Protein AF-0000000078435045 (afdb_homodimer)

Radius of gyration: 20.66 Å; Cα contacts (8 Å, |Δi|>4): 812; chains: 2; bounding box: 66×56×52 Å

Sequence (430 aa):
GQETTWTYKEWANRIAENFEKYFFVTETEKAPLANRKNIYKDCYGASQRWTDYQLRCNFPISMVVAPEMFNPQHAWIALEKAREHLLGPLGMKTLDPSDWNYRGNYDNSNDSTDCTVAHGANYHQGPEWVWPIGYYLRARLIFAKKCGYLNETIAETWNILKAHLKELQTSHWRGLPELTNENGSYCRDSCRTQAWSIATIMEVLHDLHALGGDVGQETTWTYKEWANRIAENFEKYFFVTETEKAPLANRKNIYKDCYGASQRWTDYQLRCNFPISMVVAPEMFNPQHAWIALEKAREHLLGPLGMKTLDPSDWNYRGNYDNSNDSTDCTVAHGANYHQGPEWVWPIGYYLRARLIFAKKCGYLNETIAETWNILKAHLKELQTSHWRGLPELTNENGSYCRDSCRTQAWSIATIMEVLHDLHALGGDV

pLDDT: mean 86.68, std 13.06, range [29.16, 98.69]

Structure (mmCIF, N/CA/C/O backbone):
data_AF-0000000078435045-model_v1
#
loop_
_entity.id
_entity.type
_entity.pdbx_description
1 polymer 'Glycogen debranching enzyme C-terminal domain-containing protein'
#
loop_
_atom_site.group_PDB
_atom_site.id
_atom_site.type_symbol
_atom_site.label_atom_id
_atom_site.label_alt_id
_atom_site.label_comp_id
_atom_site.label_asym_id
_atom_site.label_entity_id
_atom_site.label_seq_id
_atom_site.pdbx_PDB_ins_code
_atom_site.Cartn_x
_atom_site.Cartn_y
_atom_site.Cartn_z
_atom_site.occupancy
_atom_site.B_iso_or_equiv
_atom_site.auth_seq_id
_atom_site.auth_comp_id
_atom_site.auth_asym_id
_atom_site.auth_atom_id
_atom_site.pdbx_PDB_model_num
ATOM 1 N N . GLY A 1 1 ? 34.062 -12.734 -9 1 30.42 1 GLY A N 1
ATOM 2 C CA . GLY A 1 1 ? 32.875 -12.742 -9.836 1 30.42 1 GLY A CA 1
ATOM 3 C C . GLY A 1 1 ? 32.656 -11.43 -10.57 1 30.42 1 GLY A C 1
ATOM 4 O O . GLY A 1 1 ? 33.156 -10.391 -10.148 1 30.42 1 GLY A O 1
ATOM 5 N N . GLN A 1 2 ? 32.469 -11.359 -11.859 1 35.09 2 GLN A N 1
ATOM 6 C CA . GLN A 1 2 ? 32.5 -10.133 -12.648 1 35.09 2 GLN A CA 1
ATOM 7 C C . GLN A 1 2 ? 31.516 -9.109 -12.117 1 35.09 2 GLN A C 1
ATOM 9 O O . GLN A 1 2 ? 30.359 -9.445 -11.844 1 35.09 2 GLN A O 1
ATOM 14 N N . GLU A 1 3 ? 31.859 -8.109 -11.43 1 44.88 3 GLU A N 1
ATOM 15 C CA . GLU A 1 3 ? 31.062 -6.988 -10.922 1 44.88 3 GLU A CA 1
ATOM 16 C C . GLU A 1 3 ? 30.125 -6.449 -12 1 44.88 3 GLU A C 1
ATOM 18 O O . GLU A 1 3 ? 30.562 -5.805 -12.953 1 44.88 3 GLU A O 1
ATOM 23 N N . THR A 1 4 ? 29.312 -7.172 -12.609 1 48.19 4 THR A N 1
ATOM 24 C CA . THR A 1 4 ? 28.453 -6.691 -13.688 1 48.19 4 THR A CA 1
ATOM 25 C C . THR A 1 4 ? 27.688 -5.445 -13.25 1 48.19 4 THR A C 1
ATOM 27 O O . THR A 1 4 ? 26.953 -5.477 -12.25 1 48.19 4 THR A O 1
ATOM 30 N N . THR A 1 5 ? 28.141 -4.266 -13.469 1 61.06 5 THR A N 1
ATOM 31 C CA . THR A 1 5 ? 27.516 -2.961 -13.281 1 61.06 5 THR A CA 1
ATOM 32 C C . THR A 1 5 ? 26.25 -2.842 -14.125 1 61.06 5 THR A C 1
ATOM 34 O O . THR A 1 5 ? 26.312 -2.893 -15.359 1 61.06 5 THR A O 1
ATOM 37 N N . TRP A 1 6 ? 25.141 -3.311 -13.656 1 65.75 6 TRP A N 1
ATOM 38 C CA . TRP A 1 6 ? 23.891 -3.189 -14.414 1 65.75 6 TRP A CA 1
ATOM 39 C C . TRP A 1 6 ? 23.391 -1.75 -14.414 1 65.75 6 TRP A C 1
ATOM 41 O O . TRP A 1 6 ? 23.516 -1.045 -13.406 1 65.75 6 TRP A O 1
ATOM 51 N N . THR A 1 7 ? 22.969 -1.341 -15.68 1 76.94 7 THR A N 1
ATOM 52 C CA . THR A 1 7 ? 22.172 -0.123 -15.75 1 76.94 7 THR A CA 1
ATOM 53 C C . THR A 1 7 ? 20.766 -0.371 -15.242 1 76.94 7 THR A C 1
ATOM 55 O O . THR A 1 7 ? 20.359 -1.519 -15.031 1 76.94 7 THR A O 1
ATOM 58 N N . TYR A 1 8 ? 20.047 0.632 -14.914 1 75.5 8 TYR A N 1
ATOM 59 C CA . TYR A 1 8 ? 18.656 0.523 -14.484 1 75.5 8 TYR A CA 1
ATOM 60 C C . TYR A 1 8 ? 17.812 -0.187 -15.539 1 75.5 8 TYR A C 1
ATOM 62 O O . TYR A 1 8 ? 16.938 -0.989 -15.211 1 75.5 8 TYR A O 1
ATOM 70 N N . LYS A 1 9 ? 18.188 0.1 -16.703 1 76.5 9 LYS A N 1
ATOM 71 C CA . LYS A 1 9 ? 17.453 -0.537 -17.797 1 76.5 9 LYS A CA 1
ATOM 72 C C . LYS A 1 9 ? 17.688 -2.043 -17.812 1 76.5 9 LYS A C 1
ATOM 74 O O . LYS A 1 9 ? 16.75 -2.826 -17.984 1 76.5 9 LYS A O 1
ATOM 79 N N . GLU A 1 10 ? 18.891 -2.43 -17.672 1 78.81 10 GLU A N 1
ATOM 80 C CA . GLU A 1 10 ? 19.234 -3.848 -17.656 1 78.81 10 GLU A CA 1
ATOM 81 C C . GLU A 1 10 ? 18.594 -4.555 -16.469 1 78.81 10 GLU A C 1
ATOM 83 O O . GLU A 1 10 ? 18.109 -5.684 -16.594 1 78.81 10 GLU A O 1
ATOM 88 N N . TRP A 1 11 ? 18.547 -3.879 -15.484 1 76.62 11 TRP A N 1
ATOM 89 C CA . TRP A 1 11 ? 17.922 -4.414 -14.273 1 76.62 11 TRP A CA 1
ATOM 90 C C . TRP A 1 11 ? 16.422 -4.602 -14.477 1 76.62 11 TRP A C 1
ATOM 92 O O . TRP A 1 11 ? 15.883 -5.66 -14.164 1 76.62 11 TRP A O 1
ATOM 102 N N . ALA A 1 12 ? 15.828 -3.602 -14.93 1 75.44 12 ALA A N 1
ATOM 103 C CA . ALA A 1 12 ? 14.398 -3.664 -15.195 1 75.44 12 ALA A CA 1
ATOM 104 C C . ALA A 1 12 ? 14.062 -4.824 -16.125 1 75.44 12 ALA A C 1
ATOM 106 O O . ALA A 1 12 ? 13.086 -5.547 -15.906 1 75.44 12 ALA A O 1
ATOM 107 N N . ASN A 1 13 ? 14.898 -5.02 -17.078 1 78.81 13 ASN A N 1
ATOM 108 C CA . ASN A 1 13 ? 14.695 -6.109 -18.031 1 78.81 13 ASN A CA 1
ATOM 109 C C . ASN A 1 13 ? 14.828 -7.473 -17.359 1 78.81 13 ASN A C 1
ATOM 111 O O . ASN A 1 13 ? 14.047 -8.383 -17.625 1 78.81 13 ASN A O 1
ATOM 115 N N . ARG A 1 14 ? 15.781 -7.551 -16.547 1 78.56 14 ARG A N 1
ATOM 116 C CA . ARG A 1 14 ? 16 -8.812 -15.844 1 78.56 14 ARG A CA 1
ATOM 117 C C . ARG A 1 14 ? 14.844 -9.133 -14.914 1 78.56 14 ARG A C 1
ATOM 119 O O . ARG A 1 14 ? 14.43 -10.289 -14.805 1 78.56 14 ARG A O 1
ATOM 126 N N . ILE A 1 15 ? 14.398 -8.156 -14.273 1 78 15 ILE A N 1
ATOM 127 C CA . ILE A 1 15 ? 13.25 -8.352 -13.391 1 78 15 ILE A CA 1
ATOM 128 C C . ILE A 1 15 ? 12.039 -8.805 -14.203 1 78 15 ILE A C 1
ATOM 130 O O . ILE A 1 15 ? 11.375 -9.781 -13.852 1 78 15 ILE A O 1
ATOM 134 N N . ALA A 1 16 ? 11.828 -8.094 -15.219 1 76.88 16 ALA A N 1
ATOM 135 C CA . ALA A 1 16 ? 10.68 -8.414 -16.078 1 76.88 16 ALA A CA 1
ATOM 136 C C . ALA A 1 16 ? 10.766 -9.844 -16.594 1 76.88 16 ALA A C 1
ATOM 138 O O . ALA A 1 16 ? 9.758 -10.547 -16.641 1 76.88 16 ALA A O 1
ATOM 139 N N . GLU A 1 17 ? 11.93 -10.281 -16.859 1 81.06 17 GLU A N 1
ATOM 140 C CA . GLU A 1 17 ? 12.148 -11.594 -17.453 1 81.06 17 GLU A CA 1
ATOM 141 C C . GLU A 1 17 ? 11.984 -12.711 -16.422 1 81.06 17 GLU A C 1
ATOM 143 O O . GLU A 1 17 ? 11.625 -13.836 -16.766 1 81.06 17 GLU A O 1
ATOM 148 N N . ASN A 1 18 ? 12.203 -12.336 -15.227 1 83.56 18 ASN A N 1
ATOM 149 C CA . ASN A 1 18 ? 12.258 -13.398 -14.227 1 83.56 18 ASN A CA 1
ATOM 150 C C . ASN A 1 18 ? 11.078 -13.312 -13.258 1 83.56 18 ASN A C 1
ATOM 152 O O . ASN A 1 18 ? 10.852 -14.227 -12.469 1 83.56 18 ASN A O 1
ATOM 156 N N . PHE A 1 19 ? 10.32 -12.312 -13.352 1 88.88 19 PHE A N 1
ATOM 157 C CA . PHE A 1 19 ? 9.273 -12.07 -12.367 1 88.88 19 PHE A CA 1
ATOM 158 C C . PHE A 1 19 ? 8.273 -13.211 -12.344 1 88.88 19 PHE A C 1
ATOM 160 O O . PHE A 1 19 ? 7.992 -13.781 -11.289 1 88.88 19 PHE A O 1
ATOM 167 N N . GLU A 1 20 ? 7.832 -13.609 -13.523 1 90.88 20 GLU A N 1
ATOM 168 C CA . GLU A 1 20 ? 6.848 -14.68 -13.625 1 90.88 20 GLU A CA 1
ATOM 169 C C . GLU A 1 20 ? 7.391 -15.992 -13.055 1 90.88 20 GLU A C 1
ATOM 171 O O . GLU A 1 20 ? 6.672 -16.719 -12.359 1 90.88 20 GLU A O 1
ATOM 176 N N . LYS A 1 21 ? 8.57 -16.219 -13.273 1 89.06 21 LYS A N 1
ATOM 177 C CA . LYS A 1 21 ? 9.203 -17.453 -12.852 1 89.06 21 LYS A CA 1
ATOM 178 C C . LYS A 1 21 ? 9.219 -17.578 -11.328 1 89.06 21 LYS A C 1
ATOM 180 O O . LYS A 1 21 ? 8.961 -18.656 -10.789 1 89.06 21 LYS A O 1
ATOM 185 N N . TYR A 1 22 ? 9.43 -16.5 -10.664 1 88.12 22 TYR A N 1
ATOM 186 C CA . TYR A 1 22 ? 9.641 -16.562 -9.227 1 88.12 22 TYR A CA 1
ATOM 187 C C . TYR A 1 22 ? 8.352 -16.266 -8.469 1 88.12 22 TYR A C 1
ATOM 189 O O . TYR A 1 22 ? 8.141 -16.766 -7.359 1 88.12 22 TYR A O 1
ATOM 197 N N . PHE A 1 23 ? 7.434 -15.57 -9.109 1 92.94 23 PHE A N 1
ATOM 198 C CA . PHE A 1 23 ? 6.328 -15.07 -8.305 1 92.94 23 PHE A CA 1
ATOM 199 C C . PHE A 1 23 ? 5.02 -15.742 -8.703 1 92.94 23 PHE A C 1
ATOM 201 O O . PHE A 1 23 ? 4.07 -15.773 -7.914 1 92.94 23 PHE A O 1
ATOM 208 N N . PHE A 1 24 ? 4.91 -16.266 -9.875 1 95 24 PHE A N 1
ATOM 209 C CA . PHE A 1 24 ? 3.664 -16.922 -10.258 1 95 24 PHE A CA 1
ATOM 210 C C . PHE A 1 24 ? 3.674 -18.391 -9.836 1 95 24 PHE A C 1
ATOM 212 O O . PHE A 1 24 ? 4.625 -19.109 -10.125 1 95 24 PHE A O 1
ATOM 219 N N . VAL A 1 25 ? 2.658 -18.797 -9.141 1 94.38 25 VAL A N 1
ATOM 220 C CA . VAL A 1 25 ? 2.463 -20.203 -8.766 1 94.38 25 VAL A CA 1
ATOM 221 C C . VAL A 1 25 ? 1.623 -20.906 -9.828 1 94.38 25 VAL A C 1
ATOM 223 O O . VAL A 1 25 ? 0.411 -20.703 -9.914 1 94.38 25 VAL A O 1
ATOM 226 N N . THR A 1 26 ? 2.211 -21.734 -10.508 1 92.31 26 THR A N 1
ATOM 227 C CA . THR A 1 26 ? 1.578 -22.359 -11.664 1 92.31 26 THR A CA 1
ATOM 228 C C . THR A 1 26 ? 0.604 -23.453 -11.227 1 92.31 26 THR A C 1
ATOM 230 O O . THR A 1 26 ? 0.639 -23.891 -10.078 1 92.31 26 THR A O 1
ATOM 233 N N . GLU A 1 27 ? -0.237 -23.859 -12.133 1 90.31 27 GLU A N 1
ATOM 234 C CA . GLU A 1 27 ? -1.19 -24.938 -11.906 1 90.31 27 GLU A CA 1
ATOM 235 C C . GLU A 1 27 ? -0.473 -26.25 -11.586 1 90.31 27 GLU A C 1
ATOM 237 O O . GLU A 1 27 ? -0.984 -27.078 -10.828 1 90.31 27 GLU A O 1
ATOM 242 N N . THR A 1 28 ? 0.73 -26.406 -12.047 1 85.88 28 THR A N 1
ATOM 243 C CA . THR A 1 28 ? 1.452 -27.672 -11.922 1 85.88 28 THR A CA 1
ATOM 244 C C . THR A 1 28 ? 2.408 -27.625 -10.734 1 85.88 28 THR A C 1
ATOM 246 O O . THR A 1 28 ? 3.174 -28.562 -10.508 1 85.88 28 THR A O 1
ATOM 249 N N . GLU A 1 29 ? 2.361 -26.453 -10.031 1 84.19 29 GLU A N 1
ATOM 250 C CA . GLU A 1 29 ? 3.213 -26.344 -8.852 1 84.19 29 GLU A CA 1
ATOM 251 C C . GLU A 1 29 ? 3.006 -27.531 -7.918 1 84.19 29 GLU A C 1
ATOM 253 O O . GLU A 1 29 ? 1.868 -27.922 -7.648 1 84.19 29 GLU A O 1
ATOM 258 N N . LYS A 1 30 ? 4.137 -28.234 -7.5 1 76.69 30 LYS A N 1
ATOM 259 C CA . LYS A 1 30 ? 4.059 -29.453 -6.707 1 76.69 30 LYS A CA 1
ATOM 260 C C . LYS A 1 30 ? 4.484 -29.219 -5.266 1 76.69 30 LYS A C 1
ATOM 262 O O . LYS A 1 30 ? 4.34 -30.094 -4.41 1 76.69 30 LYS A O 1
ATOM 267 N N . ALA A 1 31 ? 4.922 -28.031 -5.098 1 76.38 31 ALA A N 1
ATOM 268 C CA . ALA A 1 31 ? 5.344 -27.766 -3.725 1 76.38 31 ALA A CA 1
ATOM 269 C C . ALA A 1 31 ? 4.203 -28.031 -2.742 1 76.38 31 ALA A C 1
ATOM 271 O O . ALA A 1 31 ? 3.088 -27.531 -2.932 1 76.38 31 ALA A O 1
ATOM 272 N N . PRO A 1 32 ? 4.477 -28.844 -1.753 1 75.06 32 PRO A N 1
ATOM 273 C CA . PRO A 1 32 ? 3.432 -29.141 -0.772 1 75.06 32 PRO A CA 1
ATOM 274 C C . PRO A 1 32 ? 2.922 -27.906 -0.042 1 75.06 32 PRO A C 1
ATOM 276 O O . PRO A 1 32 ? 1.813 -27.922 0.5 1 75.06 32 PRO A O 1
ATOM 279 N N . LEU A 1 33 ? 3.598 -26.875 -0.073 1 77.38 33 LEU A N 1
ATOM 280 C CA . LEU A 1 33 ? 3.285 -25.672 0.687 1 77.38 33 LEU A CA 1
ATOM 281 C C . LEU A 1 33 ? 2.316 -24.781 -0.082 1 77.38 33 LEU A C 1
ATOM 283 O O . LEU A 1 33 ? 1.733 -23.859 0.487 1 77.38 33 LEU A O 1
ATOM 287 N N . ALA A 1 34 ? 2.105 -25.172 -1.304 1 79.56 34 ALA A N 1
ATOM 288 C CA . ALA A 1 34 ? 1.229 -24.359 -2.131 1 79.56 34 ALA A CA 1
ATOM 289 C C . ALA A 1 34 ? -0.232 -24.766 -1.956 1 79.56 34 ALA A C 1
ATOM 291 O O . ALA A 1 34 ? -0.691 -25.734 -2.566 1 79.56 34 ALA A O 1
ATOM 292 N N . ASN A 1 35 ? -0.923 -24.078 -1.104 1 82.31 35 ASN A N 1
ATOM 293 C CA . ASN A 1 35 ? -2.336 -24.344 -0.854 1 82.31 35 ASN A CA 1
ATOM 294 C C . ASN A 1 35 ? -3.199 -23.969 -2.057 1 82.31 35 ASN A C 1
ATOM 296 O O . ASN A 1 35 ? -4.16 -24.672 -2.379 1 82.31 35 ASN A O 1
ATOM 300 N N . ARG A 1 36 ? -2.879 -22.859 -2.688 1 90.62 36 ARG A N 1
ATOM 301 C CA . ARG A 1 36 ? -3.574 -22.406 -3.889 1 90.62 36 ARG A CA 1
ATOM 302 C C . ARG A 1 36 ? -2.619 -22.328 -5.078 1 90.62 36 ARG A C 1
ATOM 304 O O . ARG A 1 36 ? -1.438 -22.016 -4.91 1 90.62 36 ARG A O 1
ATOM 311 N N . LYS A 1 37 ? -3.252 -22.656 -6.219 1 93.5 37 LYS A N 1
ATOM 312 C CA . LYS A 1 37 ? -2.539 -22.531 -7.484 1 93.5 37 LYS A CA 1
ATOM 313 C C . LYS A 1 37 ? -3.084 -21.359 -8.312 1 93.5 37 LYS A C 1
ATOM 315 O O . LYS A 1 37 ? -4.164 -20.844 -8.023 1 93.5 37 LYS A O 1
ATOM 320 N N . ASN A 1 38 ? -2.277 -20.906 -9.258 1 96.06 38 ASN A N 1
ATOM 321 C CA . ASN A 1 38 ? -2.635 -19.797 -10.141 1 96.06 38 ASN A CA 1
ATOM 322 C C . ASN A 1 38 ? -2.785 -18.5 -9.359 1 96.06 38 ASN A C 1
ATOM 324 O O . ASN A 1 38 ? -3.777 -17.781 -9.523 1 96.06 38 ASN A O 1
ATOM 328 N N . ILE A 1 39 ? -1.823 -18.281 -8.477 1 96.12 39 ILE A N 1
ATOM 329 C CA . ILE A 1 39 ? -1.768 -17.062 -7.68 1 96.12 39 ILE A CA 1
ATOM 330 C C . ILE A 1 39 ? -0.377 -16.438 -7.789 1 96.12 39 ILE A C 1
ATOM 332 O O . ILE A 1 39 ? 0.542 -17.047 -8.344 1 96.12 39 ILE A O 1
ATOM 336 N N . TYR A 1 40 ? -0.237 -15.234 -7.367 1 96.06 40 TYR A N 1
ATOM 337 C CA . TYR A 1 40 ? 1.063 -14.586 -7.285 1 96.06 40 TYR A CA 1
ATOM 338 C C . TYR A 1 40 ? 1.522 -14.461 -5.836 1 96.06 40 TYR A C 1
ATOM 340 O O . TYR A 1 40 ? 0.73 -14.125 -4.953 1 96.06 40 TYR A O 1
ATOM 348 N N . LYS A 1 41 ? 2.775 -14.734 -5.711 1 92.88 41 LYS A N 1
ATOM 349 C CA . LYS A 1 41 ? 3.426 -14.555 -4.414 1 92.88 41 LYS A CA 1
ATOM 350 C C . LYS A 1 41 ? 3.666 -13.07 -4.129 1 92.88 41 LYS A C 1
ATOM 352 O O . LYS A 1 41 ? 4.02 -12.305 -5.027 1 92.88 41 LYS A O 1
ATOM 357 N N . ASP A 1 42 ? 3.488 -12.672 -2.865 1 89.56 42 ASP A N 1
ATOM 358 C CA . ASP A 1 42 ? 3.885 -11.328 -2.453 1 89.56 42 ASP A CA 1
ATOM 359 C C . ASP A 1 42 ? 5.402 -11.227 -2.299 1 89.56 42 ASP A C 1
ATOM 361 O O . ASP A 1 42 ? 5.98 -10.164 -2.498 1 89.56 42 ASP A O 1
ATOM 365 N N . CYS A 1 43 ? 5.906 -12.328 -1.834 1 88.88 43 CYS A N 1
ATOM 366 C CA . CYS A 1 43 ? 7.328 -12.383 -1.521 1 88.88 43 CYS A CA 1
ATOM 367 C C . CYS A 1 43 ? 7.949 -13.68 -2.027 1 88.88 43 CYS A C 1
ATOM 369 O O . CYS A 1 43 ? 7.242 -14.664 -2.254 1 88.88 43 CYS A O 1
ATOM 371 N N . TYR A 1 44 ? 9.219 -13.648 -2.242 1 86.5 44 TYR A N 1
ATOM 372 C CA . TYR A 1 44 ? 10.023 -14.828 -2.568 1 86.5 44 TYR A CA 1
ATOM 373 C C . TYR A 1 44 ? 11.258 -14.906 -1.686 1 86.5 44 TYR A C 1
ATOM 375 O O . TYR A 1 44 ? 11.945 -13.898 -1.482 1 86.5 44 TYR A O 1
ATOM 383 N N . GLY A 1 45 ? 11.484 -16.078 -1.14 1 82.25 45 GLY A N 1
ATOM 384 C CA . GLY A 1 45 ? 12.656 -16.266 -0.299 1 82.25 45 GLY A CA 1
ATOM 385 C C . GLY A 1 45 ? 12.406 -15.93 1.158 1 82.25 45 GLY A C 1
ATOM 386 O O . GLY A 1 45 ? 13.289 -15.398 1.836 1 82.25 45 GLY A O 1
ATOM 387 N N . ALA A 1 46 ? 11.195 -16.078 1.566 1 77.62 46 ALA A N 1
ATOM 388 C CA . ALA A 1 46 ? 10.875 -15.867 2.975 1 77.62 46 ALA A CA 1
ATOM 389 C C . ALA A 1 46 ? 11.578 -16.891 3.855 1 77.62 46 ALA A C 1
ATOM 391 O O . ALA A 1 46 ? 11.898 -18 3.4 1 77.62 46 ALA A O 1
ATOM 392 N N . SER A 1 47 ? 11.867 -16.453 5.062 1 77.44 47 SER A N 1
ATOM 393 C CA . SER A 1 47 ? 12.477 -17.375 6.012 1 77.44 47 SER A CA 1
ATOM 394 C C . SER A 1 47 ? 11.609 -18.625 6.219 1 77.44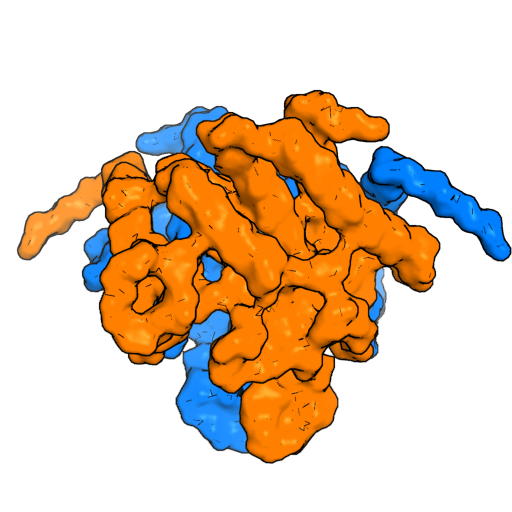 47 SER A C 1
ATOM 396 O O . SER A 1 47 ? 12.125 -19.734 6.266 1 77.44 47 SER A O 1
ATOM 398 N N . GLN A 1 48 ? 10.328 -18.375 6.414 1 76.81 48 GLN A N 1
ATOM 399 C CA . GLN A 1 48 ? 9.352 -19.469 6.391 1 76.81 48 GLN A CA 1
ATOM 400 C C . GLN A 1 48 ? 8.766 -19.641 4.992 1 76.81 48 GLN A C 1
ATOM 402 O O . GLN A 1 48 ? 7.852 -18.922 4.602 1 76.81 48 GLN A O 1
ATOM 407 N N . ARG A 1 49 ? 9.148 -20.625 4.301 1 81.19 49 ARG A N 1
ATOM 408 C CA . ARG A 1 49 ? 8.922 -20.812 2.871 1 81.19 49 ARG A CA 1
ATOM 409 C C . ARG A 1 49 ? 7.434 -20.891 2.553 1 81.19 49 ARG A C 1
ATOM 411 O O . ARG A 1 49 ? 7 -20.484 1.474 1 81.19 49 ARG A O 1
ATOM 418 N N . TRP A 1 50 ? 6.719 -21.5 3.461 1 81.75 50 TRP A N 1
ATOM 419 C CA . TRP A 1 50 ? 5.297 -21.672 3.172 1 81.75 50 TRP A CA 1
ATOM 420 C C . TRP A 1 50 ? 4.609 -20.312 3.057 1 81.75 50 TRP A C 1
ATOM 422 O O . TRP A 1 50 ? 3.553 -20.188 2.428 1 81.75 50 TRP A O 1
ATOM 432 N N . THR A 1 51 ? 5.133 -19.203 3.652 1 84.12 51 THR A N 1
ATOM 433 C CA . THR A 1 51 ? 4.539 -17.875 3.588 1 84.12 51 THR A CA 1
ATOM 434 C C . THR A 1 51 ? 4.617 -17.312 2.17 1 84.12 51 THR A C 1
ATOM 436 O O . THR A 1 51 ? 3.828 -16.453 1.796 1 84.12 51 THR A O 1
ATOM 439 N N . ASP A 1 52 ? 5.477 -17.859 1.344 1 88 52 ASP A N 1
ATOM 440 C CA . ASP A 1 52 ? 5.578 -17.453 -0.053 1 88 52 ASP A CA 1
ATOM 441 C C . ASP A 1 52 ? 4.316 -17.828 -0.829 1 88 52 ASP A C 1
ATOM 443 O O . ASP A 1 52 ? 3.965 -17.156 -1.806 1 88 52 ASP A O 1
ATOM 447 N N . TYR A 1 53 ? 3.672 -18.781 -0.339 1 90.81 53 TYR A N 1
ATOM 448 C CA . TYR A 1 53 ? 2.596 -19.375 -1.133 1 90.81 53 TYR A CA 1
ATOM 449 C C . TYR A 1 53 ? 1.232 -18.938 -0.603 1 90.81 53 TYR A C 1
ATOM 451 O O . TYR A 1 53 ? 0.199 -19.438 -1.066 1 90.81 53 TYR A O 1
ATOM 459 N N . GLN A 1 54 ? 1.223 -18.047 0.295 1 92.81 54 GLN A N 1
ATOM 460 C CA . GLN A 1 54 ? -0.042 -17.547 0.826 1 92.81 54 GLN A CA 1
ATOM 461 C C . GLN A 1 54 ? -0.716 -16.594 -0.16 1 92.81 54 GLN A C 1
ATOM 463 O O . GLN A 1 54 ? -0.069 -15.711 -0.713 1 92.81 54 GLN A O 1
ATOM 468 N N . LEU A 1 55 ? -2.002 -16.812 -0.371 1 95.69 55 LEU A N 1
ATOM 469 C CA . LEU A 1 55 ? -2.779 -15.859 -1.155 1 95.69 55 LEU A CA 1
ATOM 470 C C . LEU A 1 55 ? -3.201 -14.672 -0.301 1 95.69 55 LEU A C 1
ATOM 472 O O . LEU A 1 55 ? -3.982 -14.82 0.641 1 95.69 55 LEU A O 1
ATOM 476 N N . ARG A 1 56 ? -2.627 -13.57 -0.622 1 96 56 ARG A N 1
ATOM 477 C CA . ARG A 1 56 ? -2.93 -12.312 0.063 1 96 56 ARG A CA 1
ATOM 478 C C . ARG A 1 56 ? -3.426 -11.258 -0.919 1 96 56 ARG A C 1
ATOM 480 O O . ARG A 1 56 ? -3.438 -11.484 -2.131 1 96 56 ARG A O 1
ATOM 487 N N . CYS A 1 57 ? -3.809 -10.133 -0.466 1 97.25 57 CYS A N 1
ATOM 488 C CA . CYS A 1 57 ? -4.543 -9.195 -1.306 1 97.25 57 CYS A CA 1
ATOM 489 C C . CYS A 1 57 ? -3.609 -8.133 -1.879 1 97.25 57 CYS A C 1
ATOM 491 O O . CYS A 1 57 ? -4.059 -7.211 -2.562 1 97.25 57 CYS A O 1
ATOM 493 N N . ASN A 1 58 ? -2.309 -8.273 -1.755 1 95.56 58 ASN A N 1
ATOM 494 C CA . ASN A 1 58 ? -1.399 -7.168 -2.029 1 95.56 58 ASN A CA 1
ATOM 495 C C . ASN A 1 58 ? -0.863 -7.227 -3.457 1 95.56 58 ASN A C 1
ATOM 497 O O . ASN A 1 58 ? -0.411 -6.215 -3.996 1 95.56 58 ASN A O 1
ATOM 501 N N . PHE A 1 59 ? -0.923 -8.383 -4.133 1 95.94 59 PHE A N 1
ATOM 502 C CA . PHE A 1 59 ? -0.23 -8.555 -5.402 1 95.94 59 PHE A CA 1
ATOM 503 C C . PHE A 1 59 ? -0.808 -7.633 -6.469 1 95.94 59 PHE A C 1
ATOM 505 O O . PHE A 1 59 ? -0.099 -7.219 -7.387 1 95.94 59 PHE A O 1
ATOM 512 N N . PRO A 1 60 ? -2.082 -7.23 -6.379 1 97.62 60 PRO A N 1
ATOM 513 C CA . PRO A 1 60 ? -2.59 -6.309 -7.398 1 97.62 60 PRO A CA 1
ATOM 514 C C . PRO A 1 60 ? -1.877 -4.961 -7.383 1 97.62 60 PRO A C 1
ATOM 516 O O . PRO A 1 60 ? -1.898 -4.234 -8.383 1 97.62 60 PRO A O 1
ATOM 519 N N . ILE A 1 61 ? -1.305 -4.613 -6.23 1 95.62 61 ILE A N 1
ATOM 520 C CA . ILE A 1 61 ? -0.54 -3.373 -6.168 1 95.62 61 ILE A CA 1
ATOM 521 C C . ILE A 1 61 ? 0.553 -3.387 -7.234 1 95.62 61 ILE A C 1
ATOM 523 O O . ILE A 1 61 ? 0.667 -2.449 -8.031 1 95.62 61 ILE A O 1
ATOM 527 N N . SER A 1 62 ? 1.289 -4.5 -7.305 1 94.19 62 SER A N 1
ATOM 528 C CA . SER A 1 62 ? 2.348 -4.625 -8.297 1 94.19 62 SER A CA 1
ATOM 529 C C . SER A 1 62 ? 1.777 -4.641 -9.711 1 94.19 62 SER A C 1
ATOM 531 O O . SER A 1 62 ? 2.395 -4.113 -10.641 1 94.19 62 SER A O 1
ATOM 533 N N . MET A 1 63 ? 0.579 -5.168 -9.852 1 96.25 63 MET A N 1
ATOM 534 C CA . MET A 1 63 ? -0.053 -5.281 -11.164 1 96.25 63 MET A CA 1
ATOM 535 C C . MET A 1 63 ? -0.43 -3.904 -11.703 1 96.25 63 MET A C 1
ATOM 537 O O . MET A 1 63 ? -0.353 -3.662 -12.906 1 96.25 63 MET A O 1
ATOM 541 N N . VAL A 1 64 ? -0.848 -3.029 -10.805 1 95.69 64 VAL A N 1
ATOM 542 C CA . VAL A 1 64 ? -1.246 -1.688 -11.219 1 95.69 64 VAL A CA 1
ATOM 543 C C . VAL A 1 64 ? -0.005 -0.846 -11.508 1 95.69 64 VAL A C 1
ATOM 545 O O . VAL A 1 64 ? 0.036 -0.109 -12.492 1 95.69 64 VAL A O 1
ATOM 548 N N . VAL A 1 65 ? 1.007 -1.03 -10.672 1 90.94 65 VAL A N 1
ATOM 549 C CA . VAL A 1 65 ? 2.191 -0.179 -10.727 1 90.94 65 VAL A CA 1
ATOM 550 C C . VAL A 1 65 ? 3.066 -0.588 -11.906 1 90.94 65 VAL A C 1
ATOM 552 O O . VAL A 1 65 ? 3.623 0.267 -12.602 1 90.94 65 VAL A O 1
ATOM 555 N N . ALA A 1 66 ? 3.166 -1.912 -12.133 1 91.12 66 ALA A N 1
ATOM 556 C CA . ALA A 1 66 ? 4.031 -2.42 -13.188 1 91.12 66 ALA A CA 1
ATOM 557 C C . ALA A 1 66 ? 3.361 -3.566 -13.945 1 91.12 66 ALA A C 1
ATOM 559 O O . ALA A 1 66 ? 3.844 -4.703 -13.914 1 91.12 66 ALA A O 1
ATOM 560 N N . PRO A 1 67 ? 2.328 -3.246 -14.719 1 93.5 67 PRO A N 1
ATOM 561 C CA . PRO A 1 67 ? 1.563 -4.301 -15.391 1 93.5 67 PRO A CA 1
ATOM 562 C C . PRO A 1 67 ? 2.387 -5.047 -16.438 1 93.5 67 PRO A C 1
ATOM 564 O O . PRO A 1 67 ? 2.098 -6.211 -16.734 1 93.5 67 PRO A O 1
ATOM 567 N N . GLU A 1 68 ? 3.449 -4.488 -16.906 1 89.38 68 GLU A N 1
ATOM 568 C CA . GLU A 1 68 ? 4.242 -5.07 -17.984 1 89.38 68 GLU A CA 1
ATOM 569 C C . GLU A 1 68 ? 5.043 -6.277 -17.5 1 89.38 68 GLU A C 1
ATOM 571 O O . GLU A 1 68 ? 5.539 -7.07 -18.297 1 89.38 68 GLU A O 1
ATOM 576 N N . MET A 1 69 ? 5.156 -6.395 -16.188 1 89.81 69 MET A N 1
ATOM 577 C CA . MET A 1 69 ? 5.93 -7.496 -15.633 1 89.81 69 MET A CA 1
ATOM 578 C C . MET A 1 69 ? 5.113 -8.781 -15.617 1 89.81 69 MET A C 1
ATOM 580 O O . MET A 1 69 ? 5.66 -9.867 -15.398 1 89.81 69 MET A O 1
ATOM 584 N N . PHE A 1 70 ? 3.852 -8.656 -15.891 1 94.75 70 PHE A N 1
ATOM 585 C CA . PHE A 1 70 ? 2.957 -9.789 -15.695 1 94.75 70 PHE 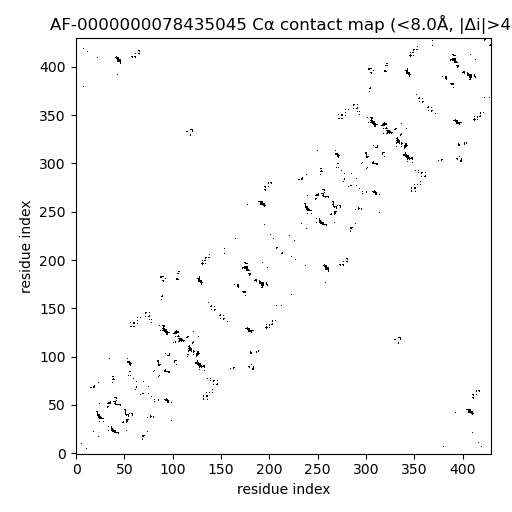A CA 1
ATOM 586 C C . PHE A 1 70 ? 2.498 -10.359 -17.031 1 94.75 70 PHE A C 1
ATOM 588 O O . PHE A 1 70 ? 2.25 -9.602 -17.984 1 94.75 70 PHE A O 1
ATOM 595 N N . ASN A 1 71 ? 2.432 -11.703 -17.125 1 95.88 71 ASN A N 1
ATOM 596 C CA . ASN A 1 71 ? 1.664 -12.344 -18.188 1 95.88 71 ASN A CA 1
ATOM 597 C C . ASN A 1 71 ? 0.169 -12.086 -18.047 1 95.88 71 ASN A C 1
ATOM 599 O O . ASN A 1 71 ? -0.418 -12.414 -17 1 95.88 71 ASN A O 1
ATOM 603 N N . PRO A 1 72 ? -0.436 -11.523 -19.062 1 97.56 72 PRO A N 1
ATOM 604 C CA . PRO A 1 72 ? -1.832 -11.102 -18.922 1 97.56 72 PRO A CA 1
ATOM 605 C C . PRO A 1 72 ? -2.764 -12.258 -18.547 1 97.56 72 PRO A C 1
ATOM 607 O O . PRO A 1 72 ? -3.684 -12.086 -17.75 1 97.56 72 PRO A O 1
ATOM 610 N N . GLN A 1 73 ? -2.553 -13.422 -19.109 1 97.62 73 GLN A N 1
ATOM 611 C CA . GLN A 1 73 ? -3.412 -14.562 -18.812 1 97.62 73 GLN A CA 1
ATOM 612 C C . GLN A 1 73 ? -3.229 -15.023 -17.359 1 97.62 73 GLN A C 1
ATOM 614 O O . GLN A 1 73 ? -4.203 -15.336 -16.672 1 97.62 73 GLN A O 1
ATOM 619 N N . HIS A 1 74 ? -2.01 -15.102 -16.953 1 97.62 74 HIS A N 1
ATOM 620 C CA . HIS A 1 74 ? -1.733 -15.445 -15.562 1 97.62 74 HIS A CA 1
ATOM 621 C C . HIS A 1 74 ? -2.35 -14.422 -14.617 1 97.62 74 HIS A C 1
ATOM 623 O O . HIS A 1 74 ? -2.953 -14.797 -13.602 1 97.62 74 HIS A O 1
ATOM 629 N N . ALA A 1 75 ? -2.121 -13.148 -14.961 1 98 75 ALA A N 1
ATOM 630 C CA . ALA A 1 75 ? -2.658 -12.062 -14.141 1 98 75 ALA A CA 1
ATOM 631 C C . ALA A 1 75 ? -4.172 -12.188 -13.992 1 98 75 ALA A C 1
ATOM 633 O O . ALA A 1 75 ? -4.703 -12.086 -12.883 1 98 75 ALA A O 1
ATOM 634 N N . TRP A 1 76 ? -4.836 -12.516 -15.07 1 98.44 76 TRP A N 1
ATOM 635 C CA . TRP A 1 76 ? -6.293 -12.594 -15.055 1 98.44 76 TRP A CA 1
ATOM 636 C C . TRP A 1 76 ? -6.766 -13.75 -14.18 1 98.44 76 TRP A C 1
ATOM 638 O O . TRP A 1 76 ? -7.672 -13.586 -13.359 1 98.44 76 TRP A O 1
ATOM 648 N N . ILE A 1 77 ? -6.156 -14.867 -14.359 1 98 77 ILE A N 1
ATOM 649 C CA . ILE A 1 77 ? -6.543 -16.047 -13.586 1 98 77 ILE A CA 1
ATOM 650 C C . ILE A 1 77 ? -6.32 -15.773 -12.102 1 98 77 ILE A C 1
ATOM 652 O O . ILE A 1 77 ? -7.148 -16.156 -11.266 1 98 77 ILE A O 1
ATOM 656 N N . ALA A 1 78 ? -5.207 -15.172 -11.773 1 98.12 78 ALA A N 1
ATOM 657 C CA . ALA A 1 78 ? -4.91 -14.836 -10.383 1 98.12 78 ALA A CA 1
ATOM 658 C C . ALA A 1 78 ? -5.941 -13.867 -9.82 1 98.12 78 ALA A C 1
ATOM 660 O O . ALA A 1 78 ? -6.352 -13.984 -8.664 1 98.12 78 ALA A O 1
ATOM 661 N N . LEU A 1 79 ? -6.316 -12.867 -10.609 1 98.62 79 LEU A N 1
ATOM 662 C CA . LEU A 1 79 ? -7.32 -11.891 -10.188 1 98.62 79 LEU A CA 1
ATOM 663 C C . LEU A 1 79 ? -8.672 -12.562 -9.961 1 98.62 79 LEU A C 1
ATOM 665 O O . LEU A 1 79 ? -9.414 -12.18 -9.055 1 98.62 79 LEU A O 1
ATOM 669 N N . GLU A 1 80 ? -8.969 -13.555 -10.734 1 98.25 80 GLU A N 1
ATOM 670 C CA . GLU A 1 80 ? -10.188 -14.328 -10.523 1 98.25 80 GLU A CA 1
ATOM 671 C C . GLU A 1 80 ? -10.109 -15.133 -9.227 1 98.25 80 GLU A C 1
ATOM 673 O O . GLU A 1 80 ? -11.117 -15.289 -8.531 1 98.25 80 GLU A O 1
ATOM 678 N N . LYS A 1 81 ? -8.969 -15.656 -8.93 1 97.81 81 LYS A N 1
ATOM 679 C CA . LYS A 1 81 ? -8.789 -16.328 -7.648 1 97.81 81 LYS A CA 1
ATOM 680 C C . LYS A 1 81 ? -9.031 -15.367 -6.488 1 97.81 81 LYS A C 1
ATOM 682 O O . LYS A 1 81 ? -9.664 -15.742 -5.496 1 97.81 81 LYS A O 1
ATOM 687 N N . ALA A 1 82 ? -8.508 -14.195 -6.645 1 98.06 82 ALA A N 1
ATOM 688 C CA . ALA A 1 82 ? -8.742 -13.18 -5.613 1 98.06 82 ALA A CA 1
ATOM 689 C C . ALA A 1 82 ? -10.227 -12.875 -5.477 1 98.06 82 ALA A C 1
ATOM 691 O O . ALA A 1 82 ? -10.734 -12.688 -4.363 1 98.06 82 ALA A O 1
ATOM 692 N N . ARG A 1 83 ? -10.945 -12.781 -6.555 1 98.06 83 ARG A N 1
ATOM 693 C CA . ARG A 1 83 ? -12.391 -12.555 -6.535 1 98.06 83 ARG A CA 1
ATOM 694 C C . ARG A 1 83 ? -13.102 -13.633 -5.73 1 98.06 83 ARG A C 1
ATOM 696 O O . ARG A 1 83 ? -13.953 -13.336 -4.891 1 98.06 83 ARG A O 1
ATOM 703 N N . GLU A 1 84 ? -12.695 -14.781 -5.957 1 97.62 84 GLU A N 1
ATOM 704 C CA . GLU A 1 84 ? -13.359 -15.945 -5.383 1 97.62 84 GLU A CA 1
ATOM 705 C C . GLU A 1 84 ? -13.086 -16.062 -3.887 1 97.62 84 GLU A C 1
ATOM 707 O O . GLU A 1 84 ? -13.969 -16.422 -3.109 1 97.62 84 GLU A O 1
ATOM 712 N N . HIS A 1 85 ? -11.906 -15.68 -3.51 1 97.5 85 HIS A N 1
ATOM 713 C CA . HIS A 1 85 ? -11.492 -16.109 -2.178 1 97.5 85 HIS A CA 1
ATOM 714 C C . HIS A 1 85 ? -11.273 -14.906 -1.259 1 97.5 85 HIS A C 1
ATOM 716 O O . HIS A 1 85 ? -11.352 -15.039 -0.035 1 97.5 85 HIS A O 1
ATOM 722 N N . LEU A 1 86 ? -10.992 -13.727 -1.827 1 98 86 LEU A N 1
ATOM 723 C CA . LEU A 1 86 ? -10.531 -12.633 -0.977 1 98 86 LEU A CA 1
ATOM 724 C C . LEU A 1 86 ? -11.531 -11.484 -0.982 1 98 86 LEU A C 1
ATOM 726 O O . LEU A 1 86 ? -11.562 -10.68 -0.05 1 98 86 LEU A O 1
ATOM 730 N N . LEU A 1 87 ? -12.32 -11.344 -2.014 1 98.06 87 LEU A N 1
ATOM 731 C CA . LEU A 1 87 ? -13.203 -10.195 -2.176 1 98.06 87 LEU A CA 1
ATOM 732 C C . LEU A 1 87 ? -14.32 -10.219 -1.135 1 98.06 87 LEU A C 1
ATOM 734 O O . LEU A 1 87 ? -15.031 -11.219 -1.001 1 98.06 87 LEU A O 1
ATOM 738 N N . GLY A 1 88 ? -14.43 -9.195 -0.358 1 96.31 88 GLY A N 1
ATOM 739 C CA . GLY A 1 88 ? -15.523 -8.961 0.567 1 96.31 88 GLY A CA 1
ATOM 740 C C . GLY A 1 88 ? -16.438 -7.828 0.139 1 96.31 88 GLY A C 1
ATOM 741 O O . GLY A 1 88 ? -16.312 -7.312 -0.974 1 96.31 88 GLY A O 1
ATOM 742 N N . PRO A 1 89 ? -17.328 -7.453 1.011 1 94.69 89 PRO A N 1
ATOM 743 C CA . PRO A 1 89 ? -18.312 -6.43 0.663 1 94.69 89 PRO A CA 1
ATOM 744 C C . PRO A 1 89 ? -17.672 -5.059 0.422 1 94.69 89 PRO A C 1
ATOM 746 O O . PRO A 1 89 ? -18.047 -4.367 -0.533 1 94.69 89 PRO A O 1
ATOM 749 N N . LEU A 1 90 ? -16.672 -4.688 1.288 1 94.5 90 LEU A N 1
ATOM 750 C CA . LEU A 1 90 ? -16.094 -3.355 1.183 1 94.5 90 LEU A CA 1
ATOM 751 C C . LEU A 1 90 ? -14.586 -3.438 0.926 1 94.5 90 LEU A C 1
ATOM 753 O O . LEU A 1 90 ? -13.984 -2.48 0.441 1 94.5 90 LEU A O 1
ATOM 757 N N . GLY A 1 91 ? -14.078 -4.547 1.272 1 96.88 91 GLY A N 1
ATOM 758 C CA . GLY A 1 91 ? -12.633 -4.68 1.194 1 96.88 91 GLY A CA 1
ATOM 759 C C . GLY A 1 91 ? -12.188 -6.059 0.749 1 96.88 91 GLY A C 1
ATOM 760 O O . GLY A 1 91 ? -12.969 -6.812 0.163 1 96.88 91 GLY A O 1
ATOM 761 N N . MET A 1 92 ? -10.906 -6.305 0.919 1 97.94 92 MET A N 1
ATOM 762 C CA . MET A 1 92 ? -10.289 -7.586 0.582 1 97.94 92 MET A CA 1
ATOM 763 C C . MET A 1 92 ? -9.734 -8.266 1.828 1 97.94 92 MET A C 1
ATOM 765 O O . MET A 1 92 ? -9.07 -7.629 2.645 1 97.94 92 MET A O 1
ATOM 769 N N . LYS A 1 93 ? -10.094 -9.555 1.926 1 97.5 93 LYS A N 1
ATOM 770 C CA . LYS A 1 93 ? -9.438 -10.32 2.988 1 97.5 93 LYS A CA 1
ATOM 771 C C . LYS A 1 93 ? -7.922 -10.273 2.846 1 97.5 93 LYS A C 1
ATOM 773 O O . LYS A 1 93 ? -7.391 -10.406 1.74 1 97.5 93 LYS A O 1
ATOM 778 N N . THR A 1 94 ? -7.23 -10.094 3.943 1 96.25 94 THR A N 1
ATOM 779 C CA . THR A 1 94 ? -5.777 -9.953 3.877 1 96.25 94 THR A CA 1
ATOM 780 C C . THR A 1 94 ? -5.102 -11.312 3.75 1 96.25 94 THR A C 1
ATOM 782 O O . THR A 1 94 ? -3.912 -11.398 3.441 1 96.25 94 THR A O 1
ATOM 785 N N . LEU A 1 95 ? -5.852 -12.32 4.023 1 95.38 95 LEU A N 1
ATOM 786 C CA . LEU A 1 95 ? -5.359 -13.688 3.9 1 95.38 95 LEU A CA 1
ATOM 787 C C . LEU A 1 95 ? -6.473 -14.633 3.457 1 95.38 95 LEU A C 1
ATOM 789 O O . LEU A 1 95 ? -7.621 -14.492 3.889 1 95.38 95 LEU A O 1
ATOM 793 N N . ASP A 1 96 ? -6.086 -15.609 2.627 1 96.12 96 ASP A N 1
ATOM 794 C CA . ASP A 1 96 ? -7.008 -16.656 2.199 1 96.12 96 ASP A CA 1
ATOM 795 C C . ASP A 1 96 ? -7.637 -17.359 3.4 1 96.12 96 ASP A C 1
ATOM 797 O O . ASP A 1 96 ? -6.93 -17.844 4.285 1 96.12 96 ASP A O 1
ATOM 801 N N . PRO A 1 97 ? -9.008 -17.484 3.398 1 95.19 97 PRO A N 1
ATOM 802 C CA . PRO A 1 97 ? -9.672 -18.109 4.543 1 95.19 97 PRO A CA 1
ATOM 803 C C . PRO A 1 97 ? -9.305 -19.578 4.711 1 95.19 97 PRO A C 1
ATOM 805 O O . PRO A 1 97 ? -9.492 -20.141 5.789 1 95.19 97 PRO A O 1
ATOM 808 N N . SER A 1 98 ? -8.82 -20.219 3.721 1 94.25 98 SER A N 1
ATOM 809 C CA . SER A 1 98 ? -8.445 -21.625 3.816 1 94.25 98 SER A CA 1
ATOM 810 C C . SER A 1 98 ? -7.062 -21.781 4.441 1 94.25 98 SER A C 1
ATOM 812 O O . SER A 1 98 ? -6.641 -22.891 4.75 1 94.25 98 SER A O 1
ATOM 814 N N . ASP A 1 99 ? -6.309 -20.688 4.605 1 91.5 99 ASP A N 1
ATOM 815 C CA . ASP A 1 99 ? -5.004 -20.734 5.262 1 91.5 99 ASP A CA 1
ATOM 816 C C . ASP A 1 99 ? -5.152 -21.031 6.754 1 91.5 99 ASP A C 1
ATOM 818 O O . ASP A 1 99 ? -6.043 -20.484 7.414 1 91.5 99 ASP A O 1
ATOM 822 N N . TRP A 1 100 ? -4.262 -21.734 7.293 1 88.69 100 TRP A N 1
ATOM 823 C CA . TRP A 1 100 ? -4.328 -22.141 8.695 1 88.69 100 TRP A CA 1
ATOM 824 C C . TRP A 1 100 ? -4.168 -20.938 9.617 1 88.69 100 TRP A C 1
ATOM 826 O O . TRP A 1 100 ? -4.676 -20.938 10.742 1 88.69 100 TRP A O 1
ATOM 836 N N . ASN A 1 101 ? -3.564 -19.922 9.156 1 86.44 101 ASN A N 1
ATOM 837 C CA . ASN A 1 101 ? -3.295 -18.75 9.969 1 86.44 101 ASN A CA 1
ATOM 838 C C . ASN A 1 101 ? -4.426 -17.719 9.859 1 86.44 101 ASN A C 1
ATOM 840 O O . ASN A 1 101 ? -4.355 -16.656 10.461 1 86.44 101 ASN A O 1
ATOM 844 N N . TYR A 1 102 ? -5.492 -18.062 9.141 1 90.75 102 TYR A N 1
ATOM 845 C CA . TYR A 1 102 ? -6.562 -17.094 8.906 1 90.75 102 TYR A CA 1
ATOM 846 C C . TYR A 1 102 ? -7.281 -16.766 10.211 1 90.75 102 TYR A C 1
ATOM 848 O O . TYR A 1 102 ? -7.703 -17.672 10.945 1 90.75 102 TYR A O 1
ATOM 856 N N . ARG A 1 103 ? -7.379 -15.461 10.523 1 89.94 103 ARG A N 1
ATOM 857 C CA . ARG A 1 103 ? -8.164 -14.875 11.602 1 89.94 103 ARG A CA 1
ATOM 858 C C . ARG A 1 103 ? -8.961 -13.664 11.109 1 89.94 103 ARG A C 1
ATOM 860 O O . ARG A 1 103 ? -8.445 -12.547 11.109 1 89.94 103 ARG A O 1
ATOM 867 N N . GLY A 1 104 ? -10.164 -13.805 10.844 1 89.5 104 GLY A N 1
ATOM 868 C CA . GLY A 1 104 ? -10.953 -12.836 10.102 1 89.5 104 GLY A CA 1
ATOM 869 C C . GLY A 1 104 ? -11.406 -11.664 10.945 1 89.5 104 GLY A C 1
ATOM 870 O O . GLY A 1 104 ? -11.859 -10.648 10.406 1 89.5 104 GLY A O 1
ATOM 871 N N . ASN A 1 105 ? -11.297 -11.773 12.258 1 88.5 105 ASN A N 1
ATOM 872 C CA . ASN A 1 105 ? -11.766 -10.711 13.133 1 88.5 105 ASN A CA 1
ATOM 873 C C . ASN A 1 105 ? -10.617 -10.055 13.891 1 88.5 105 ASN A C 1
ATOM 875 O O . ASN A 1 105 ? -9.906 -10.719 14.641 1 88.5 105 ASN A O 1
ATOM 879 N N . TYR A 1 106 ? -10.492 -8.742 13.594 1 82.62 106 TYR A N 1
ATOM 880 C CA . TYR A 1 106 ? -9.469 -7.949 14.258 1 82.62 106 TYR A CA 1
ATOM 881 C C . TYR A 1 106 ? -9.93 -7.504 15.641 1 82.62 106 TYR A C 1
ATOM 883 O O . TYR A 1 106 ? -10.969 -6.84 15.766 1 82.62 106 TYR A O 1
ATOM 891 N N . ASP A 1 107 ? -9.258 -7.98 16.672 1 75.06 107 ASP A N 1
ATOM 892 C CA . ASP A 1 107 ? -9.562 -7.594 18.047 1 75.06 107 ASP A CA 1
ATOM 893 C C . ASP A 1 107 ? -8.289 -7.219 18.797 1 75.06 107 ASP A C 1
ATOM 895 O O . ASP A 1 107 ? -7.531 -8.094 19.234 1 75.06 107 ASP A O 1
ATOM 899 N N . ASN A 1 108 ? -8.078 -5.957 18.891 1 66.94 108 ASN A N 1
ATOM 900 C CA . ASN A 1 108 ? -6.875 -5.461 19.547 1 66.94 108 ASN A CA 1
ATOM 901 C C . ASN A 1 108 ? -6.973 -5.574 21.062 1 66.94 108 ASN A C 1
ATOM 903 O O . ASN A 1 108 ? -5.969 -5.449 21.766 1 66.94 108 ASN A O 1
ATOM 907 N N . SER A 1 109 ? -8.102 -5.703 21.609 1 62.09 109 SER A N 1
ATOM 908 C CA . SER A 1 109 ? -8.297 -5.773 23.062 1 62.09 109 SER A CA 1
ATOM 909 C C . SER A 1 109 ? -8.031 -7.184 23.578 1 62.09 109 SER A C 1
ATOM 911 O O . SER A 1 109 ? -7.918 -7.391 24.797 1 62.09 109 SER A O 1
ATOM 913 N N . ASN A 1 110 ? -7.887 -8.023 22.734 1 55.81 110 ASN A N 1
ATOM 914 C CA . ASN A 1 110 ? -7.785 -9.414 23.156 1 55.81 110 ASN A CA 1
ATOM 915 C C . ASN A 1 110 ? -6.422 -9.711 23.766 1 55.81 110 ASN A C 1
ATOM 917 O O . ASN A 1 110 ? -5.398 -9.633 23.094 1 55.81 110 ASN A O 1
ATOM 921 N N . ASP A 1 111 ? -6.332 -9.625 25.016 1 56 111 ASP A N 1
ATOM 922 C CA . ASP A 1 111 ? -5.176 -10.016 25.812 1 56 111 ASP A CA 1
ATOM 923 C C . ASP A 1 111 ? -5.07 -11.539 25.922 1 56 111 ASP A C 1
ATOM 925 O O . ASP A 1 111 ? -4.457 -12.062 26.844 1 56 111 ASP A O 1
ATOM 929 N N . SER A 1 112 ? -5.715 -12.148 25.109 1 51.88 112 SER A N 1
ATOM 930 C CA . SER A 1 112 ? -5.711 -13.602 25.234 1 51.88 112 SER A CA 1
ATOM 931 C C . SER A 1 112 ? -4.312 -14.172 25.016 1 51.88 112 SER A C 1
ATOM 933 O O . SER A 1 112 ? -3.441 -13.5 24.469 1 51.88 112 SER A O 1
ATOM 935 N N . THR A 1 113 ? -3.975 -15.242 25.594 1 52.66 113 THR A N 1
ATOM 936 C CA . THR A 1 113 ? -2.75 -16.031 25.469 1 52.66 113 THR A CA 1
ATOM 937 C C . THR A 1 113 ? -2.525 -16.453 24.031 1 52.66 113 THR A C 1
ATOM 939 O O . THR A 1 113 ? -1.463 -16.969 23.688 1 52.66 113 THR A O 1
ATOM 942 N N . ASP A 1 114 ? -3.627 -16.25 23.312 1 48.75 114 ASP A N 1
ATOM 943 C CA . ASP A 1 114 ? -3.469 -16.625 21.922 1 48.75 114 ASP A CA 1
ATOM 944 C C . ASP A 1 114 ? -2.699 -15.555 21.141 1 48.75 114 ASP A C 1
ATOM 946 O O . ASP A 1 114 ? -3.236 -14.484 20.859 1 48.75 114 ASP A O 1
ATOM 950 N N . CYS A 1 115 ? -1.588 -15.852 20.891 1 54.16 115 CYS A N 1
ATOM 951 C CA . CYS A 1 115 ? -0.563 -14.961 20.344 1 54.16 115 CYS A CA 1
ATOM 952 C C . CYS A 1 115 ? -0.959 -14.445 18.969 1 54.16 115 CYS A C 1
ATOM 954 O O . CYS A 1 115 ? -0.463 -13.406 18.516 1 54.16 115 CYS A O 1
ATOM 956 N N . THR A 1 116 ? -1.841 -15.188 18.172 1 53.94 116 THR A N 1
ATOM 957 C CA . THR A 1 116 ? -2.16 -14.773 16.812 1 53.94 116 THR A CA 1
ATOM 958 C C . THR A 1 116 ? -3.07 -13.555 16.828 1 53.94 116 THR A C 1
ATOM 960 O O . THR A 1 116 ? -3.129 -12.812 15.836 1 53.94 116 THR A O 1
ATOM 963 N N . VAL A 1 117 ? -3.869 -13.422 17.891 1 55.34 117 VAL A N 1
ATOM 964 C CA . VAL A 1 117 ? -4.812 -12.305 17.938 1 55.34 117 VAL A CA 1
ATOM 965 C C . VAL A 1 117 ? -4.375 -11.305 19 1 55.34 117 VAL A C 1
ATOM 967 O O . VAL A 1 117 ? -4.859 -10.172 19.031 1 55.34 117 VAL A O 1
ATOM 970 N N . ALA A 1 118 ? -3.457 -11.781 19.844 1 52.69 118 ALA A N 1
ATOM 971 C CA . ALA A 1 118 ? -3.047 -10.898 20.938 1 52.69 118 ALA A CA 1
ATOM 972 C C . ALA A 1 118 ? -2.357 -9.648 20.406 1 52.69 118 ALA A C 1
ATOM 974 O O . ALA A 1 118 ? -1.512 -9.734 19.516 1 52.69 118 ALA A O 1
ATOM 975 N N . HIS A 1 119 ? -2.828 -8.633 20.859 1 55.12 119 HIS A N 1
ATOM 976 C CA . HIS A 1 119 ? -2.234 -7.305 20.734 1 55.12 119 HIS A CA 1
ATOM 977 C C . HIS A 1 119 ? -2.182 -6.852 19.281 1 55.12 119 HIS A C 1
ATOM 979 O O . HIS A 1 119 ? -1.198 -6.246 18.844 1 55.12 119 HIS A O 1
ATOM 985 N N . GLY A 1 120 ? -3.207 -7.332 18.438 1 61 120 GLY A N 1
ATOM 986 C CA . GLY A 1 120 ? -3.307 -6.766 17.109 1 61 120 GLY A CA 1
ATOM 987 C C . GLY A 1 120 ? -2.461 -7.5 16.094 1 61 120 GLY A C 1
ATOM 988 O O . GLY A 1 120 ? -2.324 -7.051 14.945 1 61 120 GLY A O 1
ATOM 989 N N . ALA A 1 121 ? -2.107 -8.625 16.516 1 62.81 121 ALA A N 1
ATOM 990 C CA . ALA A 1 121 ? -1.185 -9.398 15.695 1 62.81 121 ALA A CA 1
ATOM 991 C C . ALA A 1 121 ? -1.884 -9.938 14.453 1 62.81 121 ALA A C 1
ATOM 993 O O . ALA A 1 121 ? -1.23 -10.266 13.453 1 62.81 121 ALA A O 1
ATOM 994 N N . ASN A 1 122 ? -3.207 -9.82 14.438 1 78.69 122 ASN A N 1
ATOM 995 C CA . ASN A 1 122 ? -3.855 -10.477 13.305 1 78.69 122 ASN A CA 1
ATOM 996 C C . ASN A 1 122 ? -4.312 -9.461 12.266 1 78.69 122 ASN A C 1
ATOM 998 O O . ASN A 1 122 ? -5.027 -9.805 11.32 1 78.69 122 ASN A O 1
ATOM 1002 N N . TYR A 1 123 ? -3.836 -8.336 12.305 1 84.31 123 TYR A N 1
ATOM 1003 C CA . TYR A 1 123 ? -4.129 -7.266 11.359 1 84.31 123 TYR A CA 1
ATOM 1004 C C . TYR A 1 123 ? -3.877 -7.719 9.93 1 84.31 123 TYR A C 1
ATOM 1006 O O . TYR A 1 123 ? -4.578 -7.301 9 1 84.31 123 TYR A O 1
ATOM 1014 N N . HIS A 1 124 ? -3.041 -8.625 9.781 1 87.5 124 HIS A N 1
ATOM 1015 C CA . HIS A 1 124 ? -2.641 -9.055 8.445 1 87.5 124 HIS A CA 1
ATOM 1016 C C . HIS A 1 124 ? -3.104 -10.477 8.164 1 87.5 124 HIS A C 1
ATOM 1018 O O . HIS A 1 124 ? -2.682 -11.086 7.18 1 87.5 124 HIS A O 1
ATOM 1024 N N . GLN A 1 125 ? -3.928 -11.008 9.023 1 89.56 125 GLN A N 1
ATOM 1025 C CA . GLN A 1 125 ? -4.199 -12.445 8.93 1 89.56 125 GLN A CA 1
ATOM 1026 C C . GLN A 1 125 ? -5.676 -12.703 8.664 1 89.56 125 GLN A C 1
ATOM 1028 O O . GLN A 1 125 ? -6.203 -13.75 9.047 1 89.56 125 GLN A O 1
ATOM 1033 N N . GLY A 1 126 ? -6.328 -11.75 8.062 1 91.94 126 GLY A N 1
ATOM 1034 C CA . GLY A 1 126 ? -7.699 -12.141 7.766 1 91.94 126 GLY A CA 1
ATOM 1035 C C . GLY A 1 126 ? -8.641 -10.961 7.602 1 91.94 126 GLY A C 1
ATOM 1036 O O . GLY A 1 126 ? -9.406 -10.906 6.641 1 91.94 126 GLY A O 1
ATOM 1037 N N . PRO A 1 127 ? -8.625 -9.984 8.508 1 93.12 127 PRO A N 1
ATOM 1038 C CA . PRO A 1 127 ? -9.531 -8.844 8.367 1 93.12 127 PRO A CA 1
ATOM 1039 C C . PRO A 1 127 ? -9.492 -8.227 6.969 1 93.12 127 PRO A C 1
ATOM 1041 O O . PRO A 1 127 ? -8.508 -8.406 6.234 1 93.12 127 PRO A O 1
ATOM 1044 N N . GLU A 1 128 ? -10.562 -7.586 6.621 1 95.94 128 GLU A N 1
ATOM 1045 C CA . GLU A 1 128 ? -10.711 -7.047 5.27 1 95.94 128 GLU A CA 1
ATOM 1046 C C . GLU A 1 128 ? -10.25 -5.594 5.203 1 95.94 128 GLU A C 1
ATOM 1048 O O . GLU A 1 128 ? -10.867 -4.715 5.805 1 95.94 128 GLU A O 1
ATOM 1053 N N . TRP A 1 129 ? -9.172 -5.406 4.488 1 96.5 129 TRP A N 1
ATOM 1054 C CA . TRP A 1 129 ? -8.688 -4.051 4.25 1 96.5 129 TRP A CA 1
ATOM 1055 C C . TRP A 1 129 ? -9.477 -3.381 3.131 1 96.5 129 TRP A C 1
ATOM 1057 O O . TRP A 1 129 ? -9.789 -4.016 2.121 1 96.5 129 TRP A O 1
ATOM 1067 N N . VAL A 1 130 ? -9.711 -2.141 3.275 1 96.12 130 VAL A N 1
ATOM 1068 C CA . VAL A 1 130 ? -10.562 -1.466 2.305 1 96.12 130 VAL A CA 1
ATOM 1069 C C . VAL A 1 130 ? -9.711 -0.902 1.17 1 96.12 130 VAL A C 1
ATOM 1071 O O . VAL A 1 130 ? -10.062 -1.034 -0.005 1 96.12 130 VAL A O 1
ATOM 1074 N N . TRP A 1 131 ? -8.531 -0.379 1.403 1 95.44 131 TRP A N 1
ATOM 1075 C CA . TRP A 1 131 ? -7.754 0.346 0.407 1 95.44 131 TRP A CA 1
ATOM 1076 C C . TRP A 1 131 ? -7.297 -0.585 -0.711 1 95.44 131 TRP A C 1
ATOM 1078 O O . TRP A 1 131 ? -7.289 -0.202 -1.883 1 95.44 131 TRP A O 1
ATOM 1088 N N . PRO A 1 132 ? -7.055 -1.891 -0.432 1 97.19 132 PRO A N 1
ATOM 1089 C CA . PRO A 1 132 ? -6.562 -2.752 -1.51 1 97.19 132 PRO A CA 1
ATOM 1090 C C . PRO A 1 132 ? -7.602 -2.973 -2.607 1 97.19 132 PRO A C 1
ATOM 1092 O O . PRO A 1 132 ? -7.25 -3.373 -3.723 1 97.19 132 PRO A O 1
ATOM 1095 N N . ILE A 1 133 ? -8.867 -2.771 -2.299 1 97.06 133 ILE A N 1
ATOM 1096 C CA . ILE A 1 133 ? -9.906 -3.025 -3.291 1 97.06 133 ILE A CA 1
ATOM 1097 C C . ILE A 1 133 ? -9.711 -2.098 -4.488 1 97.06 133 ILE A C 1
ATOM 1099 O O . ILE A 1 133 ? -9.992 -2.477 -5.629 1 97.06 133 ILE A O 1
ATOM 1103 N N . GLY A 1 134 ? -9.25 -0.916 -4.25 1 96.88 134 GLY A N 1
ATOM 1104 C CA . GLY A 1 134 ? -8.961 -0.02 -5.355 1 96.88 134 GLY A CA 1
ATOM 1105 C C . GLY A 1 134 ? -7.93 -0.58 -6.32 1 96.88 134 GLY A C 1
ATOM 1106 O O . GLY A 1 134 ? -8.117 -0.529 -7.535 1 96.88 134 GLY A O 1
ATOM 1107 N N . TYR A 1 135 ? -6.871 -1.087 -5.789 1 97.69 135 TYR A N 1
ATOM 1108 C CA . TYR A 1 135 ? -5.832 -1.677 -6.625 1 97.69 135 TYR A CA 1
ATOM 1109 C C . TYR A 1 135 ? -6.344 -2.928 -7.332 1 97.69 135 TYR A C 1
ATOM 1111 O O . TYR A 1 135 ? -6.031 -3.16 -8.5 1 97.69 135 TYR A O 1
ATOM 1119 N N . TYR A 1 136 ? -7.121 -3.699 -6.641 1 98.56 136 TYR A N 1
ATOM 1120 C CA . TYR A 1 136 ? -7.715 -4.891 -7.234 1 98.56 136 TYR A CA 1
ATOM 1121 C C . TYR A 1 136 ? -8.57 -4.527 -8.445 1 98.56 136 TYR A C 1
ATOM 1123 O O . TYR A 1 136 ? -8.398 -5.102 -9.523 1 98.56 136 TYR A O 1
ATOM 1131 N N . LEU A 1 137 ? -9.43 -3.58 -8.289 1 98.5 137 LEU A N 1
ATOM 1132 C CA . LEU A 1 137 ? -10.336 -3.18 -9.359 1 98.5 137 LEU A CA 1
ATOM 1133 C C . LEU A 1 137 ? -9.562 -2.562 -10.516 1 98.5 137 LEU A C 1
ATOM 1135 O O . LEU A 1 137 ? -9.867 -2.838 -11.68 1 98.5 137 LEU A O 1
ATOM 1139 N N . ARG 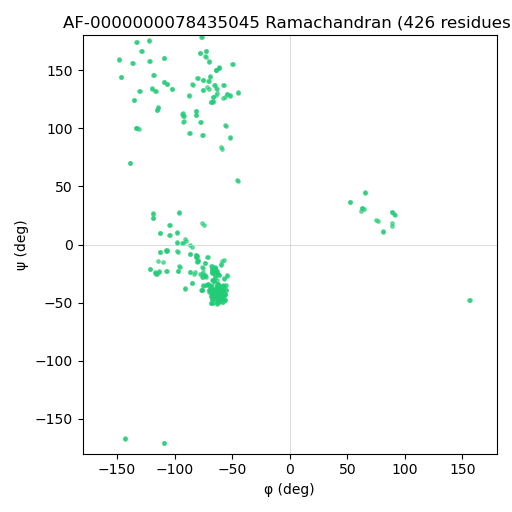A 1 138 ? -8.594 -1.751 -10.18 1 97.88 138 ARG A N 1
ATOM 1140 C CA . ARG A 1 138 ? -7.781 -1.159 -11.234 1 97.88 138 ARG A CA 1
ATOM 1141 C C . ARG A 1 138 ? -7.016 -2.232 -12.008 1 97.88 138 ARG A C 1
ATOM 1143 O O . ARG A 1 138 ? -6.941 -2.186 -13.234 1 97.88 138 ARG A O 1
ATOM 1150 N N . ALA A 1 139 ? -6.473 -3.201 -11.25 1 98.5 139 ALA A N 1
ATOM 1151 C CA . ALA A 1 139 ? -5.773 -4.309 -11.898 1 98.5 139 ALA A CA 1
ATOM 1152 C C . ALA A 1 139 ? -6.711 -5.094 -12.805 1 98.5 139 ALA A C 1
ATOM 1154 O O . ALA A 1 139 ? -6.34 -5.469 -13.922 1 98.5 139 ALA A O 1
ATOM 1155 N N . ARG A 1 140 ? -7.926 -5.332 -12.336 1 98.69 140 ARG A N 1
ATOM 1156 C CA . ARG A 1 140 ? -8.898 -6.043 -13.156 1 98.69 140 ARG A CA 1
ATOM 1157 C C . ARG A 1 140 ? -9.18 -5.293 -14.453 1 98.69 140 ARG A C 1
ATOM 1159 O O . ARG A 1 140 ? -9.242 -5.895 -15.523 1 98.69 140 ARG A O 1
ATOM 1166 N N . LEU A 1 141 ? -9.344 -4.008 -14.383 1 98.31 141 LEU A N 1
ATOM 1167 C CA . LEU A 1 141 ? -9.617 -3.205 -15.578 1 98.31 141 LEU A CA 1
ATOM 1168 C C . LEU A 1 141 ? -8.453 -3.277 -16.562 1 98.31 141 LEU A C 1
ATOM 1170 O O . LEU A 1 141 ? -8.664 -3.438 -17.766 1 98.31 141 LEU A O 1
ATOM 1174 N N . ILE A 1 142 ? -7.23 -3.209 -16.047 1 98 142 ILE A N 1
ATOM 1175 C CA . ILE A 1 142 ? -6.035 -3.248 -16.875 1 98 142 ILE A CA 1
ATOM 1176 C C . ILE A 1 142 ? -5.969 -4.578 -17.625 1 98 142 ILE A C 1
ATOM 1178 O O . ILE A 1 142 ? -5.828 -4.605 -18.859 1 98 142 ILE A O 1
ATOM 1182 N N . PHE A 1 143 ? -6.129 -5.621 -16.922 1 98.5 143 PHE A N 1
ATOM 1183 C CA . PHE A 1 143 ? -5.867 -6.922 -17.531 1 98.5 143 PHE A CA 1
ATOM 1184 C C . PHE A 1 143 ? -7.109 -7.441 -18.25 1 98.5 143 PHE A C 1
ATOM 1186 O O . PHE A 1 143 ? -7.008 -8.273 -19.156 1 98.5 143 PHE A O 1
ATOM 1193 N N . ALA A 1 144 ? -8.289 -6.965 -17.844 1 98.19 144 ALA A N 1
ATOM 1194 C CA . ALA A 1 144 ? -9.484 -7.266 -18.641 1 98.19 144 ALA A CA 1
ATOM 1195 C C . ALA A 1 144 ? -9.359 -6.723 -20.062 1 98.19 144 ALA A C 1
ATOM 1197 O O . ALA A 1 144 ? -9.773 -7.379 -21.016 1 98.19 144 ALA A O 1
ATOM 1198 N N . LYS A 1 145 ? -8.883 -5.566 -20.125 1 97.25 145 LYS A N 1
ATOM 1199 C CA . LYS A 1 145 ? -8.672 -4.973 -21.438 1 97.25 145 LYS A CA 1
ATOM 1200 C C . LYS A 1 145 ? -7.727 -5.828 -22.281 1 97.25 145 LYS A C 1
ATOM 1202 O O . LYS A 1 145 ? -7.973 -6.047 -23.469 1 97.25 145 LYS A O 1
ATOM 1207 N N . LYS A 1 146 ? -6.699 -6.371 -21.656 1 97.25 146 LYS A N 1
ATOM 1208 C CA . LYS A 1 146 ? -5.699 -7.184 -22.359 1 97.25 146 LYS A CA 1
ATOM 1209 C C . LYS A 1 146 ? -6.262 -8.555 -22.719 1 97.25 146 LYS A C 1
ATOM 1211 O O . LYS A 1 146 ? -5.852 -9.148 -23.719 1 97.25 146 LYS A O 1
ATOM 1216 N N . CYS A 1 147 ? -7.207 -9.016 -21.984 1 97.94 147 CYS A N 1
ATOM 1217 C CA . CYS A 1 147 ? -7.684 -10.383 -22.141 1 97.94 147 CYS A CA 1
ATOM 1218 C C . CYS A 1 147 ? -9.047 -10.414 -22.812 1 97.94 147 CYS A C 1
ATOM 1220 O O . CYS A 1 147 ? -9.609 -11.484 -23.031 1 97.94 147 CYS A O 1
ATOM 1222 N N . GLY A 1 148 ? -9.672 -9.289 -23.062 1 96.88 148 GLY A N 1
ATOM 1223 C CA . GLY A 1 148 ? -10.922 -9.234 -23.812 1 96.88 148 GLY A CA 1
ATOM 1224 C C . GLY A 1 148 ? -12.148 -9.312 -22.922 1 96.88 148 GLY A C 1
ATOM 1225 O O . GLY A 1 148 ? -13.195 -9.805 -23.344 1 96.88 148 GLY A O 1
ATOM 1226 N N . TYR A 1 149 ? -12.055 -8.914 -21.672 1 97.56 149 TYR A N 1
ATOM 1227 C CA . TYR A 1 149 ? -13.164 -8.984 -20.734 1 97.56 149 TYR A CA 1
ATOM 1228 C C . TYR A 1 149 ? -13.547 -7.602 -20.219 1 97.56 149 TYR A C 1
ATOM 1230 O O . TYR A 1 149 ? -14.102 -7.469 -19.125 1 97.56 149 TYR A O 1
ATOM 1238 N N . LEU A 1 150 ? -13.219 -6.531 -20.953 1 97.31 150 LEU A N 1
ATOM 1239 C CA . LEU A 1 150 ? -13.266 -5.164 -20.438 1 97.31 150 LEU A CA 1
ATOM 1240 C C . LEU A 1 150 ? -14.703 -4.762 -20.109 1 97.31 150 LEU A C 1
ATOM 1242 O O . LEU A 1 150 ? -14.969 -4.258 -19.016 1 97.31 150 LEU A O 1
ATOM 1246 N N . ASN A 1 151 ? -15.656 -5.012 -20.984 1 96.81 151 ASN A N 1
ATOM 1247 C CA . ASN A 1 151 ? -17.031 -4.559 -20.781 1 96.81 151 ASN A CA 1
ATOM 1248 C C . ASN A 1 151 ? -17.656 -5.203 -19.547 1 96.81 151 ASN A C 1
ATOM 1250 O O . ASN A 1 151 ? -18.25 -4.516 -18.703 1 96.81 151 ASN A O 1
ATOM 1254 N N . GLU A 1 152 ? -17.547 -6.469 -19.469 1 97.38 152 GLU A N 1
ATOM 1255 C CA . GLU A 1 152 ? -18.062 -7.18 -18.297 1 97.38 152 GLU A CA 1
ATOM 1256 C C . GLU A 1 152 ? -17.406 -6.695 -17.016 1 97.38 152 GLU A C 1
ATOM 1258 O O . GLU A 1 152 ? -18.062 -6.562 -15.977 1 97.38 152 GLU A O 1
ATOM 1263 N N . THR A 1 153 ? -16.109 -6.445 -17.141 1 97.88 153 THR A N 1
ATOM 1264 C CA . THR A 1 153 ? -15.344 -6.016 -15.969 1 97.88 153 THR A CA 1
ATOM 1265 C C . THR A 1 153 ? -15.773 -4.613 -15.531 1 97.88 153 THR A C 1
ATOM 1267 O O . THR A 1 153 ? -15.844 -4.324 -14.336 1 97.88 153 THR A O 1
ATOM 1270 N N . ILE A 1 154 ? -16.047 -3.736 -16.422 1 97.12 154 ILE A N 1
ATOM 1271 C CA . ILE A 1 154 ? -16.531 -2.4 -16.109 1 97.12 154 ILE A CA 1
ATOM 1272 C C . ILE A 1 154 ? -17.859 -2.502 -15.352 1 97.12 154 ILE A C 1
ATOM 1274 O O . ILE A 1 154 ? -18.031 -1.868 -14.312 1 97.12 154 ILE A O 1
ATOM 1278 N N . ALA A 1 155 ? -18.75 -3.348 -15.781 1 96.31 155 ALA A N 1
ATOM 1279 C CA . ALA A 1 155 ? -20.047 -3.533 -15.125 1 96.31 155 ALA A CA 1
ATOM 1280 C C . ALA A 1 155 ? -19.875 -4.086 -13.711 1 96.31 155 ALA A C 1
ATOM 1282 O O . ALA A 1 155 ? -20.516 -3.609 -12.766 1 96.31 155 ALA A O 1
ATOM 1283 N N . GLU A 1 156 ? -19.031 -5.023 -13.617 1 96.94 156 GLU A N 1
ATOM 1284 C CA . GLU A 1 156 ? -18.766 -5.625 -12.32 1 96.94 156 GLU A CA 1
ATOM 1285 C C . GLU A 1 156 ? -18.156 -4.605 -11.359 1 96.94 156 GLU A C 1
ATOM 1287 O O . GLU A 1 156 ? -18.469 -4.602 -10.164 1 96.94 156 GLU A O 1
ATOM 1292 N N . THR A 1 157 ? -17.234 -3.779 -11.867 1 97 157 THR A N 1
ATOM 1293 C CA . THR A 1 157 ? -16.594 -2.754 -11.055 1 97 157 THR A CA 1
ATOM 1294 C C . THR A 1 157 ? -17.625 -1.78 -10.484 1 97 157 THR A C 1
ATOM 1296 O O . THR A 1 157 ? -17.594 -1.47 -9.297 1 97 157 THR A O 1
ATOM 1299 N N . TRP A 1 158 ? -18.578 -1.37 -11.266 1 93.81 158 TRP A N 1
ATOM 1300 C CA . TRP A 1 158 ? -19.625 -0.47 -10.797 1 93.81 158 TRP A CA 1
ATOM 1301 C C . TRP A 1 158 ? -20.484 -1.145 -9.734 1 93.81 158 TRP A C 1
ATOM 1303 O O . TRP A 1 158 ? -20.875 -0.511 -8.75 1 93.81 158 TRP A O 1
ATOM 1313 N N . ASN A 1 159 ? -20.734 -2.41 -9.945 1 94.88 159 ASN A N 1
ATOM 1314 C CA . ASN A 1 159 ? -21.531 -3.15 -8.977 1 94.88 159 ASN A CA 1
ATOM 1315 C C . ASN A 1 159 ? -20.844 -3.197 -7.609 1 94.88 159 ASN A C 1
ATOM 1317 O O . ASN A 1 159 ? -21.5 -3.045 -6.578 1 94.88 159 ASN A O 1
ATOM 1321 N N . ILE A 1 160 ? -19.594 -3.4 -7.668 1 95 160 ILE A N 1
ATOM 1322 C CA . ILE A 1 160 ? -18.828 -3.459 -6.43 1 95 160 ILE A CA 1
ATOM 1323 C C . ILE A 1 160 ? -18.781 -2.078 -5.781 1 95 160 ILE A C 1
ATOM 1325 O O . ILE A 1 160 ? -18.953 -1.951 -4.566 1 95 160 ILE A O 1
ATOM 1329 N N . LEU A 1 161 ? -18.625 -1.013 -6.547 1 93.25 161 LEU A N 1
ATOM 1330 C CA . LEU A 1 161 ? -18.5 0.352 -6.047 1 93.25 161 LEU A CA 1
ATOM 1331 C C . LEU A 1 161 ? -19.797 0.822 -5.41 1 93.25 161 LEU A C 1
ATOM 1333 O O . LEU A 1 161 ? -19.797 1.729 -4.574 1 93.25 161 LEU A O 1
ATOM 1337 N N . LYS A 1 162 ? -20.906 0.202 -5.766 1 90.75 162 LYS A N 1
ATOM 1338 C CA . LYS A 1 162 ? -22.188 0.566 -5.176 1 90.75 162 LYS A CA 1
ATOM 1339 C C . LYS A 1 162 ? -22.172 0.377 -3.662 1 90.75 162 LYS A C 1
ATOM 1341 O O . LYS A 1 162 ? -22.75 1.175 -2.924 1 90.75 162 LYS A O 1
ATOM 1346 N N . ALA A 1 163 ? -21.531 -0.658 -3.256 1 91.19 163 ALA A N 1
ATOM 1347 C CA . ALA A 1 163 ? -21.438 -0.913 -1.82 1 91.19 163 ALA A CA 1
ATOM 1348 C C . ALA A 1 163 ? -20.656 0.195 -1.116 1 91.19 163 ALA A C 1
ATOM 1350 O O . ALA A 1 163 ? -20.984 0.564 0.016 1 91.19 163 ALA A O 1
ATOM 1351 N N . HIS A 1 164 ? -19.641 0.71 -1.731 1 90.25 164 HIS A N 1
ATOM 1352 C CA . HIS A 1 164 ? -18.844 1.786 -1.168 1 90.25 164 HIS A CA 1
ATOM 1353 C C . HIS A 1 164 ? -19.609 3.098 -1.136 1 90.25 164 HIS A C 1
ATOM 1355 O O . HIS A 1 164 ? -19.531 3.848 -0.16 1 90.25 164 HIS A O 1
ATOM 1361 N N . LEU A 1 165 ? -20.359 3.326 -2.172 1 85.69 165 LEU A N 1
ATOM 1362 C CA . LEU A 1 165 ? -21.203 4.512 -2.184 1 85.69 165 LEU A CA 1
ATOM 1363 C C . LEU A 1 165 ? -22.234 4.461 -1.059 1 85.69 165 LEU A C 1
ATOM 1365 O O . LEU A 1 165 ? -22.469 5.457 -0.371 1 85.69 165 LEU A O 1
ATOM 1369 N N . LYS A 1 166 ? -22.797 3.312 -0.936 1 87.12 166 LYS A N 1
ATOM 1370 C CA . LYS A 1 166 ? -23.766 3.131 0.145 1 87.12 166 LYS A CA 1
ATOM 1371 C C . LYS A 1 166 ? -23.125 3.396 1.505 1 87.12 166 LYS A C 1
ATOM 1373 O O . LYS A 1 166 ? -23.719 4.07 2.352 1 87.12 166 LYS A O 1
ATOM 1378 N N . GLU A 1 167 ? -21.938 2.889 1.697 1 85.94 167 GLU A N 1
ATOM 1379 C CA . GLU A 1 167 ? -21.219 3.111 2.943 1 85.94 167 GLU A CA 1
ATOM 1380 C C . GLU A 1 167 ? -20.938 4.594 3.158 1 85.94 167 GLU A C 1
ATOM 1382 O O . GLU A 1 167 ? -21.094 5.109 4.27 1 85.94 167 GLU A O 1
ATOM 1387 N N . LEU A 1 168 ? -20.547 5.262 2.197 1 81.81 168 LEU A N 1
ATOM 1388 C CA . LEU A 1 168 ? -20.234 6.684 2.258 1 81.81 168 LEU A CA 1
ATOM 1389 C C . LEU A 1 168 ? -21.469 7.496 2.627 1 81.81 168 LEU A C 1
ATOM 1391 O O . LEU A 1 168 ? -21.375 8.492 3.352 1 81.81 168 LEU A O 1
ATOM 1395 N N . GLN A 1 169 ? -22.562 7.07 2.189 1 79.88 169 GLN A N 1
ATOM 1396 C CA . GLN A 1 169 ? -23.812 7.809 2.383 1 79.88 169 GLN A CA 1
ATOM 1397 C C . GLN A 1 169 ? -24.406 7.523 3.756 1 79.88 169 GLN A C 1
ATOM 1399 O O . GLN A 1 169 ? -25.125 8.352 4.309 1 79.88 169 GLN A O 1
ATOM 1404 N N . THR A 1 170 ? -24.062 6.43 4.227 1 80.12 170 THR A N 1
ATOM 1405 C CA . THR A 1 170 ? -24.766 6 5.422 1 80.12 170 THR A CA 1
ATOM 1406 C C . THR A 1 170 ? -23.875 6.125 6.656 1 80.12 170 THR A C 1
ATOM 1408 O O . THR A 1 170 ? -24.375 6.172 7.785 1 80.12 170 THR A O 1
ATOM 1411 N N . SER A 1 171 ? -22.609 6.125 6.348 1 75.25 171 SER A N 1
ATOM 1412 C CA . SER A 1 171 ? -21.703 6.219 7.488 1 75.25 171 SER A CA 1
ATOM 1413 C C . SER A 1 171 ? -21.766 7.605 8.125 1 75.25 171 SER A C 1
ATOM 1415 O O . SER A 1 171 ? -21.906 8.609 7.426 1 75.25 171 SER A O 1
ATOM 1417 N N . HIS A 1 172 ? -21.719 7.633 9.445 1 70.5 172 HIS A N 1
ATOM 1418 C CA . HIS A 1 172 ? -21.734 8.875 10.211 1 70.5 172 HIS A CA 1
ATOM 1419 C C . HIS A 1 172 ? -20.578 9.789 9.805 1 70.5 172 HIS A C 1
ATOM 1421 O O . HIS A 1 172 ? -20.734 11.016 9.766 1 70.5 172 HIS A O 1
ATOM 1427 N N . TRP A 1 173 ? -19.469 9.219 9.375 1 66.94 173 TRP A N 1
ATOM 1428 C CA . TRP A 1 173 ? -18.25 9.969 9.094 1 66.94 173 TRP A CA 1
ATOM 1429 C C . TRP A 1 173 ? -18.141 10.289 7.605 1 66.94 173 TRP A C 1
ATOM 1431 O O . TRP A 1 173 ? -17.234 11.008 7.188 1 66.94 173 TRP A O 1
ATOM 1441 N N . ARG A 1 174 ? -19.047 9.742 6.914 1 72.56 174 ARG A N 1
ATOM 1442 C CA . ARG A 1 174 ? -19.078 9.938 5.469 1 72.56 174 ARG A CA 1
ATOM 1443 C C . ARG A 1 174 ? -17.719 9.609 4.848 1 72.56 174 ARG A C 1
ATOM 1445 O O . ARG A 1 174 ? -17.25 10.336 3.975 1 72.56 174 ARG A O 1
ATOM 1452 N N . GLY A 1 175 ? -17.094 8.617 5.398 1 81.62 175 GLY A N 1
ATOM 1453 C CA . GLY A 1 175 ? -15.805 8.141 4.93 1 81.62 175 GLY A CA 1
ATOM 1454 C C . GLY A 1 175 ? -15.742 6.633 4.785 1 81.62 175 GLY A C 1
ATOM 1455 O O . GLY A 1 175 ? -16.766 5.953 4.863 1 81.62 175 GLY A O 1
ATOM 1456 N N . LEU A 1 176 ? -14.656 6.168 4.266 1 89.81 176 LEU A N 1
ATOM 1457 C CA . LEU A 1 176 ? -14.398 4.738 4.172 1 89.81 176 LEU A CA 1
ATOM 1458 C C . LEU A 1 176 ? -13.422 4.289 5.254 1 89.81 176 LEU A C 1
ATOM 1460 O O . LEU A 1 176 ? -12.391 4.934 5.473 1 89.81 176 LEU A O 1
ATOM 1464 N N . PRO A 1 177 ? -13.797 3.166 5.906 1 90.94 177 PRO A N 1
ATOM 1465 C CA . PRO A 1 177 ? -12.938 2.713 7 1 90.94 177 PRO A CA 1
ATOM 1466 C C . PRO A 1 177 ? -11.625 2.104 6.5 1 90.94 177 PRO A C 1
ATOM 1468 O O . PRO A 1 177 ? -11.492 1.816 5.309 1 90.94 177 PRO A O 1
ATOM 1471 N N . GLU A 1 178 ? -10.711 1.925 7.363 1 91 178 GLU A N 1
ATOM 1472 C CA . GLU A 1 178 ? -9.445 1.229 7.117 1 91 178 GLU A CA 1
ATOM 1473 C C . GLU A 1 178 ? -9.68 -0.263 6.891 1 91 178 GLU A C 1
ATOM 1475 O O . GLU A 1 178 ? -9.18 -0.833 5.918 1 91 178 GLU A O 1
ATOM 1480 N N . LEU A 1 179 ? -10.414 -0.819 7.82 1 91.88 179 LEU A N 1
ATOM 1481 C CA . LEU A 1 179 ? -10.688 -2.248 7.703 1 91.88 179 LEU A CA 1
ATOM 1482 C C . LEU A 1 179 ? -12.055 -2.594 8.281 1 91.88 179 LEU A C 1
ATOM 1484 O O . LEU A 1 179 ? -12.648 -1.787 9 1 91.88 179 LEU A O 1
ATOM 1488 N N . THR A 1 180 ? -12.586 -3.705 7.887 1 92.69 180 THR A N 1
ATOM 1489 C CA . THR A 1 180 ? -13.766 -4.352 8.461 1 92.69 180 THR A CA 1
ATOM 1490 C C . THR A 1 180 ? -13.43 -5.766 8.93 1 92.69 180 THR A C 1
ATOM 1492 O O . THR A 1 180 ? -12.398 -6.324 8.547 1 92.69 180 THR A O 1
ATOM 1495 N N . ASN A 1 181 ? -14.219 -6.195 9.797 1 92.75 181 ASN A N 1
ATOM 1496 C CA . ASN A 1 181 ? -14.102 -7.602 10.172 1 92.75 181 ASN A CA 1
ATOM 1497 C C . ASN A 1 181 ? -14.703 -8.516 9.109 1 92.75 181 ASN A C 1
ATOM 1499 O O . ASN A 1 181 ? -15.062 -8.055 8.016 1 92.75 181 ASN A O 1
ATOM 1503 N N . GLU A 1 182 ? -14.609 -9.781 9.375 1 91.62 182 GLU A N 1
ATOM 1504 C CA . GLU A 1 182 ? -15.055 -10.781 8.406 1 91.62 182 GLU A CA 1
ATOM 1505 C C . GLU A 1 182 ? -16.406 -10.414 7.805 1 91.62 182 GLU A C 1
ATOM 1507 O O . GLU A 1 182 ? -17.312 -10 8.523 1 91.62 182 GLU A O 1
ATOM 1512 N N . ASN A 1 183 ? -16.484 -10.469 6.469 1 92 183 ASN A N 1
ATOM 1513 C CA . ASN A 1 183 ? -17.703 -10.242 5.691 1 92 183 ASN A CA 1
ATOM 1514 C C . ASN A 1 183 ? -18.234 -8.82 5.867 1 92 183 ASN A C 1
ATOM 1516 O O . ASN A 1 183 ? -19.438 -8.609 5.934 1 92 183 ASN A O 1
ATOM 1520 N N . GLY A 1 184 ? -17.312 -7.898 6.082 1 89.69 184 GLY A N 1
ATOM 1521 C CA . GLY A 1 184 ? -17.672 -6.488 6.113 1 89.69 184 GLY A CA 1
ATOM 1522 C C . GLY A 1 184 ? -18.25 -6.047 7.441 1 89.69 184 GLY A C 1
ATOM 1523 O O . GLY A 1 184 ? -18.719 -4.914 7.578 1 89.69 184 GLY A O 1
ATOM 1524 N N . SER A 1 185 ? -18.156 -6.887 8.422 1 90.75 185 SER A N 1
ATOM 1525 C CA . SER A 1 185 ? -18.734 -6.539 9.719 1 90.75 185 SER A CA 1
ATOM 1526 C C . SER A 1 185 ? -17.938 -5.43 10.391 1 90.75 185 SER A C 1
ATOM 1528 O O . SER A 1 185 ? -16.75 -5.23 10.086 1 90.75 185 SER A O 1
ATOM 1530 N N . TYR A 1 186 ? -18.547 -4.742 11.281 1 88.38 186 TYR A N 1
ATOM 1531 C CA . TYR A 1 186 ? -17.984 -3.578 11.953 1 88.38 186 TYR A CA 1
ATOM 1532 C C . TYR A 1 186 ? -16.766 -3.959 12.781 1 88.38 186 TYR A C 1
ATOM 1534 O O . TYR A 1 186 ? -16.766 -4.984 13.461 1 88.38 186 TYR A O 1
ATOM 1542 N N . CYS A 1 187 ? -15.781 -3.197 12.656 1 88.12 187 CYS A N 1
ATOM 1543 C CA . CYS A 1 187 ? -14.578 -3.348 13.461 1 88.12 187 CYS A CA 1
ATOM 1544 C C . CYS A 1 187 ? -14.375 -2.135 14.367 1 88.12 187 CYS A C 1
ATOM 1546 O O . CYS A 1 187 ? -14.039 -1.051 13.883 1 88.12 187 CYS A O 1
ATOM 1548 N N . ARG A 1 188 ? -14.43 -2.299 15.586 1 83.56 188 ARG A N 1
ATOM 1549 C CA . ARG A 1 188 ? -14.367 -1.222 16.578 1 83.56 188 ARG A CA 1
ATOM 1550 C C . ARG A 1 188 ? -12.984 -0.564 16.578 1 83.56 188 ARG A C 1
ATOM 1552 O O . ARG A 1 188 ? -12.867 0.641 16.797 1 83.56 188 ARG A O 1
ATOM 1559 N N . ASP A 1 189 ? -12 -1.347 16.25 1 84.69 189 ASP A N 1
ATOM 1560 C CA . ASP A 1 189 ? -10.625 -0.856 16.359 1 84.69 189 ASP A CA 1
ATOM 1561 C C . ASP A 1 189 ? -10.156 -0.268 15.031 1 84.69 189 ASP A C 1
ATOM 1563 O O . ASP A 1 189 ? -9.023 0.206 14.922 1 84.69 189 ASP A O 1
ATOM 1567 N N . SER A 1 190 ? -11.039 -0.274 14.062 1 84.88 190 SER A N 1
ATOM 1568 C CA . SER A 1 190 ? -10.727 0.31 12.758 1 84.88 190 SER A CA 1
ATOM 1569 C C . SER A 1 190 ? -10.977 1.814 12.758 1 84.88 190 SER A C 1
ATOM 1571 O O . SER A 1 190 ? -11.961 2.287 13.336 1 84.88 190 SER A O 1
ATOM 1573 N N . CYS A 1 191 ? -10.055 2.512 12.156 1 86 191 CYS A N 1
ATOM 1574 C CA . CYS A 1 191 ? -10.375 3.914 11.906 1 86 191 CYS A CA 1
ATOM 1575 C C . CYS A 1 191 ? -11.594 4.039 11.008 1 86 191 CYS A C 1
ATOM 1577 O O . CYS A 1 191 ? -11.797 3.225 10.102 1 86 191 CYS A O 1
ATOM 1579 N N . ARG A 1 192 ? -12.234 5.102 11.195 1 84.69 192 ARG A N 1
ATOM 1580 C CA . ARG A 1 192 ? -13.508 5.266 10.508 1 84.69 192 ARG A CA 1
ATOM 1581 C C . ARG A 1 192 ? -13.305 5.816 9.102 1 84.69 192 ARG A C 1
ATOM 1583 O O . ARG A 1 192 ? -14.109 5.555 8.203 1 84.69 192 ARG A O 1
ATOM 1590 N N . THR A 1 193 ? -12.375 6.574 8.969 1 87.62 193 THR A N 1
ATOM 1591 C CA . THR A 1 193 ? -12.047 7.152 7.668 1 87.62 193 THR A CA 1
ATOM 1592 C C . THR A 1 193 ? -10.539 7.094 7.414 1 87.62 193 THR A C 1
ATOM 1594 O O . THR A 1 193 ? -9.75 7.57 8.227 1 87.62 193 THR A O 1
ATOM 1597 N N . GLN A 1 194 ? -10.234 6.477 6.309 1 90.81 194 GLN A N 1
ATOM 1598 C CA . GLN A 1 194 ? -8.828 6.359 5.941 1 90.81 194 GLN A CA 1
ATOM 1599 C C . GLN A 1 194 ? -8.547 7.039 4.602 1 90.81 194 GLN A C 1
ATOM 1601 O O . GLN A 1 194 ? -9.273 6.824 3.631 1 90.81 194 GLN A O 1
ATOM 1606 N N . ALA A 1 195 ? -7.477 7.82 4.555 1 89.12 195 ALA A N 1
ATOM 1607 C CA . ALA A 1 195 ? -7.133 8.625 3.387 1 89.12 195 ALA A CA 1
ATOM 1608 C C . ALA A 1 195 ? -6.871 7.746 2.168 1 89.12 195 ALA A C 1
ATOM 1610 O O . ALA A 1 195 ? -7.379 8.016 1.077 1 89.12 195 ALA A O 1
ATOM 1611 N N . TRP A 1 196 ? -6.098 6.742 2.322 1 91.25 196 TRP A N 1
ATOM 1612 C CA . TRP A 1 196 ? -5.723 5.969 1.145 1 91.25 196 TRP A CA 1
ATOM 1613 C C . TRP A 1 196 ? -6.871 5.074 0.692 1 91.25 196 TRP A C 1
ATOM 1615 O O . TRP A 1 196 ? -7.008 4.785 -0.499 1 91.25 196 TRP A O 1
ATOM 1625 N N . SER A 1 197 ? -7.777 4.645 1.612 1 92.19 197 SER A N 1
ATOM 1626 C CA . SER A 1 197 ? -8.984 3.951 1.179 1 92.19 197 SER A CA 1
ATOM 1627 C C . SER A 1 197 ? -9.828 4.828 0.259 1 92.19 197 SER A C 1
ATOM 1629 O O . SER A 1 197 ? -10.281 4.375 -0.795 1 92.19 197 SER A O 1
ATOM 1631 N N . ILE A 1 198 ? -9.953 6.023 0.623 1 88.5 198 ILE A N 1
ATOM 1632 C CA . ILE A 1 198 ? -10.711 6.977 -0.178 1 88.5 198 ILE A CA 1
ATOM 1633 C C . ILE A 1 198 ? -9.984 7.238 -1.495 1 88.5 198 ILE A C 1
ATOM 1635 O O . ILE A 1 198 ? -10.594 7.188 -2.566 1 88.5 198 ILE A O 1
ATOM 1639 N N . ALA A 1 199 ? -8.75 7.465 -1.436 1 90.25 199 ALA A N 1
ATOM 1640 C CA . ALA A 1 199 ? -7.949 7.832 -2.602 1 90.25 199 ALA A CA 1
ATOM 1641 C C . ALA A 1 199 ? -7.98 6.727 -3.654 1 90.25 199 ALA A C 1
ATOM 1643 O O . ALA A 1 199 ? -8.133 7 -4.848 1 90.25 199 ALA A O 1
ATOM 1644 N N . THR A 1 200 ? -7.828 5.508 -3.264 1 93.62 200 THR A N 1
ATOM 1645 C CA . THR A 1 200 ? -7.758 4.414 -4.223 1 93.62 200 THR A CA 1
ATOM 1646 C C . THR A 1 200 ? -9.102 4.215 -4.918 1 93.62 200 THR A C 1
ATOM 1648 O O . THR A 1 200 ? -9.148 3.877 -6.105 1 93.62 200 THR A O 1
ATOM 1651 N N . ILE A 1 201 ? -10.172 4.43 -4.184 1 91.31 201 ILE A N 1
ATOM 1652 C CA . ILE A 1 201 ? -11.492 4.332 -4.801 1 91.31 201 ILE A CA 1
ATOM 1653 C C . ILE A 1 201 ? -11.672 5.461 -5.812 1 91.31 201 ILE A C 1
ATOM 1655 O O . ILE A 1 201 ? -12.211 5.246 -6.902 1 91.31 201 ILE A O 1
ATOM 1659 N N . MET A 1 202 ? -11.227 6.613 -5.449 1 87.56 202 MET A N 1
ATOM 1660 C CA . MET A 1 202 ? -11.297 7.742 -6.375 1 87.56 202 MET A CA 1
ATOM 1661 C C . MET A 1 202 ? -10.539 7.438 -7.66 1 87.56 202 MET A C 1
ATOM 1663 O O . MET A 1 202 ? -10.977 7.816 -8.75 1 87.56 202 MET A O 1
ATOM 1667 N N . GLU A 1 203 ? -9.492 6.75 -7.559 1 91.44 203 GLU A N 1
ATOM 1668 C CA . GLU A 1 203 ? -8.688 6.43 -8.742 1 91.44 203 GLU A CA 1
ATOM 1669 C C . GLU A 1 203 ? -9.398 5.422 -9.633 1 91.44 203 GLU A C 1
ATOM 1671 O O . GLU A 1 203 ? -9.258 5.453 -10.859 1 91.44 203 GLU A O 1
ATOM 1676 N N . VAL A 1 204 ? -10.117 4.539 -9.008 1 93.81 204 VAL A N 1
ATOM 1677 C CA . VAL A 1 204 ? -10.922 3.609 -9.797 1 93.81 204 VAL A CA 1
ATOM 1678 C C . VAL A 1 204 ? -11.93 4.383 -10.633 1 93.81 204 VAL A C 1
ATOM 1680 O O . VAL A 1 204 ? -12.125 4.09 -11.82 1 93.81 204 VAL A O 1
ATOM 1683 N N . LEU A 1 205 ? -12.555 5.387 -10.039 1 89.19 205 LEU A N 1
ATOM 1684 C CA . LEU A 1 205 ? -13.516 6.215 -10.75 1 89.19 205 LEU A CA 1
ATOM 1685 C C . LEU A 1 205 ? -12.852 6.941 -11.922 1 89.19 205 LEU A C 1
ATOM 1687 O O . LEU A 1 205 ? -13.43 7.039 -13.008 1 89.19 205 LEU A O 1
ATOM 1691 N N . HIS A 1 206 ? -11.719 7.379 -11.703 1 89 206 HIS A N 1
ATOM 1692 C CA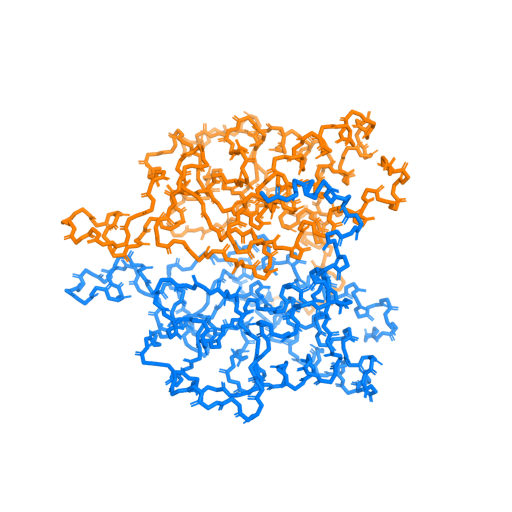 . HIS A 1 206 ? -10.961 8.031 -12.766 1 89 206 HIS A CA 1
ATOM 1693 C C . HIS A 1 206 ? -10.672 7.07 -13.906 1 89 206 HIS A C 1
ATOM 1695 O O . HIS A 1 206 ? -10.812 7.43 -15.078 1 89 206 HIS A O 1
ATOM 1701 N N . ASP A 1 207 ? -10.258 5.867 -13.578 1 92.81 207 ASP A N 1
ATOM 1702 C CA . ASP A 1 207 ? -9.977 4.855 -14.586 1 92.81 207 ASP A CA 1
ATOM 1703 C C . ASP A 1 207 ? -11.227 4.523 -15.398 1 92.81 207 ASP A C 1
ATOM 1705 O O . ASP A 1 207 ? -11.156 4.387 -16.625 1 92.81 207 ASP A O 1
ATOM 1709 N N . LEU A 1 208 ? -12.32 4.398 -14.664 1 93.06 208 LEU A N 1
ATOM 1710 C CA . LEU A 1 208 ? -13.578 4.098 -15.336 1 93.06 208 LEU A CA 1
ATOM 1711 C C . LEU A 1 208 ? -13.953 5.211 -16.312 1 93.06 208 LEU A C 1
ATOM 1713 O O . LEU A 1 208 ? -14.383 4.941 -17.438 1 93.06 208 LEU A O 1
ATOM 1717 N N . HIS A 1 209 ? -13.734 6.395 -15.906 1 87.94 209 HIS A N 1
ATOM 1718 C CA . HIS A 1 209 ? -14.008 7.543 -16.766 1 87.94 209 HIS A CA 1
ATOM 1719 C C . HIS A 1 209 ? -13.102 7.531 -18 1 87.94 209 HIS A C 1
ATOM 1721 O O . HIS A 1 209 ? -13.562 7.754 -19.125 1 87.94 209 HIS A O 1
ATOM 1727 N N . ALA A 1 210 ? -11.867 7.27 -17.812 1 89.94 210 ALA A N 1
ATOM 1728 C CA . ALA A 1 210 ? -10.891 7.266 -18.906 1 89.94 210 ALA A CA 1
ATOM 1729 C C . ALA A 1 210 ? -11.203 6.168 -19.906 1 89.94 210 ALA A C 1
ATOM 1731 O O . ALA A 1 210 ? -10.891 6.305 -21.094 1 89.94 210 ALA A O 1
ATOM 1732 N N . LEU A 1 211 ? -11.82 5.098 -19.453 1 91.69 211 LEU A N 1
ATOM 1733 C CA . LEU A 1 211 ? -12.164 3.969 -20.312 1 91.69 211 LEU A CA 1
ATOM 1734 C C . LEU A 1 211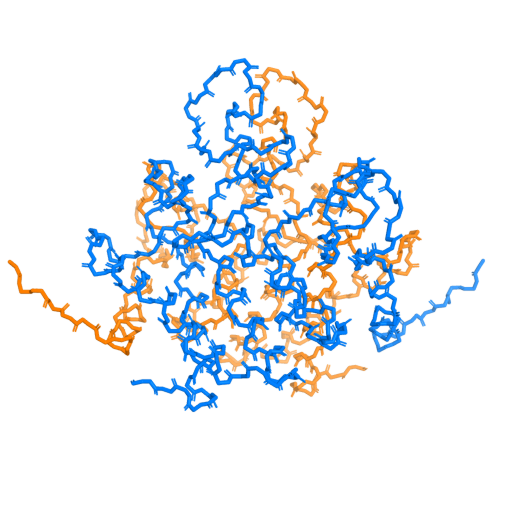 ? -13.516 4.199 -20.984 1 91.69 211 LEU A C 1
ATOM 1736 O O . LEU A 1 211 ? -13.938 3.398 -21.828 1 91.69 211 LEU A O 1
ATOM 1740 N N . GLY A 1 212 ? -14.125 5.352 -20.656 1 84.62 212 GLY A N 1
ATOM 1741 C CA . GLY A 1 212 ? -15.445 5.629 -21.203 1 84.62 212 GLY A CA 1
ATOM 1742 C C . GLY A 1 212 ? -16.547 4.828 -20.531 1 84.62 212 GLY A C 1
ATOM 1743 O O . GLY A 1 212 ? -17.578 4.562 -21.156 1 84.62 212 GLY A O 1
ATOM 1744 N N . GLY A 1 213 ? -16.266 4.391 -19.375 1 81.06 213 GLY A N 1
ATOM 1745 C CA . GLY A 1 213 ? -17.234 3.561 -18.672 1 81.06 213 GLY A CA 1
ATOM 1746 C C . GLY A 1 213 ? -18.094 4.344 -17.703 1 81.06 213 GLY A C 1
ATOM 1747 O O . GLY A 1 213 ? -18.547 3.807 -16.688 1 81.06 213 GLY A O 1
ATOM 1748 N N . ASP A 1 214 ? -18.297 5.613 -17.984 1 73.69 214 ASP A N 1
ATOM 1749 C CA . ASP A 1 214 ? -19.094 6.441 -17.094 1 73.69 214 ASP A CA 1
ATOM 1750 C C . ASP A 1 214 ? -20.547 5.973 -17.078 1 73.69 214 ASP A C 1
ATOM 1752 O O . ASP A 1 214 ? -21.047 5.453 -18.078 1 73.69 214 ASP A O 1
ATOM 1756 N N . VAL A 1 215 ? -21.094 5.949 -15.891 1 68.75 215 VAL A N 1
ATOM 1757 C CA . VAL A 1 215 ? -22.531 5.699 -15.828 1 68.75 215 VAL A CA 1
ATOM 1758 C C . VAL A 1 215 ? -23.266 7.008 -15.539 1 68.75 215 VAL A C 1
ATOM 1760 O O . VAL A 1 215 ? -22.734 7.891 -14.859 1 68.75 215 VAL A O 1
ATOM 1763 N N . GLY B 1 1 ? -34.219 13.023 7.637 1 29.16 1 GLY B N 1
ATOM 1764 C CA . GLY B 1 1 ? -33.062 13.703 7.039 1 29.16 1 GLY B CA 1
ATOM 1765 C C . GLY B 1 1 ? -32.938 13.469 5.547 1 29.16 1 GLY B C 1
ATOM 1766 O O . GLY B 1 1 ? -33.5 12.5 5.016 1 29.16 1 GLY B O 1
ATOM 1767 N N . GLN B 1 2 ? -32.875 14.422 4.656 1 33.94 2 GLN B N 1
ATOM 1768 C CA . GLN B 1 2 ? -33 14.273 3.209 1 33.94 2 GLN B CA 1
ATOM 1769 C C . GLN B 1 2 ? -32 13.266 2.664 1 33.94 2 GLN B C 1
ATOM 1771 O O . GLN B 1 2 ? -30.812 13.336 2.982 1 33.94 2 GLN B O 1
ATOM 1776 N N . GLU B 1 3 ? -32.312 12.086 2.359 1 43.5 3 GLU B N 1
ATOM 1777 C CA . GLU B 1 3 ? -31.5 11.023 1.749 1 43.5 3 GLU B CA 1
ATOM 1778 C C . GLU B 1 3 ? -30.703 11.555 0.565 1 43.5 3 GLU B C 1
ATOM 1780 O O . GLU B 1 3 ? -31.266 11.852 -0.492 1 43.5 3 GLU B O 1
ATOM 1785 N N . THR B 1 4 ? -29.922 12.523 0.658 1 46.72 4 THR B N 1
ATOM 1786 C CA . THR B 1 4 ? -29.188 13.094 -0.469 1 46.72 4 THR B CA 1
ATOM 1787 C C . THR B 1 4 ? -28.438 12 -1.233 1 46.72 4 THR B C 1
ATOM 1789 O O . THR B 1 4 ? -27.625 11.281 -0.656 1 46.72 4 THR B O 1
ATOM 1792 N N . THR B 1 5 ? -28.969 11.391 -2.246 1 59.31 5 THR B N 1
ATOM 1793 C CA . THR B 1 5 ? -28.391 10.453 -3.209 1 59.31 5 THR B CA 1
ATOM 1794 C C . THR B 1 5 ? -27.219 11.086 -3.939 1 59.31 5 THR B C 1
ATOM 1796 O O . THR B 1 5 ? -27.391 12.055 -4.688 1 59.31 5 THR B O 1
ATOM 1799 N N . TRP B 1 6 ? -26.047 11.094 -3.352 1 64.56 6 TRP B N 1
ATOM 1800 C CA . TRP B 1 6 ? -24.875 11.664 -4.031 1 64.56 6 TRP B CA 1
ATOM 1801 C C . TRP B 1 6 ? -24.453 10.781 -5.199 1 64.56 6 TRP B C 1
ATOM 1803 O O . TRP B 1 6 ? -24.5 9.555 -5.109 1 64.56 6 TRP B O 1
ATOM 1813 N N . THR B 1 7 ? -24.203 11.516 -6.352 1 76.38 7 THR B N 1
ATOM 1814 C CA . THR B 1 7 ? -23.484 10.852 -7.434 1 76.38 7 THR B CA 1
ATOM 1815 C C . THR B 1 7 ? -22.016 10.68 -7.074 1 76.38 7 THR B C 1
ATOM 1817 O O . THR B 1 7 ? -21.531 11.258 -6.094 1 76.38 7 THR B O 1
ATOM 1820 N N . TYR B 1 8 ? -21.312 9.828 -7.711 1 74.94 8 TYR B N 1
ATOM 1821 C CA . TYR B 1 8 ? -19.875 9.633 -7.512 1 74.94 8 TYR B CA 1
ATOM 1822 C C . TYR B 1 8 ? -19.125 10.945 -7.703 1 74.94 8 TYR B C 1
ATOM 1824 O O . TYR B 1 8 ? -18.172 11.227 -6.969 1 74.94 8 TYR B O 1
ATOM 1832 N N . LYS B 1 9 ? -19.656 11.648 -8.602 1 76.12 9 LYS B N 1
ATOM 1833 C CA . LYS B 1 9 ? -19 12.93 -8.859 1 76.12 9 LYS B CA 1
ATOM 1834 C C . LYS B 1 9 ? -19.172 13.883 -7.672 1 76.12 9 LYS B C 1
ATOM 1836 O O . LYS B 1 9 ? -18.219 14.555 -7.273 1 76.12 9 LYS B O 1
ATOM 1841 N N . GLU B 1 10 ? -20.328 13.953 -7.156 1 78.31 10 GLU B N 1
ATOM 1842 C CA . GLU B 1 10 ? -20.594 14.812 -6.004 1 78.31 10 GLU B CA 1
ATOM 1843 C C . GLU B 1 10 ? -19.781 14.367 -4.789 1 78.31 10 GLU B C 1
ATOM 1845 O O . GLU B 1 10 ? -19.266 15.195 -4.043 1 78.31 10 GLU B O 1
ATOM 1850 N N . TRP B 1 11 ? -19.672 13.18 -4.699 1 76.38 11 TRP B N 1
ATOM 1851 C CA . TRP B 1 11 ? -18.906 12.609 -3.6 1 76.38 11 TRP B CA 1
ATOM 1852 C C . TRP B 1 11 ? -17.422 12.961 -3.74 1 76.38 11 TRP B C 1
ATOM 1854 O O . TRP B 1 11 ? -16.797 13.414 -2.781 1 76.38 11 TRP B O 1
ATOM 1864 N N . ALA B 1 12 ? -16.938 12.719 -4.867 1 75.25 12 ALA B N 1
ATOM 1865 C CA . ALA B 1 12 ? -15.531 13.039 -5.145 1 75.25 12 ALA B CA 1
ATOM 1866 C C . ALA B 1 12 ? -15.242 14.508 -4.855 1 75.25 12 ALA B C 1
ATOM 1868 O O . ALA B 1 12 ? -14.211 14.844 -4.258 1 75.25 12 ALA B O 1
ATOM 1869 N N . ASN B 1 13 ? -16.172 15.336 -5.203 1 78.56 13 ASN B N 1
ATOM 1870 C CA . ASN B 1 13 ? -16.016 16.766 -4.961 1 78.56 13 ASN B CA 1
ATOM 1871 C C . ASN B 1 13 ? -16 17.094 -3.469 1 78.56 13 ASN B C 1
ATOM 1873 O O . ASN B 1 13 ? -15.203 17.906 -3.012 1 78.56 13 ASN B O 1
ATOM 1877 N N . ARG B 1 14 ? -16.844 16.453 -2.801 1 78.38 14 ARG B N 1
ATOM 1878 C CA . ARG B 1 14 ? -16.938 16.688 -1.362 1 78.38 14 ARG B CA 1
ATOM 1879 C C . ARG B 1 14 ? -15.664 16.219 -0.658 1 78.38 14 ARG B C 1
ATOM 1881 O O . ARG B 1 14 ? -15.18 16.891 0.258 1 78.38 14 ARG B O 1
ATOM 1888 N N . ILE B 1 15 ? -15.203 15.141 -1.081 1 78 15 ILE B N 1
ATOM 1889 C CA . ILE B 1 15 ? -13.961 14.633 -0.505 1 78 15 ILE B CA 1
ATOM 1890 C C . ILE B 1 15 ? -12.828 15.609 -0.79 1 78 15 ILE B C 1
ATOM 1892 O O . ILE B 1 15 ? -12.078 15.977 0.116 1 78 15 ILE B O 1
ATOM 1896 N N . ALA B 1 16 ? -12.758 15.961 -1.987 1 76.69 16 ALA B N 1
ATOM 1897 C CA . ALA B 1 16 ? -11.695 16.875 -2.393 1 76.69 16 ALA B CA 1
ATOM 1898 C C . ALA B 1 16 ? -11.758 18.172 -1.596 1 76.69 16 ALA B C 1
ATOM 1900 O O . ALA B 1 16 ? -10.719 18.703 -1.187 1 76.69 16 ALA B O 1
ATOM 1901 N N . GLU B 1 17 ? -12.922 18.594 -1.278 1 81 17 GLU B N 1
ATOM 1902 C CA . GLU B 1 17 ? -13.133 19.875 -0.604 1 81 17 GLU B CA 1
ATOM 1903 C C . GLU B 1 17 ? -12.805 19.781 0.883 1 81 17 GLU B C 1
ATOM 1905 O O . GLU B 1 17 ? -12.422 20.766 1.509 1 81 17 GLU B O 1
ATOM 1910 N N . ASN B 1 18 ? -12.922 18.594 1.355 1 83.81 18 ASN B N 1
ATOM 1911 C CA . ASN B 1 18 ? -12.812 18.484 2.805 1 83.81 18 ASN B CA 1
ATOM 1912 C C . ASN B 1 18 ? -11.547 17.734 3.211 1 83.81 18 ASN B C 1
ATOM 1914 O O . ASN B 1 18 ? -11.188 17.703 4.391 1 83.81 18 ASN B O 1
ATOM 1918 N N . PHE B 1 19 ? -10.852 17.219 2.297 1 88.88 19 PHE B N 1
ATOM 1919 C CA . PHE B 1 19 ? -9.719 16.344 2.6 1 88.88 19 PHE B CA 1
ATOM 1920 C C . PHE B 1 19 ? -8.656 17.094 3.398 1 88.88 19 PHE B C 1
ATOM 1922 O O . PHE B 1 19 ? -8.242 16.641 4.469 1 88.88 19 PHE B O 1
ATOM 1929 N N . GLU B 1 20 ? -8.328 18.281 2.93 1 90.69 20 GLU B N 1
ATOM 1930 C CA . GLU B 1 20 ? -7.301 19.078 3.592 1 90.69 20 GLU B CA 1
ATOM 1931 C C . GLU B 1 20 ? -7.707 19.422 5.023 1 90.69 20 GLU B C 1
ATOM 1933 O O . GLU B 1 20 ? -6.879 19.375 5.934 1 90.69 20 GLU B O 1
ATOM 1938 N N . LYS B 1 21 ? -8.898 19.672 5.195 1 88.94 21 LYS B N 1
ATOM 1939 C CA . LYS B 1 21 ? -9.414 20.094 6.496 1 88.94 21 LYS B CA 1
ATOM 1940 C C . LYS B 1 21 ? -9.258 18.984 7.531 1 88.94 21 LYS B C 1
ATOM 1942 O O . LYS B 1 21 ? -8.875 19.234 8.672 1 88.94 21 LYS B O 1
ATOM 1947 N N . TYR B 1 22 ? -9.461 17.766 7.113 1 88.12 22 TYR B N 1
ATOM 1948 C CA . TYR B 1 22 ? -9.508 16.672 8.078 1 88.12 22 TYR B CA 1
ATOM 1949 C C . TYR B 1 22 ? -8.156 15.969 8.172 1 88.12 22 TYR B C 1
ATOM 1951 O O . TYR B 1 22 ? -7.805 15.43 9.219 1 88.12 22 TYR B O 1
ATOM 1959 N N . PHE B 1 23 ? -7.359 16.094 7.137 1 92.88 23 PHE B N 1
ATOM 1960 C CA . PHE B 1 23 ? -6.203 15.203 7.121 1 92.88 23 PHE B CA 1
ATOM 1961 C C . PHE B 1 23 ? -4.91 15.992 7.262 1 92.88 23 PHE B C 1
ATOM 1963 O O . PHE B 1 23 ? -3.881 15.453 7.668 1 92.88 23 PHE B O 1
ATOM 1970 N N . PHE B 1 24 ? -4.898 17.234 6.926 1 94.94 24 PHE B N 1
ATOM 1971 C CA . PHE B 1 24 ? -3.666 18 7.066 1 94.94 24 PHE B CA 1
ATOM 1972 C C . PHE B 1 24 ? -3.553 18.594 8.469 1 94.94 24 PHE B C 1
ATOM 1974 O O . PHE B 1 24 ? -4.492 19.219 8.961 1 94.94 24 PHE B O 1
ATOM 1981 N N . VAL B 1 25 ? -2.443 18.375 9.117 1 94.31 25 VAL B N 1
ATOM 1982 C CA . VAL B 1 25 ? -2.139 18.969 10.422 1 94.31 25 VAL B CA 1
ATOM 1983 C C . VAL B 1 25 ? -1.379 20.266 10.227 1 94.31 25 VAL B C 1
ATOM 1985 O O . VAL B 1 25 ? -0.195 20.266 9.883 1 94.31 25 VAL B O 1
ATOM 1988 N N . THR B 1 26 ? -1.992 21.297 10.523 1 92.19 26 THR B N 1
ATOM 1989 C CA . THR B 1 26 ? -1.452 22.609 10.227 1 92.19 26 THR B CA 1
ATOM 1990 C C . THR B 1 26 ? -0.38 23 11.242 1 92.19 26 THR B C 1
ATOM 1992 O O . THR B 1 26 ? -0.267 22.375 12.305 1 92.19 26 THR B O 1
ATOM 1995 N N . GLU B 1 27 ? 0.372 24 10.906 1 90.38 27 GLU B N 1
ATOM 1996 C CA . GLU B 1 27 ? 1.399 24.547 11.789 1 90.38 27 GLU B CA 1
ATOM 1997 C C . GLU B 1 27 ? 0.79 25.078 13.086 1 90.38 27 GLU B C 1
ATOM 1999 O O . GLU B 1 27 ? 1.42 25.016 14.141 1 90.38 27 GLU B O 1
ATOM 2004 N N . THR B 1 28 ? -0.437 25.469 13.055 1 85.81 28 THR B N 1
ATOM 2005 C CA . THR B 1 28 ? -1.072 26.125 14.188 1 85.81 28 THR B CA 1
ATOM 2006 C C . THR B 1 28 ? -1.893 25.125 15 1 85.81 28 THR B C 1
ATOM 2008 O O . THR B 1 28 ? -2.572 25.5 15.953 1 85.81 28 THR B O 1
ATOM 2011 N N . GLU B 1 29 ? -1.84 23.844 14.508 1 84.44 29 GLU B N 1
ATOM 2012 C CA . GLU B 1 29 ? -2.564 22.828 15.25 1 84.44 29 GLU B CA 1
ATOM 2013 C C . GLU B 1 29 ? -2.184 22.844 16.734 1 84.44 29 GLU B C 1
ATOM 2015 O O . GLU B 1 29 ? -1.001 22.922 17.062 1 84.44 29 GLU B O 1
ATOM 2020 N N . LYS B 1 30 ? -3.227 22.906 17.656 1 77.19 30 LYS B N 1
ATOM 2021 C CA . LYS B 1 30 ? -2.986 23.047 19.094 1 77.19 30 LYS B CA 1
ATOM 2022 C C . LYS B 1 30 ? -3.279 21.75 19.828 1 77.19 30 LYS B C 1
ATOM 2024 O O . LYS B 1 30 ? -3.008 21.641 21.031 1 77.19 30 LYS B O 1
ATOM 2029 N N . ALA B 1 31 ? -3.764 20.844 19.062 1 76.12 31 ALA B N 1
ATOM 2030 C CA . ALA B 1 31 ? -4.051 19.594 19.75 1 76.12 31 ALA B CA 1
ATOM 2031 C C . ALA B 1 31 ? -2.799 19.031 20.422 1 76.12 31 ALA B C 1
ATOM 2033 O O . ALA B 1 31 ? -1.739 18.938 19.797 1 76.12 31 ALA B O 1
ATOM 2034 N N . PRO B 1 32 ? -2.924 18.766 21.703 1 75.56 32 PRO B N 1
ATOM 2035 C CA . PRO B 1 32 ? -1.767 18.25 22.438 1 75.56 32 PRO B CA 1
ATOM 2036 C C . PRO B 1 32 ? -1.249 16.938 21.875 1 75.56 32 PRO B C 1
ATOM 2038 O O . PRO B 1 32 ? -0.089 16.578 22.094 1 75.56 32 PRO B O 1
ATOM 2041 N N . LEU B 1 33 ? -1.98 16.266 21.125 1 77.62 33 LEU B N 1
ATOM 2042 C CA . LEU B 1 33 ? -1.649 14.945 20.625 1 77.62 33 LEU B CA 1
ATOM 2043 C C . LEU B 1 33 ? -0.822 15.039 19.344 1 77.62 33 LEU B C 1
ATOM 2045 O O . LEU B 1 33 ? -0.226 14.055 18.906 1 77.62 33 LEU B O 1
ATOM 2049 N N . ALA B 1 34 ? -0.734 16.25 18.875 1 80.06 34 ALA B N 1
ATOM 2050 C CA . ALA B 1 34 ? 0.003 16.438 17.625 1 80.06 34 ALA B CA 1
ATOM 2051 C C . ALA B 1 34 ? 1.493 16.625 17.891 1 80.06 34 ALA B C 1
ATOM 2053 O O . ALA B 1 34 ? 1.932 17.734 18.219 1 80.06 34 ALA B O 1
ATOM 2054 N N . ASN B 1 35 ? 2.236 15.578 17.797 1 82.44 35 ASN B N 1
ATOM 2055 C CA . ASN B 1 35 ? 3.68 15.625 18.016 1 82.44 35 ASN B CA 1
ATOM 2056 C C . ASN B 1 35 ? 4.387 16.375 16.875 1 82.44 35 ASN B C 1
ATOM 2058 O O . ASN B 1 35 ? 5.336 17.109 17.125 1 82.44 35 ASN B O 1
ATOM 2062 N N . ARG B 1 36 ? 3.949 16.141 15.672 1 90.62 36 ARG B N 1
ATOM 2063 C CA . ARG B 1 36 ? 4.484 16.828 14.5 1 90.62 36 ARG B CA 1
ATOM 2064 C C . ARG B 1 36 ? 3.408 17.656 13.812 1 90.62 36 ARG B C 1
ATOM 2066 O O . ARG B 1 36 ? 2.236 17.281 13.805 1 90.62 36 ARG B O 1
ATOM 2073 N N . LYS B 1 37 ? 3.932 18.781 13.289 1 93.44 37 LYS B N 1
ATOM 2074 C CA . LYS B 1 37 ? 3.082 19.656 12.484 1 93.44 37 LYS B CA 1
ATOM 2075 C C . LYS B 1 37 ? 3.475 19.594 11.008 1 93.44 37 LYS B C 1
ATOM 2077 O O . LYS B 1 37 ? 4.551 19.109 10.664 1 93.44 37 LYS B O 1
ATOM 2082 N N . ASN B 1 38 ? 2.537 20.016 10.156 1 95.94 38 ASN B N 1
ATOM 2083 C CA . ASN B 1 38 ? 2.742 20.031 8.711 1 95.94 38 ASN B CA 1
ATOM 2084 C C . ASN B 1 38 ? 2.906 18.609 8.156 1 95.94 38 ASN B C 1
ATOM 2086 O O . ASN B 1 38 ? 3.838 18.344 7.398 1 95.94 38 ASN B O 1
ATOM 2090 N N . ILE B 1 39 ? 2.039 17.75 8.641 1 96.12 39 ILE B N 1
ATOM 2091 C CA . ILE B 1 39 ? 2.004 16.359 8.188 1 96.12 39 ILE B CA 1
ATOM 2092 C C . ILE B 1 39 ? 0.581 15.984 7.781 1 96.12 39 ILE B C 1
ATOM 2094 O O . ILE B 1 39 ? -0.359 16.75 8.008 1 96.12 39 ILE B O 1
ATOM 2098 N N . TYR B 1 40 ? 0.43 14.891 7.121 1 96 40 TYR B N 1
ATOM 2099 C CA . TYR B 1 40 ? -0.887 14.352 6.801 1 96 40 TYR B CA 1
ATOM 2100 C C . TYR B 1 40 ? -1.193 13.125 7.652 1 96 40 TYR B C 1
ATOM 2102 O O . TYR B 1 40 ? -0.328 12.266 7.852 1 96 40 TYR B O 1
ATOM 2110 N N . LYS B 1 41 ? -2.41 13.141 8.07 1 92.75 41 LYS B N 1
ATOM 2111 C CA . LYS B 1 41 ? -2.926 11.984 8.797 1 92.75 41 L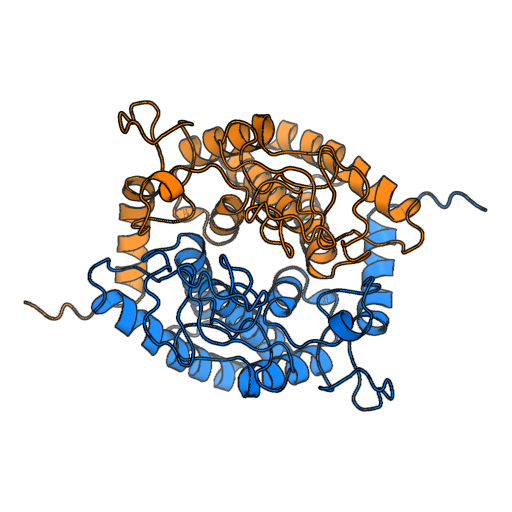YS B CA 1
ATOM 2112 C C . LYS B 1 41 ? -3.215 10.82 7.848 1 92.75 41 LYS B C 1
ATOM 2114 O O . LYS B 1 41 ? -3.705 11.031 6.734 1 92.75 41 LYS B O 1
ATOM 2119 N N . ASP B 1 42 ? -2.92 9.594 8.305 1 89.5 42 ASP B N 1
ATOM 2120 C CA . ASP B 1 42 ? -3.346 8.414 7.555 1 89.5 42 ASP B CA 1
ATOM 2121 C C . ASP B 1 42 ? -4.84 8.156 7.738 1 89.5 42 ASP B C 1
ATOM 2123 O O . ASP B 1 42 ? -5.496 7.617 6.848 1 89.5 42 ASP B O 1
ATOM 2127 N N . CYS B 1 43 ? -5.227 8.469 8.938 1 88.81 43 CYS B N 1
ATOM 2128 C CA . CYS B 1 43 ? -6.602 8.18 9.328 1 88.81 43 CYS B CA 1
ATOM 2129 C C . CYS B 1 43 ? -7.207 9.352 10.094 1 88.81 43 CYS B C 1
ATOM 2131 O O . CYS B 1 43 ? -6.48 10.18 10.641 1 88.81 43 CYS B O 1
ATOM 2133 N N . TYR B 1 44 ? -8.492 9.438 10.086 1 86.56 44 TYR B N 1
ATOM 2134 C CA . TYR B 1 44 ? -9.266 10.383 10.883 1 86.56 44 TYR B CA 1
ATOM 2135 C C . TYR B 1 44 ? -10.398 9.672 11.617 1 86.56 44 TYR B C 1
ATOM 2137 O O . TYR B 1 44 ? -11.109 8.852 11.031 1 86.56 44 TYR B O 1
ATOM 2145 N N . GLY B 1 45 ? -10.5 9.961 12.883 1 82.44 45 GLY B N 1
ATOM 2146 C CA . GLY B 1 45 ? -11.562 9.367 13.68 1 82.44 45 GLY B CA 1
ATOM 2147 C C . GLY B 1 45 ? -11.18 8.039 14.297 1 82.44 45 GLY B C 1
ATOM 2148 O O . GLY B 1 45 ? -12.008 7.137 14.414 1 82.44 45 GLY B O 1
ATOM 2149 N N . ALA B 1 46 ? -9.938 7.879 14.531 1 77.69 46 ALA B N 1
ATOM 2150 C CA . ALA B 1 46 ? -9.469 6.672 15.219 1 77.69 46 ALA B CA 1
ATOM 2151 C C . ALA B 1 46 ? -10.023 6.602 16.641 1 77.69 46 ALA B C 1
ATOM 2153 O O . ALA B 1 46 ? -10.328 7.629 17.25 1 77.69 46 ALA B O 1
ATOM 2154 N N . SER B 1 47 ? -10.188 5.375 17.078 1 77.62 47 SER B N 1
ATOM 2155 C CA . SER B 1 47 ? -10.641 5.191 18.453 1 77.62 47 SER B CA 1
ATOM 2156 C C . SER B 1 47 ? -9.688 5.852 19.438 1 77.62 47 SER B C 1
ATOM 2158 O O . SER B 1 47 ? -10.125 6.496 20.391 1 77.62 47 SER B O 1
ATOM 2160 N N . GLN B 1 48 ? -8.414 5.602 19.234 1 76.88 48 GLN B N 1
ATOM 2161 C CA . GLN B 1 48 ? -7.391 6.352 19.953 1 76.88 48 GLN B CA 1
ATOM 2162 C C . GLN B 1 48 ? -6.949 7.578 19.156 1 76.88 48 GLN B C 1
ATOM 2164 O O . GLN B 1 48 ? -6.125 7.473 18.25 1 76.88 48 GLN B O 1
ATOM 2169 N N . ARG B 1 49 ? -7.332 8.711 19.531 1 81.19 49 ARG B N 1
ATOM 2170 C CA . ARG B 1 49 ? -7.254 9.953 18.766 1 81.19 49 ARG B CA 1
ATOM 2171 C C . ARG B 1 49 ? -5.805 10.32 18.469 1 81.19 49 ARG B C 1
ATOM 2173 O O . ARG B 1 49 ? -5.512 10.93 17.438 1 81.19 49 ARG B O 1
ATOM 2180 N N . TRP B 1 50 ? -4.969 10.031 19.438 1 81.69 50 TRP B N 1
ATOM 2181 C CA . TRP B 1 50 ? -3.58 10.43 19.219 1 81.69 50 TRP B CA 1
ATOM 2182 C C . TRP B 1 50 ? -2.982 9.703 18.031 1 81.69 50 TRP B C 1
ATOM 2184 O O . TRP B 1 50 ? -2.012 10.172 17.422 1 81.69 50 TRP B O 1
ATOM 2194 N N . THR B 1 51 ? -3.496 8.523 17.594 1 84 51 THR B N 1
ATOM 2195 C CA . THR B 1 51 ? -2.988 7.773 16.453 1 84 51 THR B CA 1
ATOM 2196 C C . THR B 1 51 ? -3.25 8.523 15.148 1 84 51 THR B C 1
ATOM 2198 O O . THR B 1 51 ? -2.555 8.312 14.156 1 84 51 THR B O 1
ATOM 2201 N N . ASP B 1 52 ? -4.16 9.461 15.156 1 88 52 ASP B N 1
ATOM 2202 C CA . ASP B 1 52 ? -4.434 10.281 13.984 1 88 52 ASP B CA 1
ATOM 2203 C C . ASP B 1 52 ? -3.248 11.188 13.664 1 88 52 ASP B C 1
ATOM 2205 O O . ASP B 1 52 ? -3.037 11.547 12.5 1 88 52 ASP B O 1
ATOM 2209 N N . TYR B 1 53 ? -2.508 11.445 14.648 1 90.81 53 TYR B N 1
ATOM 2210 C CA . TYR B 1 53 ? -1.494 12.484 14.5 1 90.81 53 TYR B CA 1
ATOM 2211 C C . TYR B 1 53 ? -0.106 11.875 14.344 1 90.81 53 TYR B C 1
ATOM 2213 O O . TYR B 1 53 ? 0.895 12.594 14.32 1 90.81 53 TYR B O 1
ATOM 2221 N N . GLN B 1 54 ? -0.042 10.609 14.203 1 92.81 54 GLN B N 1
ATOM 2222 C CA . GLN B 1 54 ? 1.244 9.953 14 1 92.81 54 GLN B CA 1
ATOM 2223 C C . GLN B 1 54 ? 1.755 10.164 12.578 1 92.81 54 GLN B C 1
ATOM 2225 O O . GLN B 1 54 ? 1.004 10.008 11.609 1 92.81 54 GLN B O 1
ATOM 2230 N N . LEU B 1 55 ? 3.018 10.523 12.477 1 95.69 55 LEU B N 1
ATOM 2231 C CA . LEU B 1 55 ? 3.654 10.578 11.164 1 95.69 55 LEU B CA 1
ATOM 2232 C C . LEU B 1 55 ? 4.102 9.188 10.711 1 95.69 55 LEU B C 1
ATOM 2234 O O . LEU B 1 55 ? 4.988 8.594 11.328 1 95.69 55 LEU B O 1
ATOM 2238 N N . ARG B 1 56 ? 3.443 8.727 9.711 1 96.06 56 ARG B N 1
ATOM 2239 C CA . ARG B 1 56 ? 3.748 7.426 9.125 1 96.06 56 ARG B CA 1
ATOM 2240 C C . ARG B 1 56 ? 4.082 7.559 7.641 1 96.06 56 ARG B C 1
ATOM 2242 O O . ARG B 1 56 ? 3.979 8.648 7.074 1 96.06 56 ARG B O 1
ATOM 2249 N N . CYS B 1 57 ? 4.457 6.52 7.012 1 97.31 57 CYS B N 1
ATOM 2250 C CA . CYS B 1 57 ? 5.051 6.625 5.684 1 97.31 57 CYS B CA 1
ATOM 2251 C C . CYS B 1 57 ? 4.008 6.359 4.602 1 97.31 57 CYS B C 1
ATOM 2253 O O . CYS B 1 57 ? 4.336 6.336 3.412 1 97.31 57 CYS B O 1
ATOM 2255 N N . ASN B 1 58 ? 2.734 6.285 4.926 1 95.56 58 ASN B N 1
ATOM 2256 C CA . ASN B 1 58 ? 1.746 5.762 3.99 1 95.56 58 ASN B CA 1
ATOM 2257 C C . ASN B 1 58 ? 1.058 6.883 3.217 1 95.56 58 ASN B C 1
ATOM 2259 O O . ASN B 1 58 ? 0.49 6.648 2.148 1 95.56 58 ASN B O 1
ATOM 2263 N N . PHE B 1 59 ? 1.104 8.133 3.693 1 95.94 59 PHE B N 1
ATOM 2264 C CA . PHE B 1 59 ? 0.286 9.195 3.125 1 95.94 59 PHE B CA 1
ATOM 2265 C C . PHE B 1 59 ? 0.691 9.484 1.684 1 95.94 59 PHE B C 1
ATOM 2267 O O . PHE B 1 59 ? -0.136 9.898 0.872 1 95.94 59 PHE B O 1
ATOM 2274 N N . PRO B 1 60 ? 1.946 9.219 1.28 1 97.62 60 PRO B N 1
ATOM 2275 C CA . PRO B 1 60 ? 2.291 9.461 -0.122 1 97.62 60 PRO B CA 1
ATOM 2276 C C . PRO B 1 60 ? 1.51 8.57 -1.086 1 97.62 60 PRO B C 1
ATOM 2278 O O . PRO B 1 60 ? 1.387 8.898 -2.27 1 97.62 60 PRO B O 1
ATOM 2281 N N . ILE B 1 61 ? 1.036 7.441 -0.585 1 95.62 61 ILE B N 1
ATOM 2282 C CA . ILE B 1 61 ? 0.216 6.582 -1.434 1 95.62 61 ILE B CA 1
ATOM 2283 C C . ILE B 1 61 ? -0.979 7.371 -1.965 1 95.62 61 ILE B C 1
ATOM 2285 O O . ILE B 1 61 ? -1.224 7.398 -3.174 1 95.62 61 ILE B O 1
ATOM 2289 N N . SER B 1 62 ? -1.656 8.086 -1.054 1 94.19 62 SER B N 1
ATOM 2290 C CA . SER B 1 62 ? -2.807 8.883 -1.457 1 94.19 62 SER B CA 1
ATOM 2291 C C . SER B 1 62 ? -2.389 10.023 -2.381 1 94.19 62 SER B C 1
ATOM 2293 O O . SER B 1 62 ? -3.125 10.391 -3.299 1 94.19 62 SER B O 1
ATOM 2295 N N . MET B 1 63 ? -1.183 10.523 -2.184 1 96.19 63 MET B N 1
ATOM 2296 C CA . MET B 1 63 ? -0.689 11.648 -2.977 1 96.19 63 MET B CA 1
ATOM 2297 C C . MET B 1 63 ? -0.444 11.227 -4.422 1 96.19 63 MET B C 1
ATOM 2299 O O . MET B 1 63 ? -0.659 12.016 -5.348 1 96.19 63 MET B O 1
ATOM 2303 N N . VAL B 1 64 ? 0.02 9.992 -4.594 1 95.56 64 VAL B N 1
ATOM 2304 C CA . VAL B 1 64 ? 0.303 9.492 -5.934 1 95.56 64 VAL B CA 1
ATOM 2305 C C . VAL B 1 64 ? -1.004 9.133 -6.637 1 95.56 64 VAL B C 1
ATOM 2307 O O . VAL B 1 64 ? -1.189 9.445 -7.816 1 95.56 64 VAL B O 1
ATOM 2310 N N . VAL B 1 65 ? -1.917 8.562 -5.875 1 90.81 65 VAL B N 1
ATOM 2311 C CA . VAL B 1 65 ? -3.143 8.016 -6.449 1 90.81 65 VAL B CA 1
ATOM 2312 C C . VAL B 1 65 ? -4.117 9.148 -6.766 1 90.81 65 VAL B C 1
ATOM 2314 O O . VAL B 1 65 ? -4.785 9.125 -7.801 1 90.81 65 VAL B O 1
ATOM 2317 N N . ALA B 1 66 ? -4.164 10.148 -5.852 1 91.06 66 ALA B N 1
ATOM 2318 C CA . ALA B 1 66 ? -5.109 11.25 -6.02 1 91.06 66 ALA B CA 1
ATOM 2319 C C . ALA B 1 66 ? -4.465 12.586 -5.66 1 91.06 66 ALA B C 1
ATOM 2321 O O . ALA B 1 66 ? -4.883 13.25 -4.703 1 91.06 66 ALA B O 1
ATOM 2322 N N . PRO B 1 67 ? -3.537 13.023 -6.496 1 93.38 67 PRO B N 1
ATOM 2323 C CA . PRO B 1 67 ? -2.799 14.242 -6.172 1 93.38 67 PRO B CA 1
ATOM 2324 C C . PRO B 1 67 ? -3.689 15.484 -6.141 1 93.38 67 PRO B C 1
ATOM 2326 O O . PRO B 1 67 ? -3.375 16.453 -5.457 1 93.38 67 PRO B O 1
ATOM 2329 N N . GLU B 1 68 ? -4.828 15.453 -6.754 1 89.25 68 GLU B N 1
ATOM 2330 C CA . GLU B 1 68 ? -5.703 16.625 -6.879 1 89.25 68 GLU B CA 1
ATOM 2331 C C . GLU B 1 68 ? -6.379 16.953 -5.551 1 89.25 68 GLU B C 1
ATOM 2333 O O . GLU B 1 68 ? -6.918 18.047 -5.375 1 89.25 68 GLU B O 1
ATOM 2338 N N . MET B 1 69 ? -6.348 16 -4.645 1 89.81 69 MET B N 1
ATOM 2339 C CA . MET B 1 69 ? -7 16.219 -3.354 1 89.81 69 MET B CA 1
ATOM 2340 C C . MET B 1 69 ? -6.117 17.047 -2.426 1 89.81 69 MET B C 1
ATOM 2342 O O . MET B 1 69 ? -6.582 17.531 -1.392 1 89.81 69 MET B O 1
ATOM 2346 N N . PHE B 1 70 ? -4.902 17.25 -2.83 1 94.69 70 PHE B N 1
ATOM 2347 C CA . PHE B 1 70 ? -3.932 17.844 -1.92 1 94.69 70 PHE B CA 1
ATOM 2348 C C . PHE B 1 70 ? -3.592 19.266 -2.352 1 94.69 70 PHE B C 1
ATOM 2350 O O . PHE B 1 70 ? -3.488 19.547 -3.547 1 94.69 70 PHE B O 1
ATOM 2357 N N . ASN B 1 71 ? -3.467 20.188 -1.363 1 95.81 71 ASN B N 1
ATOM 2358 C CA . ASN B 1 71 ? -2.787 21.453 -1.604 1 95.81 71 ASN B CA 1
ATOM 2359 C C . ASN B 1 71 ? -1.298 21.25 -1.874 1 95.81 71 ASN B C 1
ATOM 2361 O O . ASN B 1 71 ? -0.586 20.672 -1.049 1 95.81 71 ASN B O 1
ATOM 2365 N N . PRO B 1 72 ? -0.833 21.719 -2.994 1 97.5 72 PRO B N 1
ATOM 2366 C CA . PRO B 1 72 ? 0.547 21.422 -3.389 1 97.5 72 PRO B CA 1
ATOM 2367 C C . PRO B 1 72 ? 1.57 21.906 -2.363 1 97.5 72 PRO B C 1
ATOM 2369 O O . PRO B 1 72 ? 2.561 21.219 -2.102 1 97.5 72 PRO B O 1
ATOM 2372 N N . GLN B 1 73 ? 1.356 23.047 -1.774 1 97.56 73 GLN B N 1
ATOM 2373 C CA . GLN B 1 73 ? 2.303 23.578 -0.794 1 97.56 73 GLN B CA 1
ATOM 2374 C C . GLN B 1 73 ? 2.303 22.734 0.477 1 97.56 73 GLN B C 1
ATOM 2376 O O . GLN B 1 73 ? 3.361 22.438 1.032 1 97.56 73 GLN B O 1
ATOM 2381 N N . HIS B 1 74 ? 1.14 22.391 0.924 1 97.62 74 HIS B N 1
ATOM 2382 C CA . HIS B 1 74 ? 1.036 21.5 2.078 1 97.62 74 HIS B CA 1
ATOM 2383 C C . HIS B 1 74 ? 1.697 20.156 1.801 1 97.62 74 HIS B C 1
ATOM 2385 O O . HIS B 1 74 ? 2.426 19.641 2.646 1 97.62 74 HIS B O 1
ATOM 2391 N N . ALA B 1 75 ? 1.371 19.625 0.612 1 98 75 ALA B N 1
ATOM 2392 C CA . ALA B 1 75 ? 1.935 18.344 0.211 1 98 75 ALA B CA 1
ATOM 2393 C C . ALA B 1 75 ? 3.459 18.375 0.236 1 98 75 ALA B C 1
ATOM 2395 O O . ALA B 1 75 ? 4.102 17.469 0.782 1 98 75 ALA B O 1
ATOM 2396 N N . TRP B 1 76 ? 4.016 19.453 -0.255 1 98.44 76 TRP B N 1
ATOM 2397 C CA . TRP B 1 76 ? 5.469 19.562 -0.343 1 98.44 76 TRP B CA 1
ATOM 2398 C C . TRP B 1 76 ? 6.094 19.625 1.046 1 98.44 76 TRP B C 1
ATOM 2400 O O . TRP B 1 76 ? 7.074 18.938 1.329 1 98.44 76 TRP B O 1
ATOM 2410 N N . ILE B 1 77 ? 5.535 20.422 1.88 1 97.94 77 ILE B N 1
ATOM 2411 C CA . ILE B 1 77 ? 6.062 20.578 3.23 1 97.94 77 ILE B CA 1
ATOM 2412 C C . ILE B 1 77 ? 5.988 19.234 3.967 1 97.94 77 ILE B C 1
ATOM 2414 O O . ILE B 1 77 ? 6.918 18.859 4.68 1 97.94 77 ILE B O 1
ATOM 2418 N N . ALA B 1 78 ? 4.887 18.547 3.818 1 98.12 78 ALA B N 1
ATOM 2419 C CA . ALA B 1 78 ? 4.727 17.25 4.453 1 98.12 78 ALA B CA 1
ATOM 2420 C C . ALA B 1 78 ? 5.758 16.25 3.926 1 98.12 78 ALA B C 1
ATOM 2422 O O . ALA B 1 78 ? 6.297 15.445 4.688 1 98.12 78 ALA B O 1
ATOM 2423 N N . LEU B 1 79 ? 5.988 16.266 2.617 1 98.62 79 LEU B N 1
ATOM 2424 C CA . LEU B 1 79 ? 6.977 15.375 2.008 1 98.62 79 LEU B CA 1
ATOM 2425 C C . LEU B 1 79 ? 8.375 15.688 2.527 1 98.62 79 LEU B C 1
ATOM 2427 O O . LEU B 1 79 ? 9.195 14.781 2.703 1 98.62 79 LEU B O 1
ATOM 2431 N N . GLU B 1 80 ? 8.648 16.938 2.789 1 98.19 80 GLU B N 1
ATOM 2432 C CA . GLU B 1 80 ? 9.922 17.312 3.387 1 98.19 80 GLU B CA 1
ATOM 2433 C C . GLU B 1 80 ? 10.031 16.797 4.82 1 98.19 80 GLU B C 1
ATOM 2435 O O . GLU B 1 80 ? 11.117 16.406 5.266 1 98.19 80 GLU B O 1
ATOM 2440 N N . LYS B 1 81 ? 8.953 16.844 5.535 1 97.81 81 LYS B N 1
ATOM 2441 C CA . LYS B 1 81 ? 8.953 16.25 6.871 1 97.81 81 LYS B CA 1
ATOM 2442 C C . LYS B 1 81 ? 9.273 14.758 6.812 1 97.81 81 LYS B C 1
ATOM 2444 O O . LYS B 1 81 ? 10.023 14.25 7.645 1 97.81 81 LYS B O 1
ATOM 2449 N N . ALA B 1 82 ? 8.672 14.109 5.863 1 98.06 82 ALA B N 1
ATOM 2450 C CA . ALA B 1 82 ? 8.961 12.695 5.684 1 98.06 82 ALA B CA 1
ATOM 2451 C C . ALA B 1 82 ? 10.438 12.469 5.363 1 98.06 82 ALA B C 1
ATOM 2453 O O . ALA B 1 82 ? 11.047 11.516 5.855 1 98.06 82 ALA B O 1
ATOM 2454 N N . ARG B 1 83 ? 11.023 13.289 4.539 1 98.06 83 ARG B N 1
ATOM 2455 C CA . ARG B 1 83 ? 12.445 13.211 4.215 1 98.06 83 ARG B CA 1
ATOM 2456 C C . ARG B 1 83 ? 13.305 13.297 5.477 1 98.06 83 ARG B C 1
ATOM 2458 O O . ARG B 1 83 ? 14.219 12.492 5.664 1 98.06 83 ARG B O 1
ATOM 2465 N N . GLU B 1 84 ? 12.945 14.164 6.277 1 97.62 84 GLU B N 1
ATOM 2466 C CA . GLU B 1 84 ? 13.727 14.477 7.465 1 97.62 84 GLU B CA 1
ATOM 2467 C C . GLU B 1 84 ? 13.617 13.367 8.508 1 97.62 84 GLU B C 1
ATOM 2469 O O . GLU B 1 84 ? 14.602 13.039 9.172 1 97.62 84 GLU B O 1
ATOM 2474 N N . HIS B 1 85 ? 12.469 12.766 8.578 1 97.44 85 HIS B N 1
ATOM 2475 C CA . HIS B 1 85 ? 12.234 11.977 9.781 1 97.44 85 HIS B CA 1
ATOM 2476 C C . HIS B 1 85 ? 12.055 10.5 9.438 1 97.44 85 HIS B C 1
ATOM 2478 O O . HIS B 1 85 ? 12.266 9.633 10.281 1 97.44 85 HIS B O 1
ATOM 2484 N N . LEU B 1 86 ? 11.641 10.188 8.203 1 98 86 LEU B N 1
ATOM 2485 C CA . LEU B 1 86 ? 11.211 8.82 7.922 1 98 86 LEU B CA 1
ATOM 2486 C C . LEU B 1 86 ? 12.141 8.156 6.91 1 98 86 LEU B C 1
ATOM 2488 O O . LEU B 1 86 ? 12.234 6.93 6.855 1 98 86 LEU B O 1
ATOM 2492 N N . LEU B 1 87 ? 12.812 8.922 6.082 1 98.06 87 LEU B N 1
ATOM 2493 C CA . LEU B 1 87 ? 13.609 8.375 4.992 1 98.06 87 LEU B CA 1
ATOM 2494 C C . LEU B 1 87 ? 14.828 7.633 5.527 1 98.06 87 LEU B C 1
ATOM 2496 O O . LEU B 1 87 ? 15.602 8.188 6.312 1 98.06 87 LEU B O 1
ATOM 2500 N N . GLY B 1 88 ? 14.969 6.406 5.191 1 96.19 88 GLY B N 1
ATOM 2501 C CA . GLY B 1 88 ? 16.141 5.594 5.461 1 96.19 88 GLY B CA 1
ATOM 2502 C C . GLY B 1 88 ? 16.953 5.273 4.215 1 96.19 88 GLY B C 1
ATOM 2503 O O . GLY B 1 88 ? 16.672 5.809 3.139 1 96.19 88 GLY B O 1
ATOM 2504 N N . PRO B 1 89 ? 17.891 4.414 4.359 1 94.56 89 PRO B N 1
ATOM 2505 C CA . PRO B 1 89 ? 18.781 4.098 3.238 1 94.56 89 PRO B CA 1
ATOM 2506 C C . PRO B 1 89 ? 18.062 3.396 2.092 1 94.56 89 PRO B C 1
ATOM 2508 O O . PRO B 1 89 ? 18.281 3.725 0.923 1 94.56 89 PRO B O 1
ATOM 2511 N N . LEU B 1 90 ? 17.141 2.432 2.449 1 94.38 90 LEU B N 1
ATOM 2512 C CA . LEU B 1 90 ? 16.484 1.65 1.41 1 94.38 90 LEU B CA 1
ATOM 2513 C C . LEU B 1 90 ? 14.969 1.822 1.48 1 94.38 90 LEU B C 1
ATOM 2515 O O . LEU B 1 90 ? 14.266 1.568 0.501 1 94.38 90 LEU B O 1
ATOM 2519 N N . GLY B 1 91 ? 14.555 2.215 2.611 1 96.81 91 GLY B N 1
ATOM 2520 C CA . GLY B 1 91 ? 13.117 2.281 2.826 1 96.81 91 GLY B CA 1
ATOM 2521 C C . GLY B 1 91 ? 12.695 3.465 3.676 1 96.81 91 GLY B C 1
ATOM 2522 O O . GLY B 1 91 ? 13.445 4.438 3.807 1 96.81 91 GLY B O 1
ATOM 2523 N N . MET B 1 92 ? 11.469 3.418 4.117 1 97.88 92 MET B N 1
ATOM 2524 C CA . MET B 1 92 ? 10.883 4.449 4.973 1 97.88 92 MET B CA 1
ATOM 2525 C C . MET B 1 92 ? 10.5 3.873 6.332 1 97.88 92 MET B C 1
ATOM 2527 O O . MET B 1 92 ? 9.898 2.803 6.41 1 97.88 92 MET B O 1
ATOM 2531 N N . LYS B 1 93 ? 10.922 4.629 7.355 1 97.5 93 LYS B N 1
ATOM 2532 C CA . LYS B 1 93 ? 10.43 4.242 8.68 1 97.5 93 LYS B CA 1
ATOM 2533 C C . LYS B 1 93 ? 8.906 4.246 8.719 1 97.5 93 LYS B C 1
ATOM 2535 O O . LYS B 1 93 ? 8.266 5.156 8.195 1 97.5 93 LYS B O 1
ATOM 2540 N N . THR B 1 94 ? 8.328 3.24 9.344 1 96.25 94 THR B N 1
ATOM 2541 C CA . THR B 1 94 ? 6.879 3.123 9.344 1 96.25 94 THR B CA 1
ATOM 2542 C C . THR B 1 94 ? 6.262 4.035 10.398 1 96.25 94 THR B C 1
ATOM 2544 O O . THR B 1 94 ? 5.051 4.266 10.398 1 96.25 94 THR B O 1
ATOM 2547 N N . LEU B 1 95 ? 7.082 4.504 11.273 1 95.38 95 LEU B N 1
ATOM 2548 C CA . LEU B 1 95 ? 6.648 5.426 12.312 1 95.38 95 LEU B CA 1
ATOM 2549 C C . LEU B 1 95 ? 7.758 6.418 12.656 1 95.38 95 LEU B C 1
ATOM 2551 O O . LEU B 1 95 ? 8.938 6.051 12.695 1 95.38 95 LEU B O 1
ATOM 2555 N N . ASP B 1 96 ? 7.34 7.648 12.945 1 96.06 96 ASP B N 1
ATOM 2556 C CA . ASP B 1 96 ? 8.258 8.688 13.398 1 96.06 96 ASP B CA 1
ATOM 2557 C C . ASP B 1 96 ? 9.055 8.219 14.617 1 96.06 96 ASP B C 1
ATOM 2559 O O . ASP B 1 96 ? 8.469 7.793 15.617 1 96.06 96 ASP B O 1
ATOM 2563 N N . PRO B 1 97 ? 10.406 8.375 14.547 1 95.12 97 PRO B N 1
ATOM 2564 C CA . PRO B 1 97 ? 11.234 7.902 15.672 1 95.12 97 PRO B CA 1
ATOM 2565 C C . PRO B 1 97 ? 10.961 8.672 16.953 1 95.12 97 PRO B C 1
ATOM 2567 O O . PRO B 1 97 ? 11.289 8.188 18.047 1 95.12 97 PRO B O 1
ATOM 2570 N N . SER B 1 98 ? 10.414 9.812 16.906 1 94.25 98 SER B N 1
ATOM 2571 C CA . SER B 1 98 ? 10.125 10.594 18.094 1 94.25 98 SER B CA 1
ATOM 2572 C C . SER B 1 98 ? 8.828 10.141 18.766 1 94.25 98 SER B C 1
ATOM 2574 O O . SER B 1 98 ? 8.5 10.562 19.875 1 94.25 98 SER B O 1
ATOM 2576 N N . ASP B 1 99 ? 8.031 9.289 18.094 1 91.5 99 ASP B N 1
ATOM 2577 C CA . ASP B 1 99 ? 6.816 8.734 18.672 1 91.5 99 ASP B CA 1
ATOM 2578 C C . ASP B 1 99 ? 7.141 7.758 19.797 1 91.5 99 ASP B C 1
ATOM 2580 O O . ASP B 1 99 ? 8.07 6.957 19.688 1 91.5 99 ASP B O 1
ATOM 2584 N N . TRP B 1 100 ? 6.352 7.734 20.781 1 88.62 100 TRP B N 1
ATOM 2585 C CA . TRP B 1 100 ? 6.594 6.898 21.953 1 88.62 100 TRP B CA 1
ATOM 2586 C C . TRP B 1 100 ? 6.473 5.422 21.609 1 88.62 100 TRP B C 1
ATOM 2588 O O . TRP B 1 100 ? 7.102 4.57 22.234 1 88.62 100 TRP B O 1
ATOM 2598 N N . ASN B 1 101 ? 5.777 5.117 20.609 1 86.5 101 ASN B N 1
ATOM 2599 C CA . ASN B 1 101 ? 5.535 3.734 20.203 1 86.5 101 ASN B CA 1
ATOM 2600 C C . ASN B 1 101 ? 6.594 3.238 19.234 1 86.5 101 ASN B C 1
ATOM 2602 O O . ASN B 1 101 ? 6.539 2.094 18.781 1 86.5 101 ASN B O 1
ATOM 2606 N N . TYR B 1 102 ? 7.59 4.059 18.938 1 90.81 102 TYR B N 1
ATOM 2607 C CA . TYR B 1 102 ? 8.578 3.691 17.922 1 90.81 102 TYR B CA 1
ATOM 2608 C C . TYR B 1 102 ? 9.414 2.506 18.391 1 90.81 102 TYR B C 1
ATOM 2610 O O . TYR B 1 102 ? 9.961 2.516 19.5 1 90.81 102 TYR B O 1
ATOM 2618 N N . ARG B 1 103 ? 9.484 1.456 17.562 1 89.81 103 ARG B N 1
ATOM 2619 C CA . ARG B 1 103 ? 10.352 0.293 17.688 1 89.81 103 ARG B CA 1
ATOM 2620 C C . ARG B 1 103 ? 11.023 -0.032 16.344 1 89.81 103 ARG B C 1
ATOM 2622 O O . ARG B 1 103 ? 10.461 -0.757 15.523 1 89.81 103 ARG B O 1
ATOM 2629 N N . GLY B 1 104 ? 12.195 0.324 16.156 1 89.5 104 GLY B N 1
ATOM 2630 C CA . GLY B 1 104 ? 12.844 0.345 14.859 1 89.5 104 GLY B CA 1
ATOM 2631 C C . GLY B 1 104 ? 13.328 -1.021 14.414 1 89.5 104 GLY B C 1
ATOM 2632 O O . GLY B 1 104 ? 13.664 -1.217 13.242 1 89.5 104 GLY B O 1
ATOM 2633 N N . ASN B 1 105 ? 13.367 -1.977 15.32 1 88.62 105 ASN B N 1
ATOM 2634 C CA . ASN B 1 105 ? 13.883 -3.299 14.984 1 88.62 105 ASN B CA 1
ATOM 2635 C C . ASN B 1 105 ? 12.789 -4.363 15.062 1 88.62 105 ASN B C 1
ATOM 2637 O O . ASN B 1 105 ? 12.219 -4.586 16.125 1 88.62 105 ASN B O 1
ATOM 2641 N N . TYR B 1 106 ? 12.555 -4.953 13.883 1 82.94 106 TYR B N 1
ATOM 2642 C CA . TYR B 1 106 ? 11.57 -6.023 13.781 1 82.94 106 TYR B CA 1
ATOM 2643 C C . TYR B 1 106 ? 12.164 -7.355 14.219 1 82.94 106 TYR B C 1
ATOM 2645 O O . TYR B 1 106 ? 13.172 -7.805 13.672 1 82.94 106 TYR B O 1
ATOM 2653 N N . ASP B 1 107 ? 11.648 -7.902 15.297 1 75.31 107 ASP B N 1
ATOM 2654 C CA . ASP B 1 107 ? 12.078 -9.203 15.797 1 75.31 107 ASP B CA 1
ATOM 2655 C C . ASP B 1 107 ? 10.875 -10.102 16.094 1 75.31 107 ASP B C 1
ATOM 2657 O O . ASP B 1 107 ? 10.227 -9.953 17.125 1 75.31 107 ASP B O 1
ATOM 2661 N N . ASN B 1 108 ? 10.594 -10.961 15.188 1 66.56 108 ASN B N 1
ATOM 2662 C CA . ASN B 1 108 ? 9.445 -11.836 15.312 1 66.56 108 ASN B CA 1
ATOM 2663 C C . ASN B 1 108 ? 9.703 -12.961 16.312 1 66.56 108 ASN B C 1
ATOM 2665 O O . ASN B 1 108 ? 8.766 -13.641 16.75 1 66.56 108 ASN B O 1
ATOM 2669 N N . SER B 1 109 ? 10.867 -13.258 16.609 1 61.97 109 SER B N 1
ATOM 2670 C CA . SER B 1 109 ? 11.211 -14.344 17.531 1 61.97 109 SER B CA 1
ATOM 2671 C C . SER B 1 109 ? 11.086 -13.906 18.984 1 61.97 109 SER B C 1
ATOM 2673 O O . SER B 1 109 ? 11.102 -14.734 19.891 1 61.97 109 SER B O 1
ATOM 2675 N N . ASN B 1 110 ? 10.906 -12.719 19.125 1 55.66 110 ASN B N 1
ATOM 2676 C CA . ASN B 1 110 ? 10.914 -12.203 20.5 1 55.66 110 ASN B CA 1
ATOM 2677 C C . ASN B 1 110 ? 9.617 -12.539 21.234 1 55.66 110 ASN B C 1
ATOM 2679 O O . ASN B 1 110 ? 8.547 -12.039 20.859 1 55.66 110 ASN B O 1
ATOM 2683 N N . ASP B 1 111 ? 9.617 -13.562 21.906 1 56.72 111 ASP B N 1
ATOM 2684 C CA . ASP B 1 111 ? 8.531 -13.977 22.797 1 56.72 111 ASP B CA 1
ATOM 2685 C C . ASP B 1 111 ? 8.539 -13.172 24.078 1 56.72 111 ASP B C 1
ATOM 2687 O O . ASP B 1 111 ? 8.031 -13.625 25.109 1 56.72 111 ASP B O 1
ATOM 2691 N N . SER B 1 112 ? 9.156 -12.148 24.031 1 51.78 112 SER B N 1
ATOM 2692 C CA . SER B 1 112 ? 9.266 -11.367 25.266 1 51.78 112 SER B CA 1
ATOM 2693 C C . SER B 1 112 ? 7.891 -10.922 25.75 1 51.78 112 SER B C 1
ATOM 2695 O O . SER B 1 112 ? 6.914 -10.953 25 1 51.78 112 SER B O 1
ATOM 2697 N N . THR B 1 113 ? 7.711 -10.734 27 1 52.31 113 THR B N 1
ATOM 2698 C CA . THR B 1 113 ? 6.527 -10.227 27.688 1 52.31 113 THR B CA 1
ATOM 2699 C C . THR B 1 113 ? 6.164 -8.828 27.172 1 52.31 113 THR B C 1
ATOM 2701 O O . THR B 1 113 ? 5.105 -8.305 27.516 1 52.31 113 THR B O 1
ATOM 2704 N N . ASP B 1 114 ? 7.164 -8.312 26.469 1 47.75 114 ASP B N 1
ATOM 2705 C CA . ASP B 1 114 ? 6.871 -6.988 25.938 1 47.75 114 ASP B CA 1
ATOM 2706 C C . ASP B 1 114 ? 5.957 -7.082 24.719 1 47.75 114 ASP B C 1
ATOM 2708 O O . ASP B 1 114 ? 6.402 -7.457 23.625 1 47.75 114 ASP B O 1
ATOM 2712 N N . CYS B 1 115 ? 4.848 -6.766 24.938 1 53.62 115 CYS B N 1
ATOM 2713 C CA . CYS B 1 115 ? 3.725 -6.953 24.016 1 53.62 115 CYS B CA 1
ATOM 2714 C C . CYS B 1 115 ? 3.918 -6.137 22.75 1 53.62 115 CYS B C 1
ATOM 2716 O O . CYS B 1 115 ? 3.312 -6.434 21.719 1 53.62 115 CYS B O 1
ATOM 2718 N N . THR B 1 116 ? 4.77 -5.027 22.781 1 53.16 116 THR B N 1
ATOM 2719 C CA . THR B 1 116 ? 4.902 -4.16 21.625 1 53.16 116 THR B CA 1
ATOM 2720 C C . THR B 1 116 ? 5.758 -4.828 20.547 1 53.16 116 THR B C 1
ATOM 2722 O O . THR B 1 116 ? 5.715 -4.434 19.375 1 53.16 116 THR B O 1
ATOM 2725 N N . VAL B 1 117 ? 6.617 -5.781 20.969 1 54.56 117 VAL B N 1
ATOM 2726 C CA . VAL B 1 117 ? 7.492 -6.434 20 1 54.56 117 VAL B CA 1
ATOM 2727 C C . VAL B 1 117 ? 7.125 -7.91 19.875 1 54.56 117 VAL B C 1
ATOM 2729 O O . VAL B 1 117 ? 7.551 -8.586 18.938 1 54.56 117 VAL B O 1
ATOM 2732 N N . ALA B 1 118 ? 6.332 -8.344 20.844 1 53.53 118 ALA B N 1
ATOM 2733 C CA . ALA B 1 118 ? 6.02 -9.766 20.859 1 53.53 118 ALA B CA 1
ATOM 2734 C C . ALA B 1 118 ? 5.242 -10.164 19.594 1 53.53 118 ALA B C 1
ATOM 2736 O O . ALA B 1 118 ? 4.348 -9.438 19.156 1 53.53 118 ALA B O 1
ATOM 2737 N N . HIS B 1 119 ? 5.734 -11.125 19.078 1 56.06 119 HIS B N 1
ATOM 2738 C CA . HIS B 1 119 ? 5.074 -11.859 18 1 56.06 119 HIS B CA 1
ATOM 2739 C C . HIS B 1 119 ? 4.871 -10.977 16.781 1 56.06 119 HIS B C 1
ATOM 2741 O O . HIS B 1 119 ? 3.838 -11.062 16.109 1 56.06 119 HIS B O 1
ATOM 2747 N N . GLY B 1 120 ? 5.793 -9.977 16.609 1 61.62 120 GLY B N 1
ATOM 2748 C CA . GLY B 1 120 ? 5.762 -9.242 15.359 1 61.62 120 GLY B CA 1
ATOM 2749 C C . GLY B 1 120 ? 4.832 -8.039 15.391 1 61.62 120 GLY B C 1
ATOM 2750 O O . GLY B 1 120 ? 4.531 -7.453 14.352 1 61.62 120 GLY B O 1
ATOM 2751 N N . ALA B 1 121 ? 4.586 -7.715 16.562 1 63.59 121 ALA B N 1
ATOM 2752 C CA . ALA B 1 121 ? 3.617 -6.641 16.734 1 63.59 121 ALA B CA 1
ATOM 2753 C C . ALA B 1 121 ? 4.195 -5.297 16.297 1 63.59 121 ALA B C 1
ATOM 2755 O O . ALA B 1 121 ? 3.447 -4.359 16.016 1 63.59 121 ALA B O 1
ATOM 2756 N N . ASN B 1 122 ? 5.488 -5.301 16.062 1 78.62 122 ASN B N 1
ATOM 2757 C CA . ASN B 1 122 ? 6.047 -3.98 15.789 1 78.62 122 ASN B CA 1
ATOM 2758 C C . ASN B 1 122 ? 6.324 -3.787 14.297 1 78.62 122 ASN B C 1
ATOM 2760 O O . ASN B 1 122 ? 6.957 -2.807 13.906 1 78.62 122 ASN B O 1
ATOM 2764 N N . TYR B 1 123 ? 5.785 -4.555 13.516 1 83.88 123 TYR B N 1
ATOM 2765 C CA . TYR B 1 123 ? 5.918 -4.477 12.062 1 83.88 123 TYR B CA 1
ATOM 2766 C C . TYR B 1 123 ? 5.535 -3.092 11.555 1 83.88 123 TYR B C 1
ATOM 2768 O O . TYR B 1 123 ? 6.113 -2.598 10.586 1 83.88 123 TYR B O 1
ATOM 2776 N N . HIS B 1 124 ? 4.73 -2.459 12.25 1 87.25 124 HIS B N 1
ATOM 2777 C CA . HIS B 1 124 ? 4.215 -1.172 11.797 1 87.25 124 HIS B CA 1
ATOM 2778 C C . HIS B 1 124 ? 4.715 -0.035 12.68 1 87.25 124 HIS B C 1
ATOM 2780 O O . HIS B 1 124 ? 4.219 1.091 12.594 1 87.25 124 HIS B O 1
ATOM 2786 N N . GLN B 1 125 ? 5.648 -0.322 13.539 1 89.56 125 GLN B N 1
ATOM 2787 C CA . GLN B 1 125 ? 5.98 0.663 14.562 1 89.56 125 GLN B CA 1
ATOM 2788 C C . GLN B 1 125 ? 7.438 1.104 14.445 1 89.56 125 GLN B C 1
ATOM 2790 O O . GLN B 1 125 ? 8.062 1.473 15.445 1 89.56 125 GLN B O 1
ATOM 2795 N N . GLY B 1 126 ? 7.973 1.024 13.258 1 91.88 126 GLY B N 1
ATOM 2796 C CA . GLY B 1 126 ? 9.32 1.569 13.234 1 91.88 126 GLY B CA 1
ATOM 2797 C C . GLY B 1 126 ? 10.172 1.006 12.117 1 91.88 126 GLY B C 1
ATOM 2798 O O . GLY B 1 126 ? 10.836 1.756 11.398 1 91.88 126 GLY B O 1
ATOM 2799 N N . PRO B 1 127 ? 10.203 -0.307 11.914 1 93.12 127 PRO B N 1
ATOM 2800 C CA . PRO B 1 127 ? 11.031 -0.866 10.836 1 93.12 127 PRO B CA 1
ATOM 2801 C C . PRO B 1 127 ? 10.805 -0.167 9.5 1 93.12 127 PRO B C 1
ATOM 2803 O O . PRO B 1 127 ? 9.758 0.45 9.289 1 93.12 127 PRO B O 1
ATOM 2806 N N . GLU B 1 128 ? 11.805 -0.236 8.672 1 95.81 128 GLU B N 1
ATOM 2807 C CA . GLU B 1 128 ? 11.766 0.486 7.398 1 95.81 128 GLU B CA 1
ATOM 2808 C C . GLU B 1 128 ? 11.227 -0.396 6.277 1 95.81 128 GLU B C 1
ATOM 2810 O O . GLU B 1 128 ? 11.867 -1.382 5.898 1 95.81 128 GLU B O 1
ATOM 2815 N N . TRP B 1 129 ? 10.078 -0.016 5.801 1 96.38 129 TRP B N 1
ATOM 2816 C CA . TRP B 1 129 ? 9.5 -0.702 4.648 1 96.38 129 TRP B CA 1
ATOM 2817 C C . TRP B 1 129 ? 10.125 -0.204 3.348 1 96.38 129 TRP B C 1
ATOM 2819 O O . TRP B 1 129 ? 10.367 0.995 3.186 1 96.38 129 TRP B O 1
ATOM 2829 N N . VAL B 1 130 ? 10.305 -1.082 2.453 1 96 130 VAL B N 1
ATOM 2830 C CA . VAL B 1 130 ? 11.016 -0.699 1.235 1 96 130 VAL B CA 1
ATOM 2831 C C . VAL B 1 130 ? 10.008 -0.216 0.189 1 96 130 VAL B C 1
ATOM 2833 O O . VAL B 1 130 ? 10.234 0.796 -0.478 1 96 130 VAL B O 1
ATOM 2836 N N . TRP B 1 131 ? 8.836 -0.773 0.058 1 95.25 131 TRP B N 1
ATOM 2837 C CA . TRP B 1 131 ? 7.914 -0.493 -1.034 1 95.25 131 TRP B CA 1
ATOM 2838 C C . TRP B 1 131 ? 7.391 0.938 -0.952 1 95.25 131 TRP B C 1
ATOM 2840 O O . TRP B 1 131 ? 7.23 1.606 -1.975 1 95.25 131 TRP B O 1
ATOM 2850 N N . PRO B 1 132 ? 7.258 1.524 0.26 1 97.19 132 PRO B N 1
ATOM 2851 C CA . PRO B 1 132 ? 6.695 2.877 0.319 1 97.19 132 PRO B CA 1
ATOM 2852 C C . PRO B 1 132 ? 7.617 3.924 -0.302 1 97.19 132 PRO B C 1
ATOM 2854 O O . PRO B 1 132 ? 7.168 5.023 -0.642 1 97.19 132 PRO B O 1
ATOM 2857 N N . ILE B 1 133 ? 8.891 3.623 -0.409 1 97.06 133 ILE B N 1
ATOM 2858 C CA . ILE B 1 133 ? 9.828 4.609 -0.938 1 97.06 133 ILE B CA 1
ATOM 2859 C C . ILE B 1 133 ? 9.461 4.949 -2.379 1 97.06 133 ILE B C 1
ATOM 2861 O O . ILE B 1 133 ? 9.633 6.09 -2.818 1 97.06 133 ILE B O 1
ATOM 2865 N N . GLY B 1 134 ? 8.969 4.004 -3.104 1 96.81 134 GLY B N 1
ATOM 2866 C CA . GLY B 1 134 ? 8.516 4.293 -4.453 1 96.81 134 GLY B CA 1
ATOM 2867 C C . GLY B 1 134 ? 7.414 5.336 -4.5 1 96.81 134 GLY B C 1
ATOM 2868 O O . GLY B 1 134 ? 7.469 6.266 -5.309 1 96.81 134 GLY B O 1
ATOM 2869 N N . TYR B 1 135 ? 6.453 5.184 -3.666 1 97.69 135 TYR B N 1
ATOM 2870 C CA . TYR B 1 135 ? 5.359 6.148 -3.609 1 97.69 135 TYR B CA 1
ATOM 2871 C C . TYR B 1 135 ? 5.859 7.508 -3.129 1 97.69 135 TYR B C 1
ATOM 2873 O O . TYR B 1 135 ? 5.434 8.547 -3.639 1 97.69 135 TYR B O 1
ATOM 2881 N N . TYR B 1 136 ? 6.738 7.496 -2.18 1 98.56 136 TYR B N 1
ATOM 2882 C CA . TYR B 1 136 ? 7.328 8.734 -1.681 1 98.56 136 TYR B CA 1
ATOM 2883 C C . TYR B 1 136 ? 8.023 9.5 -2.801 1 98.56 136 TYR B C 1
ATOM 2885 O O . TYR B 1 136 ? 7.77 10.688 -3 1 98.56 136 TYR B O 1
ATOM 2893 N N . LEU B 1 137 ? 8.844 8.828 -3.537 1 98.44 137 LEU B N 1
ATOM 2894 C CA . LEU B 1 137 ? 9.609 9.461 -4.609 1 98.44 137 LEU B CA 1
ATOM 2895 C C . LEU B 1 137 ? 8.68 9.938 -5.723 1 98.44 137 LEU B C 1
ATOM 2897 O O . LEU B 1 137 ? 8.867 11.031 -6.262 1 98.44 137 LEU B O 1
ATOM 2901 N N . ARG B 1 138 ? 7.715 9.125 -6.035 1 97.81 138 ARG B N 1
ATOM 2902 C CA . ARG B 1 138 ? 6.758 9.531 -7.059 1 97.81 138 ARG B CA 1
ATOM 2903 C C . ARG B 1 138 ? 5.973 10.766 -6.613 1 97.81 138 ARG B C 1
ATOM 2905 O O . ARG B 1 138 ? 5.762 11.688 -7.398 1 97.81 138 ARG B O 1
ATOM 2912 N N . ALA B 1 139 ? 5.566 10.75 -5.336 1 98.5 139 ALA B N 1
ATOM 2913 C CA . ALA B 1 139 ? 4.863 11.906 -4.793 1 98.5 139 ALA B CA 1
ATOM 2914 C C . ALA B 1 139 ? 5.738 13.156 -4.844 1 98.5 139 ALA B C 1
ATOM 2916 O O . ALA B 1 139 ? 5.27 14.234 -5.199 1 98.5 139 ALA B O 1
ATOM 2917 N N . ARG B 1 140 ? 7 13 -4.5 1 98.69 140 ARG B N 1
ATOM 2918 C CA . ARG B 1 140 ? 7.918 14.133 -4.555 1 98.69 140 ARG B CA 1
ATOM 2919 C C . ARG B 1 140 ? 8.016 14.688 -5.973 1 98.69 140 ARG B C 1
ATOM 2921 O O . ARG B 1 140 ? 7.992 15.906 -6.172 1 98.69 140 ARG B O 1
ATOM 2928 N N . LEU B 1 141 ? 8.125 13.844 -6.957 1 98.25 141 LEU B N 1
ATOM 2929 C CA . LEU B 1 141 ? 8.227 14.281 -8.344 1 98.25 141 LEU B CA 1
ATOM 2930 C C . LEU B 1 141 ? 6.969 15.031 -8.766 1 98.25 141 LEU B C 1
ATOM 2932 O O . LEU B 1 141 ? 7.051 16.078 -9.406 1 98.25 141 LEU B O 1
ATOM 2936 N N . ILE B 1 142 ? 5.805 14.531 -8.375 1 98 142 ILE B N 1
ATOM 2937 C CA . ILE B 1 142 ? 4.527 15.141 -8.727 1 98 142 ILE B CA 1
ATOM 2938 C C . ILE B 1 142 ? 4.449 16.547 -8.141 1 98 142 ILE B C 1
ATOM 2940 O O . ILE B 1 142 ? 4.176 17.516 -8.867 1 98 142 ILE B O 1
ATOM 2944 N N . PHE B 1 143 ? 4.742 16.656 -6.914 1 98.5 143 PHE B N 1
ATOM 2945 C CA . PHE B 1 143 ? 4.488 17.938 -6.246 1 98.5 143 PHE B CA 1
ATOM 2946 C C . PHE B 1 143 ? 5.668 18.875 -6.418 1 98.5 143 PHE B C 1
ATOM 2948 O O . PHE B 1 143 ? 5.512 20.094 -6.312 1 98.5 143 PHE B O 1
ATOM 2955 N N . ALA B 1 144 ? 6.852 18.328 -6.668 1 98.12 144 ALA B N 1
ATOM 2956 C CA . ALA B 1 144 ? 7.969 19.188 -7.047 1 98.12 144 ALA B CA 1
ATOM 2957 C C . ALA B 1 144 ? 7.66 19.953 -8.336 1 98.12 144 ALA B C 1
ATOM 2959 O O . ALA B 1 144 ? 8 21.125 -8.461 1 98.12 144 ALA B O 1
ATOM 2960 N N . LYS B 1 145 ? 7.121 19.266 -9.219 1 97.25 145 LYS B N 1
ATOM 2961 C CA . LYS B 1 145 ? 6.734 19.906 -10.477 1 97.25 145 LYS B CA 1
ATOM 2962 C C . LYS B 1 145 ? 5.75 21.047 -10.227 1 97.25 145 LYS B C 1
ATOM 2964 O O . LYS B 1 145 ? 5.875 22.125 -10.812 1 97.25 145 LYS B O 1
ATOM 2969 N N . LYS B 1 146 ? 4.828 20.844 -9.312 1 97.25 146 LYS B N 1
ATOM 2970 C CA . LYS B 1 146 ? 3.805 21.844 -9 1 97.25 146 LYS B CA 1
ATOM 2971 C C . LYS B 1 146 ? 4.391 23.016 -8.219 1 97.25 146 LYS B C 1
ATOM 2973 O O . LYS B 1 146 ? 3.908 24.141 -8.328 1 97.25 146 LYS B O 1
ATOM 2978 N N . CYS B 1 147 ? 5.43 22.766 -7.504 1 97.88 147 CYS B N 1
ATOM 2979 C CA . CYS B 1 147 ? 5.953 23.781 -6.59 1 97.88 147 CYS B CA 1
ATOM 2980 C C . CYS B 1 147 ? 7.238 24.391 -7.129 1 97.88 147 CYS B C 1
ATOM 2982 O O . CYS B 1 147 ? 7.832 25.266 -6.492 1 97.88 147 CYS B O 1
ATOM 2984 N N . GLY B 1 148 ? 7.773 23.922 -8.234 1 96.88 148 GLY B N 1
ATOM 2985 C CA . GLY B 1 148 ? 8.922 24.531 -8.875 1 96.88 148 GLY B CA 1
ATOM 2986 C C . GLY B 1 148 ? 10.25 23.969 -8.391 1 96.88 148 GLY B C 1
ATOM 2987 O O . GLY B 1 148 ? 11.266 24.656 -8.383 1 96.88 148 GLY B O 1
ATOM 2988 N N . TYR B 1 149 ? 10.266 22.734 -7.914 1 97.56 149 TYR B N 1
ATOM 2989 C CA . TYR B 1 149 ? 11.477 22.109 -7.395 1 97.56 149 TYR B CA 1
ATOM 2990 C C . TYR B 1 149 ? 11.844 20.859 -8.203 1 97.56 149 TYR B C 1
ATOM 2992 O O . TYR B 1 149 ? 12.508 19.953 -7.691 1 97.56 149 TYR B O 1
ATOM 3000 N N . LEU B 1 150 ? 11.383 20.75 -9.453 1 97.25 150 LEU B N 1
ATOM 3001 C CA . LEU B 1 150 ? 11.414 19.5 -10.203 1 97.25 150 LEU B CA 1
ATOM 3002 C C . LEU B 1 150 ? 12.852 19.062 -10.469 1 97.25 150 LEU B C 1
ATOM 3004 O O . LEU B 1 150 ? 13.219 17.906 -10.219 1 97.25 150 LEU B O 1
ATOM 3008 N N . ASN B 1 151 ? 13.727 19.938 -10.914 1 96.81 151 ASN B N 1
ATOM 3009 C CA . ASN B 1 151 ? 15.086 19.578 -11.289 1 96.81 151 ASN B CA 1
ATOM 3010 C C . ASN B 1 151 ? 15.875 19.047 -10.094 1 96.81 151 ASN B C 1
ATOM 3012 O O . ASN B 1 151 ? 16.516 18 -10.188 1 96.81 151 ASN B O 1
ATOM 3016 N N . GLU B 1 152 ? 15.852 19.781 -9.055 1 97.31 152 GLU B N 1
ATOM 3017 C CA . GLU B 1 152 ? 16.531 19.344 -7.836 1 97.31 152 GLU B CA 1
ATOM 3018 C C . GLU B 1 152 ? 15.984 18 -7.352 1 97.31 152 GLU B C 1
ATOM 3020 O O . GLU B 1 152 ? 16.75 17.141 -6.891 1 97.31 152 GLU B O 1
ATOM 3025 N N . THR B 1 153 ? 14.672 17.859 -7.477 1 97.81 153 THR B N 1
ATOM 3026 C CA . THR B 1 153 ? 14.016 16.641 -7.012 1 97.81 153 THR B CA 1
ATOM 3027 C C . THR B 1 153 ? 14.414 15.445 -7.883 1 97.81 153 THR B C 1
ATOM 3029 O O . THR B 1 153 ? 14.594 14.336 -7.379 1 97.81 153 THR B O 1
ATOM 3032 N N . ILE B 1 154 ? 14.539 15.617 -9.148 1 97.06 154 ILE B N 1
ATOM 3033 C CA . ILE B 1 154 ? 14.992 14.562 -10.047 1 97.06 154 ILE B CA 1
ATOM 3034 C C . ILE B 1 154 ? 16.391 14.102 -9.641 1 97.06 154 ILE B C 1
ATOM 3036 O O . ILE B 1 154 ? 16.641 12.906 -9.516 1 97.06 154 ILE B O 1
ATOM 3040 N N . ALA B 1 155 ? 17.281 15.016 -9.352 1 96.25 155 ALA B N 1
ATOM 3041 C CA . ALA B 1 155 ? 18.641 14.688 -8.945 1 96.25 155 ALA B CA 1
ATOM 3042 C C . ALA B 1 155 ? 18.656 13.922 -7.621 1 96.25 155 ALA B C 1
ATOM 3044 O O . ALA B 1 155 ? 19.359 12.922 -7.48 1 96.25 155 ALA B O 1
ATOM 3045 N N . GLU B 1 156 ? 17.891 14.391 -6.742 1 96.88 156 GLU B N 1
ATOM 3046 C CA . GLU B 1 156 ? 17.797 13.734 -5.445 1 96.88 156 GLU B CA 1
ATOM 3047 C C . GLU B 1 156 ? 17.234 12.32 -5.578 1 96.88 156 GLU B C 1
ATOM 3049 O O . GLU B 1 156 ? 17.672 11.406 -4.879 1 96.88 156 GLU B O 1
ATOM 3054 N N . THR B 1 157 ? 16.234 12.148 -6.434 1 96.94 157 THR B N 1
ATOM 3055 C CA . THR B 1 157 ? 15.617 10.844 -6.664 1 96.94 157 THR B CA 1
ATOM 3056 C C . THR B 1 157 ? 16.656 9.844 -7.184 1 96.94 157 THR B C 1
ATOM 3058 O O . THR B 1 157 ? 16.734 8.719 -6.688 1 96.94 157 THR B O 1
ATOM 3061 N N . TRP B 1 158 ? 17.484 10.258 -8.086 1 93.75 158 TRP B N 1
ATOM 3062 C CA . TRP B 1 158 ? 18.531 9.383 -8.609 1 93.75 158 TRP B CA 1
ATOM 3063 C C . TRP B 1 158 ? 19.531 9.016 -7.52 1 93.75 158 TRP B C 1
ATOM 3065 O O . TRP B 1 158 ? 20 7.879 -7.449 1 93.75 158 TRP B O 1
ATOM 3075 N N . ASN B 1 159 ? 19.844 9.984 -6.699 1 94.75 159 ASN B N 1
ATOM 3076 C CA . ASN B 1 159 ? 20.766 9.727 -5.609 1 94.75 159 ASN B CA 1
ATOM 3077 C C . ASN B 1 159 ? 20.25 8.664 -4.656 1 94.75 159 ASN B C 1
ATOM 3079 O O . ASN B 1 159 ? 21 7.793 -4.211 1 94.75 159 ASN B O 1
ATOM 3083 N N . ILE B 1 160 ? 19 8.766 -4.398 1 94.88 160 ILE B N 1
ATOM 3084 C CA . ILE B 1 160 ? 18.375 7.797 -3.506 1 94.88 160 ILE B CA 1
ATOM 3085 C C . ILE B 1 160 ? 18.344 6.426 -4.176 1 94.88 160 ILE B C 1
ATOM 3087 O O . ILE B 1 160 ? 18.625 5.41 -3.543 1 94.88 160 ILE B O 1
ATOM 3091 N N . LEU B 1 161 ? 18.031 6.352 -5.453 1 93.06 161 LEU B N 1
ATOM 3092 C CA . LEU B 1 161 ? 17.891 5.105 -6.195 1 93.06 161 LEU B CA 1
ATOM 3093 C C . LEU B 1 161 ? 19.234 4.383 -6.309 1 93.06 161 LEU B C 1
ATOM 3095 O O . LEU B 1 161 ? 19.266 3.162 -6.492 1 93.06 161 LEU B O 1
ATOM 3099 N N . LYS B 1 162 ? 20.328 5.105 -6.172 1 90.56 162 LYS B N 1
ATOM 3100 C CA . LYS B 1 162 ? 21.641 4.484 -6.23 1 90.56 162 LYS B CA 1
ATOM 3101 C C . LYS B 1 162 ? 21.797 3.418 -5.148 1 90.56 162 LYS B C 1
ATOM 3103 O O . LYS B 1 162 ? 22.406 2.375 -5.383 1 90.56 162 LYS B O 1
ATOM 3108 N N . ALA B 1 163 ? 21.266 3.715 -4.016 1 91 163 ALA B N 1
ATOM 3109 C CA . ALA B 1 163 ? 21.344 2.75 -2.922 1 91 163 ALA B CA 1
ATOM 3110 C C . ALA B 1 163 ? 20.594 1.468 -3.27 1 91 163 ALA B C 1
ATOM 3112 O O . ALA B 1 163 ? 21.016 0.371 -2.895 1 91 163 ALA B O 1
ATOM 3113 N N . HIS B 1 164 ? 19.484 1.569 -3.941 1 89.94 164 HIS B N 1
ATOM 3114 C CA . HIS B 1 164 ? 18.688 0.415 -4.344 1 89.94 164 HIS B CA 1
ATOM 3115 C C . HIS B 1 164 ? 19.391 -0.387 -5.434 1 89.94 164 HIS B C 1
ATOM 3117 O O . HIS B 1 164 ? 19.391 -1.62 -5.406 1 89.94 164 HIS B O 1
ATOM 3123 N N . LEU B 1 165 ? 20 0.325 -6.328 1 85.31 165 LEU B N 1
ATOM 3124 C CA . LEU B 1 165 ? 20.781 -0.361 -7.355 1 85.31 165 LEU B CA 1
ATOM 3125 C C . LEU B 1 165 ? 21.922 -1.15 -6.734 1 85.31 165 LEU B C 1
ATOM 3127 O O . LEU B 1 165 ? 22.172 -2.297 -7.117 1 85.31 165 LEU B O 1
ATOM 3131 N N . LYS B 1 166 ? 22.562 -0.504 -5.832 1 86.62 166 LYS B N 1
ATOM 3132 C CA . LYS B 1 166 ? 23.641 -1.184 -5.133 1 86.62 166 LYS B CA 1
ATOM 3133 C C . LYS B 1 166 ? 23.141 -2.441 -4.43 1 86.62 166 LYS B C 1
ATOM 3135 O O . LYS B 1 166 ? 23.781 -3.494 -4.5 1 86.62 166 LYS B O 1
ATOM 3140 N N . GLU B 1 167 ? 22.031 -2.338 -3.783 1 85.38 167 GLU B N 1
ATOM 3141 C CA . GLU B 1 167 ? 21.422 -3.486 -3.107 1 85.38 167 GLU B CA 1
ATOM 3142 C C . GLU B 1 167 ? 21.094 -4.598 -4.098 1 85.38 167 GLU B C 1
ATOM 3144 O O . GLU B 1 167 ? 21.344 -5.773 -3.83 1 85.38 167 GLU B O 1
ATOM 3149 N N . LEU B 1 168 ? 20.562 -4.281 -5.168 1 81.12 168 LEU B N 1
ATOM 3150 C CA . LEU B 1 168 ? 20.188 -5.234 -6.203 1 81.12 168 LEU B CA 1
ATOM 3151 C C . LEU B 1 168 ? 21.406 -5.965 -6.742 1 81.12 168 LEU B C 1
ATOM 3153 O O . LEU B 1 168 ? 21.344 -7.156 -7.059 1 81.12 168 LEU B O 1
ATOM 3157 N N . GLN B 1 169 ? 22.469 -5.301 -6.809 1 79.38 169 GLN B N 1
ATOM 3158 C CA . GLN B 1 169 ? 23.688 -5.848 -7.402 1 79.38 169 GLN B CA 1
ATOM 3159 C C . GLN B 1 169 ? 24.453 -6.707 -6.398 1 79.38 169 GLN B C 1
ATOM 3161 O O . GLN B 1 169 ? 25.188 -7.609 -6.785 1 79.38 169 GLN B O 1
ATOM 3166 N N . THR B 1 170 ? 24.203 -6.426 -5.23 1 79.5 170 THR B N 1
ATOM 3167 C CA . THR B 1 170 ? 25.062 -7.055 -4.23 1 79.5 170 THR B CA 1
ATOM 3168 C C . THR B 1 170 ? 24.312 -8.141 -3.471 1 79.5 170 THR B C 1
ATOM 3170 O O . THR B 1 170 ? 24.922 -9.023 -2.865 1 79.5 170 THR B O 1
ATOM 3173 N N . SER B 1 171 ? 23.016 -7.961 -3.523 1 74.12 171 SER B N 1
ATOM 3174 C CA . SER B 1 171 ? 22.25 -8.961 -2.793 1 74.12 171 SER B CA 1
ATOM 3175 C C . SER B 1 171 ? 22.297 -10.312 -3.49 1 74.12 171 SER B C 1
ATOM 3177 O O . SER B 1 171 ? 22.312 -10.383 -4.723 1 74.12 171 SER B O 1
ATOM 3179 N N . HIS B 1 172 ? 22.406 -11.359 -2.689 1 69.06 172 HIS B N 1
ATOM 3180 C CA . HIS B 1 172 ? 22.438 -12.727 -3.191 1 69.06 172 HIS B CA 1
ATOM 3181 C C . HIS B 1 172 ? 21.188 -13.039 -4.023 1 69.06 172 HIS B C 1
ATOM 3183 O O . HIS B 1 172 ? 21.266 -13.781 -5.008 1 69.06 172 HIS B O 1
ATOM 3189 N N . TRP B 1 173 ? 20.078 -12.391 -3.717 1 66 173 TRP B N 1
ATOM 3190 C CA . TRP B 1 173 ? 18.797 -12.719 -4.336 1 66 173 TRP B CA 1
ATOM 3191 C C . TRP B 1 173 ? 18.5 -11.766 -5.496 1 66 173 TRP B C 1
ATOM 3193 O O . TRP B 1 173 ? 17.516 -11.961 -6.223 1 66 173 TRP B O 1
ATOM 3203 N N . ARG B 1 174 ? 19.359 -10.836 -5.594 1 71.38 174 ARG B N 1
ATOM 3204 C CA . ARG B 1 174 ? 19.219 -9.836 -6.652 1 71.38 174 ARG B CA 1
ATOM 3205 C C . ARG B 1 174 ? 17.812 -9.227 -6.633 1 71.38 174 ARG B C 1
ATOM 3207 O O . ARG B 1 174 ? 17.203 -9.031 -7.684 1 71.38 174 ARG B O 1
ATOM 3214 N N . GLY B 1 175 ? 17.312 -9.07 -5.438 1 81.12 175 GLY B N 1
ATOM 3215 C CA . GLY B 1 175 ? 16 -8.469 -5.219 1 81.12 175 GLY B CA 1
ATOM 3216 C C . GLY B 1 175 ? 16 -7.426 -4.117 1 81.12 175 GLY B C 1
ATOM 3217 O O . GLY B 1 175 ? 17.062 -7.012 -3.648 1 81.12 175 GLY B O 1
ATOM 3218 N N . LEU B 1 176 ? 14.898 -6.781 -3.953 1 89.38 176 LEU B N 1
ATOM 3219 C CA . LEU B 1 176 ? 14.711 -5.832 -2.863 1 89.38 176 LEU B CA 1
ATOM 3220 C C . LEU B 1 176 ? 13.883 -6.445 -1.74 1 89.38 176 LEU B C 1
ATOM 3222 O O . LEU B 1 176 ? 12.852 -7.074 -1.996 1 89.38 176 LEU B O 1
ATOM 3226 N N . PRO B 1 177 ? 14.383 -6.234 -0.509 1 90.56 177 PRO B N 1
ATOM 3227 C CA . PRO B 1 177 ? 13.672 -6.844 0.614 1 90.56 177 PRO B CA 1
ATOM 3228 C C . PRO B 1 177 ? 12.344 -6.145 0.92 1 90.56 177 PRO B C 1
ATOM 3230 O O . PRO B 1 177 ? 12.102 -5.039 0.427 1 90.56 177 PRO B O 1
ATOM 3233 N N . GLU B 1 178 ? 11.531 -6.75 1.695 1 90.75 178 GLU B N 1
ATOM 3234 C CA . GLU B 1 178 ? 10.289 -6.191 2.221 1 90.75 178 GLU B CA 1
ATOM 3235 C C . GLU B 1 178 ? 10.57 -5.07 3.219 1 90.75 178 GLU B C 1
ATOM 3237 O O . GLU B 1 178 ? 9.992 -3.986 3.121 1 90.75 178 GLU B O 1
ATOM 3242 N N . LEU B 1 179 ? 11.445 -5.41 4.145 1 91.81 179 LEU B N 1
ATOM 3243 C CA . LEU B 1 179 ? 11.773 -4.414 5.16 1 91.81 179 LEU B CA 1
ATOM 3244 C C . LEU B 1 179 ? 13.211 -4.574 5.629 1 91.81 179 LEU B C 1
ATOM 3246 O O . LEU B 1 179 ? 13.844 -5.602 5.379 1 91.81 179 LEU B O 1
ATOM 3250 N N . THR B 1 180 ? 13.758 -3.539 6.191 1 92.56 180 THR B N 1
ATOM 3251 C CA . THR B 1 180 ? 15.023 -3.52 6.922 1 92.56 180 THR B CA 1
ATOM 3252 C C . THR B 1 180 ? 14.812 -3.027 8.352 1 92.56 180 THR B C 1
ATOM 3254 O O . THR B 1 180 ? 13.781 -2.436 8.664 1 92.56 180 THR B O 1
ATOM 3257 N N . ASN B 1 181 ? 15.711 -3.387 9.133 1 92.75 181 ASN B N 1
ATOM 3258 C CA . ASN B 1 181 ? 15.711 -2.805 10.477 1 92.75 181 ASN B CA 1
ATOM 3259 C C . ASN B 1 181 ? 16.25 -1.378 10.469 1 92.75 181 ASN B C 1
ATOM 3261 O O . ASN B 1 181 ? 16.469 -0.796 9.406 1 92.75 181 ASN B O 1
ATOM 3265 N N . GLU B 1 182 ? 16.25 -0.806 11.633 1 91.62 182 GLU B N 1
ATOM 3266 C CA . GLU B 1 182 ? 16.641 0.596 11.766 1 91.62 182 GLU B CA 1
ATOM 3267 C C . GLU B 1 182 ? 17.906 0.904 10.961 1 91.62 182 GLU B C 1
ATOM 3269 O O . GLU B 1 182 ? 18.859 0.131 10.984 1 91.62 182 GLU B O 1
ATOM 3274 N N . ASN B 1 183 ? 17.844 1.991 10.172 1 91.88 183 ASN B N 1
ATOM 3275 C CA . ASN B 1 183 ? 18.938 2.521 9.383 1 91.88 183 ASN B CA 1
ATOM 3276 C C . ASN B 1 183 ? 19.406 1.523 8.328 1 91.88 183 ASN B C 1
ATOM 3278 O O . ASN B 1 183 ? 20.594 1.402 8.055 1 91.88 183 ASN B O 1
ATOM 3282 N N . GLY B 1 184 ? 18.484 0.73 7.836 1 89.44 184 GLY B N 1
ATOM 3283 C CA . GLY B 1 184 ? 18.75 -0.157 6.715 1 89.44 184 GLY B CA 1
ATOM 3284 C C . GLY B 1 184 ? 19.453 -1.44 7.129 1 89.44 184 GLY B C 1
ATOM 3285 O O . GLY B 1 184 ? 19.859 -2.227 6.277 1 89.44 184 GLY B O 1
ATOM 3286 N N . SER B 1 185 ? 19.516 -1.686 8.391 1 90.5 185 SER B N 1
ATOM 3287 C CA . SER B 1 185 ? 20.203 -2.885 8.859 1 90.5 185 SER B CA 1
ATOM 3288 C C . SER B 1 185 ? 19.422 -4.145 8.492 1 90.5 185 SER B C 1
ATOM 3290 O O . SER B 1 185 ? 18.203 -4.09 8.281 1 90.5 185 SER B O 1
ATOM 3292 N N . TYR B 1 186 ? 20.094 -5.23 8.438 1 88.19 186 TYR B N 1
ATOM 3293 C CA . TYR B 1 186 ? 19.547 -6.512 8.008 1 88.19 186 TYR B CA 1
ATOM 3294 C C . TYR B 1 186 ? 18.453 -6.984 8.953 1 88.19 186 TYR B C 1
ATOM 3296 O O . TYR B 1 186 ? 18.578 -6.875 10.172 1 88.19 186 TYR B O 1
ATOM 3304 N N . CYS B 1 187 ? 17.422 -7.41 8.391 1 88 187 CYS B N 1
ATOM 3305 C CA . CYS B 1 187 ? 16.328 -8.016 9.141 1 88 187 CYS B CA 1
ATOM 3306 C C . CYS B 1 187 ? 16.156 -9.484 8.773 1 88 187 CYS B C 1
ATOM 3308 O O . CYS B 1 187 ? 15.703 -9.805 7.672 1 88 187 CYS B O 1
ATOM 3310 N N . ARG B 1 188 ? 16.359 -10.328 9.656 1 83.5 188 ARG B N 1
ATOM 3311 C CA . ARG B 1 188 ? 16.344 -11.773 9.43 1 83.5 188 ARG B CA 1
ATOM 3312 C C . ARG B 1 188 ? 14.938 -12.25 9.078 1 83.5 188 ARG B C 1
ATOM 3314 O O . ARG B 1 188 ? 14.773 -13.195 8.297 1 83.5 188 ARG B O 1
ATOM 3321 N N . ASP B 1 189 ? 13.969 -11.57 9.594 1 84.56 189 ASP B N 1
ATOM 3322 C CA . ASP B 1 189 ? 12.586 -12.023 9.43 1 84.56 189 ASP B CA 1
ATOM 3323 C C . ASP B 1 189 ? 11.938 -11.383 8.203 1 84.56 189 ASP B C 1
ATOM 3325 O O . ASP B 1 189 ? 10.773 -11.656 7.902 1 84.56 189 ASP B O 1
ATOM 3329 N N . SER B 1 190 ? 12.711 -10.586 7.512 1 84.75 190 SER B N 1
ATOM 3330 C CA . SER B 1 190 ? 12.219 -9.961 6.289 1 84.75 190 SER B CA 1
ATOM 3331 C C . SER B 1 190 ? 12.391 -10.883 5.086 1 84.75 190 SER B C 1
ATOM 3333 O O . SER B 1 190 ? 13.398 -11.578 4.969 1 84.75 190 SER B O 1
ATOM 3335 N N . CYS B 1 191 ? 11.375 -10.898 4.266 1 85.62 191 CYS B N 1
ATOM 3336 C CA . CYS B 1 191 ? 11.586 -11.57 2.99 1 85.62 191 CYS B CA 1
ATOM 3337 C C . CYS B 1 191 ? 12.695 -10.883 2.197 1 85.62 191 CYS B C 1
ATOM 3339 O O . CYS B 1 191 ? 12.852 -9.664 2.266 1 85.62 191 CYS B O 1
ATOM 3341 N N . ARG B 1 192 ? 13.289 -11.656 1.413 1 84.38 192 ARG B N 1
ATOM 3342 C CA . ARG B 1 192 ? 14.469 -11.164 0.714 1 84.38 192 ARG B CA 1
ATOM 3343 C C . ARG B 1 192 ? 14.078 -10.414 -0.554 1 84.38 192 ARG B C 1
ATOM 3345 O O . ARG B 1 192 ? 14.797 -9.508 -0.987 1 84.38 192 ARG B O 1
ATOM 3352 N N . THR B 1 193 ? 13.086 -10.82 -1.134 1 87.38 193 THR B N 1
ATOM 3353 C CA . THR B 1 193 ? 12.586 -10.18 -2.346 1 87.38 193 THR B CA 1
ATOM 3354 C C . THR B 1 193 ? 11.07 -10.016 -2.291 1 87.38 193 THR B C 1
ATOM 3356 O O . THR B 1 193 ? 10.352 -10.992 -2.066 1 87.38 193 THR B O 1
ATOM 3359 N N . GLN B 1 194 ? 10.688 -8.789 -2.463 1 90.81 194 GLN B N 1
ATOM 3360 C CA . GLN B 1 194 ? 9.258 -8.5 -2.445 1 90.81 194 GLN B CA 1
ATOM 3361 C C . GLN B 1 194 ? 8.805 -7.895 -3.77 1 90.81 194 GLN B C 1
ATOM 3363 O O . GLN B 1 194 ? 9.438 -6.969 -4.285 1 90.81 194 GLN B O 1
ATOM 3368 N N . ALA B 1 195 ? 7.691 -8.391 -4.285 1 89 195 ALA B N 1
ATOM 3369 C CA . ALA B 1 195 ? 7.18 -8 -5.598 1 89 195 ALA B CA 1
ATOM 3370 C C . ALA B 1 195 ? 6.832 -6.512 -5.625 1 89 195 ALA B C 1
ATOM 3372 O O . ALA B 1 195 ? 7.203 -5.801 -6.562 1 89 195 ALA B O 1
ATOM 3373 N N . TRP B 1 196 ? 6.129 -6.047 -4.66 1 91.19 196 TRP B N 1
ATOM 3374 C CA . TRP B 1 196 ? 5.672 -4.664 -4.738 1 91.19 196 TRP B CA 1
ATOM 3375 C C . TRP B 1 196 ? 6.816 -3.697 -4.453 1 91.19 196 TRP B C 1
ATOM 3377 O O . TRP B 1 196 ? 6.844 -2.584 -4.984 1 91.19 196 TRP B O 1
ATOM 3387 N N . SER B 1 197 ? 7.852 -4.105 -3.65 1 92.12 197 SER B N 1
ATOM 3388 C CA . SER B 1 197 ? 9.039 -3.273 -3.51 1 92.12 197 SER B CA 1
ATOM 3389 C C . SER B 1 197 ? 9.727 -3.059 -4.855 1 92.12 197 SER B C 1
ATOM 3391 O O . SER B 1 197 ? 10.094 -1.933 -5.199 1 92.12 197 SER B O 1
ATOM 3393 N N . ILE B 1 198 ? 9.82 -4.078 -5.578 1 88.38 198 ILE B N 1
ATOM 3394 C CA . ILE B 1 198 ? 10.438 -4.008 -6.902 1 88.38 198 ILE B CA 1
ATOM 3395 C C . ILE B 1 198 ? 9.562 -3.184 -7.836 1 88.38 198 ILE B C 1
ATOM 3397 O O . ILE B 1 198 ? 10.047 -2.283 -8.523 1 88.38 198 ILE B O 1
ATOM 3401 N N . ALA B 1 199 ? 8.32 -3.436 -7.84 1 90.19 199 ALA B N 1
ATOM 3402 C CA . ALA B 1 199 ? 7.379 -2.797 -8.758 1 90.19 199 ALA B CA 1
ATOM 3403 C C . ALA B 1 199 ? 7.352 -1.285 -8.547 1 90.19 199 ALA B C 1
ATOM 3405 O O . ALA B 1 199 ? 7.359 -0.519 -9.516 1 90.19 199 ALA B O 1
ATOM 3406 N N . THR B 1 200 ? 7.316 -0.839 -7.34 1 93.44 200 THR B N 1
ATOM 3407 C CA . THR B 1 200 ? 7.199 0.589 -7.07 1 93.44 200 THR B CA 1
ATOM 3408 C C . THR B 1 200 ? 8.469 1.325 -7.492 1 93.44 200 THR B C 1
ATOM 3410 O O . THR B 1 200 ? 8.406 2.463 -7.961 1 93.44 200 THR B O 1
ATOM 3413 N N . ILE B 1 201 ? 9.602 0.68 -7.324 1 91.19 201 ILE B N 1
ATOM 3414 C CA . ILE B 1 201 ? 10.844 1.289 -7.777 1 91.19 201 ILE B CA 1
ATOM 3415 C C . ILE B 1 201 ? 10.852 1.384 -9.297 1 91.19 201 ILE B C 1
ATOM 3417 O O . ILE B 1 201 ? 11.281 2.395 -9.867 1 91.19 201 ILE B O 1
ATOM 3421 N N . MET B 1 202 ? 10.391 0.361 -9.93 1 87.62 202 MET B N 1
ATOM 3422 C CA . MET B 1 202 ? 10.297 0.381 -11.383 1 87.62 202 MET B CA 1
ATOM 3423 C C . MET B 1 202 ? 9.422 1.536 -11.859 1 87.62 202 MET B C 1
ATOM 3425 O O . MET B 1 202 ? 9.711 2.166 -12.875 1 87.62 202 MET B O 1
ATOM 3429 N N . GLU B 1 203 ? 8.43 1.826 -11.141 1 91.44 203 GLU B N 1
ATOM 3430 C CA . GLU B 1 203 ? 7.527 2.904 -11.531 1 91.44 203 GLU B CA 1
ATOM 3431 C C . GLU B 1 203 ? 8.195 4.27 -11.375 1 91.44 203 GLU B C 1
ATOM 3433 O O . GLU B 1 203 ? 7.914 5.191 -12.141 1 91.44 203 GLU B O 1
ATOM 3438 N N . VAL B 1 204 ? 9.023 4.359 -10.383 1 93.81 204 VAL B N 1
ATOM 3439 C CA . VAL B 1 204 ? 9.781 5.598 -10.234 1 93.81 204 VAL B CA 1
ATOM 3440 C C . VAL B 1 204 ? 10.656 5.82 -11.461 1 93.81 204 VAL B C 1
ATOM 3442 O O . VAL B 1 204 ? 10.727 6.938 -11.984 1 93.81 204 VAL B O 1
ATOM 3445 N N . LEU B 1 205 ? 11.281 4.77 -11.938 1 89.25 205 LEU B N 1
ATOM 3446 C CA . LEU B 1 205 ? 12.125 4.855 -13.133 1 89.25 205 LEU B CA 1
ATOM 3447 C C . LEU B 1 205 ? 11.297 5.273 -14.344 1 89.25 205 LEU B C 1
ATOM 3449 O O . LEU B 1 205 ? 11.75 6.086 -15.156 1 89.25 205 LEU B O 1
ATOM 3453 N N . HIS B 1 206 ? 10.164 4.77 -14.422 1 88.94 206 HIS B N 1
ATOM 3454 C CA . HIS B 1 206 ? 9.266 5.148 -15.508 1 88.94 206 HIS B CA 1
ATOM 3455 C C . HIS B 1 206 ? 8.898 6.625 -15.43 1 88.94 206 HIS B C 1
ATOM 3457 O O . HIS B 1 206 ? 8.898 7.32 -16.453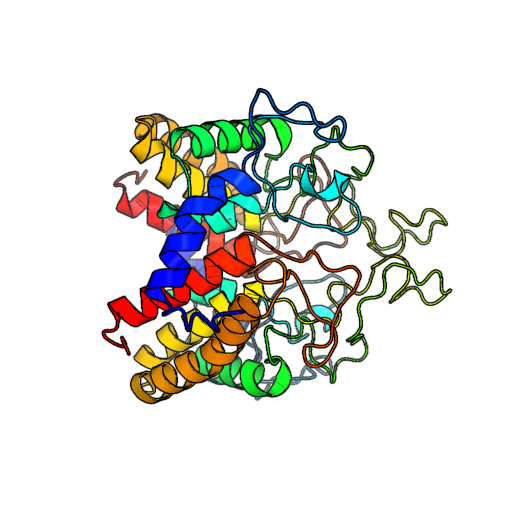 1 88.94 206 HIS B O 1
ATOM 3463 N N . ASP B 1 207 ? 8.594 7.102 -14.25 1 92.75 207 ASP B N 1
ATOM 3464 C CA . ASP B 1 207 ? 8.258 8.508 -14.055 1 92.75 207 ASP B CA 1
ATOM 3465 C C . ASP B 1 207 ? 9.43 9.406 -14.438 1 92.75 207 ASP B C 1
ATOM 3467 O O . ASP B 1 207 ? 9.242 10.445 -15.078 1 92.75 207 ASP B O 1
ATOM 3471 N N . LEU B 1 208 ? 10.602 8.977 -13.992 1 93.06 208 LEU B N 1
ATOM 3472 C CA . LEU B 1 208 ? 11.797 9.75 -14.312 1 93.06 208 LEU B CA 1
ATOM 3473 C C . LEU B 1 208 ? 12.008 9.828 -15.82 1 93.06 208 LEU B C 1
ATOM 3475 O O . LEU B 1 208 ? 12.328 10.898 -16.359 1 93.06 208 LEU B O 1
ATOM 3479 N N . HIS B 1 209 ? 11.766 8.766 -16.469 1 88 209 HIS B N 1
ATOM 3480 C CA . HIS B 1 209 ? 11.883 8.734 -17.922 1 88 209 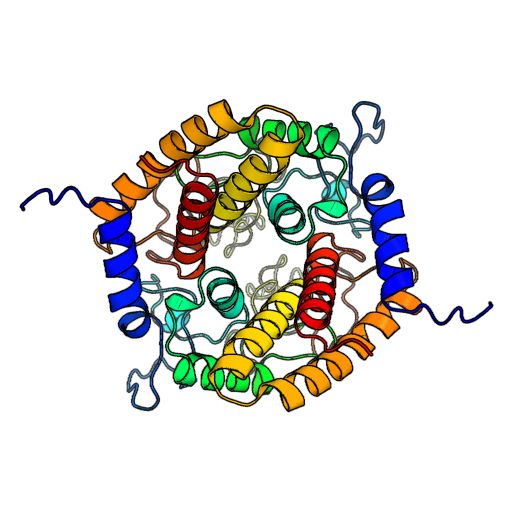HIS B CA 1
ATOM 3481 C C . HIS B 1 209 ? 10.852 9.648 -18.578 1 88 209 HIS B C 1
ATOM 3483 O O . HIS B 1 209 ? 11.18 10.406 -19.5 1 88 209 HIS B O 1
ATOM 3489 N N . ALA B 1 210 ? 9.672 9.609 -18.141 1 89.88 210 ALA B N 1
ATOM 3490 C CA . ALA B 1 210 ? 8.578 10.406 -18.688 1 89.88 210 ALA B CA 1
ATOM 3491 C C . ALA B 1 210 ? 8.836 11.898 -18.5 1 89.88 210 ALA B C 1
ATOM 3493 O O . ALA B 1 210 ? 8.406 12.719 -19.312 1 89.88 210 ALA B O 1
ATOM 3494 N N . LEU B 1 211 ? 9.547 12.242 -17.438 1 91.56 211 LEU B N 1
ATOM 3495 C CA . LEU B 1 211 ? 9.859 13.633 -17.125 1 91.56 211 LEU B CA 1
ATOM 3496 C C . LEU B 1 211 ? 11.109 14.086 -17.875 1 91.56 211 LEU B C 1
ATOM 3498 O O . LEU B 1 211 ? 11.484 15.266 -17.812 1 91.56 211 LEU B O 1
ATOM 3502 N N . GLY B 1 212 ? 11.695 13.133 -18.625 1 84.5 212 GLY B N 1
ATOM 3503 C CA . GLY B 1 212 ? 12.93 13.461 -19.328 1 84.5 212 GLY B CA 1
ATOM 3504 C C . GLY B 1 212 ? 14.141 13.492 -18.422 1 84.5 212 GLY B C 1
ATOM 3505 O O . GLY B 1 212 ? 15.117 14.188 -18.703 1 84.5 212 GLY B O 1
ATOM 3506 N N . GLY B 1 213 ? 14 12.844 -17.312 1 80.94 213 GLY B N 1
ATOM 3507 C CA . GLY B 1 213 ? 15.086 12.867 -16.344 1 80.94 213 GLY B CA 1
ATOM 3508 C C . GLY B 1 213 ? 16 11.664 -16.453 1 80.94 213 GLY B C 1
ATOM 3509 O O . GLY B 1 213 ? 16.594 11.242 -15.453 1 80.94 213 GLY B O 1
ATOM 3510 N N . ASP B 1 214 ? 16.078 11.094 -17.625 1 73.56 214 ASP B N 1
ATOM 3511 C CA . ASP B 1 214 ? 16.938 9.922 -17.812 1 73.56 214 ASP B CA 1
ATOM 3512 C C . ASP B 1 214 ? 18.406 10.273 -17.609 1 73.56 214 ASP B C 1
ATOM 3514 O O . ASP B 1 214 ? 18.828 11.398 -17.875 1 73.56 214 ASP B O 1
ATOM 3518 N N . VAL B 1 215 ? 19.062 9.383 -16.906 1 68.75 215 VAL B N 1
ATOM 3519 C CA . VAL B 1 215 ? 20.516 9.555 -16.828 1 68.75 215 VAL B CA 1
ATOM 3520 C C . VAL B 1 215 ? 21.203 8.547 -17.75 1 68.75 215 VAL B C 1
ATOM 3522 O O . VAL B 1 215 ? 20.688 7.438 -17.953 1 68.75 215 VAL B O 1
#

InterPro domains:
  IPR008928 Six-hairpin glycosidase superfamily [SSF48208] (7-210)
  IPR010401 Glycogen debranching enzyme [PTHR10569] (1-210)
  IPR032790 Glycogen debranching enzyme, C-terminal [PF06202] (3-203)

Secondary structure (DSSP, 8-state):
-------HHHHHHHHHHHHHHHHEE-TT---TT-SSSSEE-SEES-SSGGGGG---S-HHHHHHH-GGGS-HHHHHHHHHHHHHHTB-SSSEESS-TTSTT------TT---S-TTTGGGGGGGSS-EESHHHHHHHHHHHHHHHHHT-HHHHHHHHHHHHHHHHHHHHHSTTSS--SEE-GGG---TTS-SEEHHHHHHHHHHHHHHHHTT---/-------HHHHHHHHHHHHHHHHEE-TT---TT-SSSSEE-SEES-SSGGGGG---S-HHHHHHH-GGGS-HHHHHHHHHHHHHHTB-SSSEESS-TTSTT------TT---S-TTTGGGGGGGSS-EESHHHHHHHHHHHHHHHHHT-HHHHHHHHHHHHHHHHHHHHHSTTSS--SEE-GGG---TTS-SEEHHHHHHHHHHHHHHHHTT---

Organism: Lucilia cuprina (NCBI:txid7375)

Solvent-accessible surface area (backbone atoms only — not comparable to full-atom values): 21879 Å² total; per-residue (Å²): 125,86,81,72,82,70,51,71,66,55,44,52,50,50,45,43,72,42,39,50,74,69,29,46,37,46,82,80,64,73,57,85,55,46,83,60,61,40,38,56,27,51,35,40,70,32,76,58,60,53,67,26,38,45,55,49,54,60,48,29,49,23,40,58,54,34,49,84,42,49,56,56,68,59,49,44,50,22,52,50,47,40,55,74,60,24,58,47,64,63,16,24,20,33,23,34,72,86,44,89,72,42,35,36,65,62,44,57,79,38,78,51,90,50,60,63,42,23,58,42,41,20,64,63,20,14,17,16,32,23,34,48,38,21,32,42,52,45,27,49,51,57,34,20,55,76,70,72,42,38,69,64,46,51,54,50,49,53,59,51,47,46,48,50,52,51,41,33,71,65,38,94,77,52,34,40,36,43,37,25,15,56,82,53,34,85,33,81,84,29,29,46,22,19,48,43,27,46,20,29,46,54,38,38,53,50,52,34,47,75,71,66,59,67,128,128,84,81,74,81,69,51,72,64,55,45,52,50,51,44,41,70,42,40,50,73,70,31,47,36,47,81,79,61,73,59,85,56,48,83,59,61,40,36,52,27,51,36,40,69,34,76,58,58,53,67,26,38,44,54,49,54,61,49,30,50,24,40,59,55,36,49,83,41,49,56,55,68,61,50,45,50,23,52,50,48,41,54,74,58,22,57,46,64,64,17,24,20,32,24,34,71,86,44,90,72,42,36,36,65,61,44,58,80,37,76,52,88,50,60,64,41,22,58,41,40,19,64,64,21,13,16,16,32,22,35,49,40,21,33,42,53,43,26,47,51,57,34,19,56,74,70,71,42,38,69,66,45,53,54,51,50,51,59,51,47,48,50,50,52,51,41,33,69,65,37,92,77,52,35,40,36,42,37,23,14,54,83,53,34,86,32,82,81,29,28,46,22,18,49,44,29,47,22,28,46,53,38,37,54,50,51,34,47,76,72,67,59,68,128

Foldseek 3Di:
DPPPPDDPVNVVVVCLVCVCVFFAFAPPRPPPLQPDHLAGFPDGDDPPHSNRRWHALCVLVCCLVPVSSDDLVSLQSRLVVQVVFFDALQFGWGTGPVDPLADQAADQPDCDPPPCRYRRNCVRRTWGFRLSVLSSLSSNCVSCVVVVNNVVSLVVLVVSCVSVCVCLVPPPVSAPWGTAGPRRHHHPPIHRHDDSSVVSSVVSVVVCVVVVNDD/DPPPPDDPVNVVVVCLVCVCVFFAFAPPRPPPLQPDHLAGFPDGDDPPHSNRRWHALCVLVCCLVPVSSDDLVSLQSRLVVQVVFFDALQFGWGTGPVDPLADQAADQPDCDPPPCRYRRNCVRRTWGFRLSVLSSLSSNCVSCVVVVNNVVSLVVLVVSCVSVCVCLVPPPVSAPWGTAGPRRHHHPPIHRHDDSSVVSSVVSVVVCVVVVNDD

Nearest PDB structures (foldseek):
  7ekw-assembly1_A  TM=9.437E-01  e=6.412E-20  Nakaseomyces glabratus CBS 138
  7ekx-assembly2_B  TM=9.298E-01  e=2.170E-20  Nakaseomyces glabratus CBS 138
  7ejt-assembly2_B  TM=9.324E-01  e=5.404E-20  Nakaseomyces glabratus CBS 138
  7ekw-assembly1_B  TM=9.342E-01  e=7.609E-20  Nakaseomyces glabratus CBS 138
  5d06-assembly1_A  TM=9.291E-01  e=2.381E-19  Nakaseomyces glabratus CBS 138